Protein AF-0000000066668842 (afdb_homodimer)

pLDDT: mean 95.7, std 5.12, range [59.72, 98.94]

Solvent-accessible surface area (backbone atoms only — not comparable to full-atom values): 27298 Å² total; per-residue (Å²): 121,50,78,42,83,39,59,10,37,44,30,39,74,42,70,57,95,57,91,82,64,68,67,40,41,28,32,20,54,24,38,43,33,43,47,92,84,64,44,26,35,29,35,38,29,9,34,15,64,63,35,46,75,35,39,55,84,45,53,31,59,68,48,44,68,70,40,41,58,67,62,53,62,72,30,14,46,62,46,45,44,40,73,74,72,43,56,58,81,47,34,41,34,32,42,40,31,48,67,43,49,61,33,35,32,19,43,68,69,37,70,82,18,37,35,36,37,37,39,52,28,54,51,49,50,64,72,68,40,71,54,85,46,31,44,57,72,36,50,68,86,57,67,44,72,44,68,45,71,93,72,47,86,40,74,51,92,86,34,53,32,33,73,45,89,91,50,62,88,49,34,30,42,28,75,34,42,14,43,38,86,20,22,20,21,42,36,35,58,53,90,94,28,35,35,32,43,33,29,71,50,50,56,40,78,41,50,58,41,92,74,70,42,76,42,78,68,56,42,52,52,53,68,71,54,40,74,33,67,68,35,24,55,11,36,39,38,45,49,30,50,40,44,73,77,33,49,91,45,38,46,75,42,43,26,34,28,45,70,64,56,51,72,77,106,120,50,80,42,83,41,59,9,37,44,30,40,72,42,69,57,93,55,90,83,63,68,69,39,42,28,32,20,54,25,38,43,32,44,47,92,84,63,44,26,37,29,33,40,28,8,32,16,62,63,35,47,75,36,40,54,84,44,51,31,59,68,47,44,68,70,41,42,58,67,60,52,63,71,32,13,45,62,46,44,44,40,73,73,73,41,56,56,82,45,36,41,33,33,42,39,33,50,67,41,50,61,32,35,31,18,43,68,67,35,68,83,18,37,35,36,36,37,39,50,29,55,51,50,48,63,70,68,41,70,54,83,46,31,42,58,71,36,49,67,86,59,67,46,72,44,69,46,71,95,72,45,85,40,73,52,90,88,35,53,32,31,73,44,89,91,49,62,88,49,34,29,42,28,75,32,42,13,46,37,85,20,22,20,21,43,36,35,58,53,87,92,27,35,35,33,43,34,29,73,51,48,57,41,79,43,51,57,39,90,75,71,41,74,43,76,70,57,42,52,56,52,70,71,55,41,74,33,66,68,36,25,55,12,37,40,38,45,48,30,50,40,44,71,76,34,48,90,43,38,48,75,44,42,26,34,28,44,70,63,55,50,72,78,106

Structure (mmCIF, N/CA/C/O backbone):
data_AF-0000000066668842-model_v1
#
loop_
_entity.id
_entity.type
_entity.pdbx_description
1 polymer 'Metallo-beta-lactamase domain-containing protein'
#
loop_
_atom_site.group_PDB
_atom_site.id
_atom_site.type_symbol
_atom_site.label_atom_id
_atom_site.label_alt_id
_atom_site.label_comp_id
_atom_site.label_asym_id
_atom_site.label_entity_id
_atom_site.label_seq_id
_atom_site.pdbx_PDB_ins_code
_atom_site.Cartn_x
_atom_site.Cartn_y
_atom_site.Cartn_z
_atom_site.occupancy
_atom_site.B_iso_or_equiv
_atom_site.auth_seq_id
_atom_site.auth_comp_id
_atom_site.auth_asym_id
_atom_site.auth_atom_id
_atom_site.pdbx_PDB_model_num
ATOM 1 N N . MET A 1 1 ? -13.586 -21.219 -22.219 1 87.38 1 MET A N 1
ATOM 2 C CA . MET A 1 1 ? -12.281 -21.375 -21.578 1 87.38 1 MET A CA 1
ATOM 3 C C . MET A 1 1 ? -12.375 -22.297 -20.375 1 87.38 1 MET A C 1
ATOM 5 O O . MET A 1 1 ? -13.336 -22.219 -19.609 1 87.38 1 MET A O 1
ATOM 9 N N . LYS A 1 2 ? -11.586 -23.297 -20.344 1 94.5 2 LYS A N 1
ATOM 10 C CA . LYS A 1 2 ? -11.539 -24.266 -19.25 1 94.5 2 LYS A CA 1
ATOM 11 C C . LYS A 1 2 ? -10.305 -24.047 -18.375 1 94.5 2 LYS A C 1
ATOM 13 O O . LYS A 1 2 ? -9.195 -23.906 -18.891 1 94.5 2 LYS A O 1
ATOM 18 N N . ILE A 1 3 ? -10.508 -23.984 -17.062 1 97.81 3 ILE A N 1
ATOM 19 C CA . ILE A 1 3 ? -9.414 -23.734 -16.125 1 97.81 3 ILE A CA 1
ATOM 20 C C . ILE A 1 3 ? -9.18 -24.969 -15.258 1 97.81 3 ILE A C 1
ATOM 22 O O . ILE A 1 3 ? -10.117 -25.5 -14.648 1 97.81 3 ILE A O 1
ATOM 26 N N . HIS A 1 4 ? -7.953 -25.453 -15.219 1 98.31 4 HIS A N 1
ATOM 27 C CA . HIS A 1 4 ? -7.527 -26.531 -14.328 1 98.31 4 HIS A CA 1
ATOM 28 C C . HIS A 1 4 ? -6.656 -26 -13.195 1 98.31 4 HIS A C 1
ATOM 30 O O . HIS A 1 4 ? -5.676 -25.281 -13.445 1 98.31 4 HIS A O 1
ATOM 36 N N . HIS A 1 5 ? -7.051 -26.312 -11.977 1 98.69 5 HIS A N 1
ATOM 37 C CA . HIS A 1 5 ? -6.211 -26.016 -10.82 1 98.69 5 HIS A CA 1
ATOM 38 C C . HIS A 1 5 ? -5.227 -27.156 -10.555 1 98.69 5 HIS A C 1
ATOM 40 O O . HIS A 1 5 ? -5.625 -28.312 -10.453 1 98.69 5 HIS A O 1
ATOM 46 N N . LEU A 1 6 ? -3.961 -26.828 -10.461 1 98.75 6 LEU A N 1
ATOM 47 C CA . LEU A 1 6 ? -2.91 -27.828 -10.289 1 98.75 6 LEU A CA 1
ATOM 48 C C . LEU A 1 6 ? -2.062 -27.516 -9.055 1 98.75 6 LEU A C 1
ATOM 50 O O . LEU A 1 6 ? -1.744 -26.359 -8.797 1 98.75 6 LEU A O 1
ATOM 54 N N . ASN A 1 7 ? -1.736 -28.531 -8.273 1 98.88 7 ASN A N 1
ATOM 55 C CA . ASN A 1 7 ? -0.635 -28.406 -7.32 1 98.88 7 ASN A CA 1
ATOM 56 C C . ASN A 1 7 ? 0.691 -28.828 -7.945 1 98.88 7 ASN A C 1
ATOM 58 O O . ASN A 1 7 ? 0.907 -30.016 -8.211 1 98.88 7 ASN A O 1
ATOM 62 N N . CYS A 1 8 ? 1.57 -27.875 -8.109 1 98.88 8 CYS A N 1
ATOM 63 C CA . CYS A 1 8 ? 2.807 -28.172 -8.828 1 98.88 8 CYS A CA 1
ATOM 64 C C . CYS A 1 8 ? 3.99 -28.234 -7.867 1 98.88 8 CYS A C 1
ATOM 66 O O . CYS A 1 8 ? 5.094 -27.797 -8.203 1 98.88 8 CYS A O 1
ATOM 68 N N . GLY A 1 9 ? 3.787 -28.672 -6.742 1 98.81 9 GLY A N 1
ATOM 69 C CA . GLY A 1 9 ? 4.832 -28.875 -5.746 1 98.81 9 GLY A CA 1
ATOM 70 C C . GLY A 1 9 ? 4.332 -28.734 -4.32 1 98.81 9 GLY A C 1
ATOM 71 O O . GLY A 1 9 ? 4.031 -27.625 -3.873 1 98.81 9 GLY A O 1
ATOM 72 N N . SER A 1 10 ? 4.234 -29.875 -3.625 1 98.81 10 SER A N 1
ATOM 73 C CA . SER A 1 10 ? 3.893 -29.875 -2.207 1 98.81 10 SER A CA 1
ATOM 74 C C . SER A 1 10 ? 5.102 -29.516 -1.348 1 98.81 10 SER A C 1
ATOM 76 O O . SER A 1 10 ? 6.219 -29.953 -1.627 1 98.81 10 SER A O 1
ATOM 78 N N . LEU A 1 11 ? 4.844 -28.719 -0.355 1 98.38 11 LEU A N 1
ATOM 79 C CA . LEU A 1 11 ? 5.891 -28.281 0.566 1 98.38 11 LEU A CA 1
ATOM 80 C C . LEU A 1 11 ? 5.633 -28.828 1.97 1 98.38 11 LEU A C 1
ATOM 82 O O . LEU A 1 11 ? 5.051 -29.906 2.129 1 98.38 11 LEU A O 1
ATOM 86 N N . ARG A 1 12 ? 6.203 -28.219 2.928 1 96.81 12 ARG A N 1
ATOM 87 C CA . ARG A 1 12 ? 6.125 -28.734 4.293 1 96.81 12 ARG A CA 1
ATOM 88 C C . ARG A 1 12 ? 4.68 -28.812 4.766 1 96.81 12 ARG A C 1
ATOM 90 O O . ARG A 1 12 ? 3.844 -28 4.379 1 96.81 12 ARG A O 1
ATOM 97 N N . GLN A 1 13 ? 4.406 -29.75 5.605 1 96.81 13 GLN A N 1
ATOM 98 C CA . GLN A 1 13 ? 3.104 -29.891 6.246 1 96.81 13 GLN A CA 1
ATOM 99 C C . GLN A 1 13 ? 2.842 -28.75 7.23 1 96.81 13 GLN A C 1
ATOM 101 O O . GLN A 1 13 ? 3.73 -28.375 7.992 1 96.81 13 GLN A O 1
ATOM 106 N N . ILE A 1 14 ? 1.621 -28.203 7.145 1 96.12 14 ILE A N 1
ATOM 107 C CA . ILE A 1 14 ? 1.23 -27.156 8.086 1 96.12 14 ILE A CA 1
ATOM 108 C C . ILE A 1 14 ? -0.152 -27.469 8.656 1 96.12 14 ILE A C 1
ATOM 110 O O . ILE A 1 14 ? -0.948 -28.156 8.023 1 96.12 14 ILE A O 1
ATOM 114 N N . ASP A 1 15 ? -0.382 -26.953 9.859 1 95.31 15 ASP A N 1
ATOM 115 C CA . ASP A 1 15 ? -1.679 -27.125 10.508 1 95.31 15 ASP A CA 1
ATOM 116 C C . ASP A 1 15 ? -2.582 -25.922 10.258 1 95.31 15 ASP A C 1
ATOM 118 O O . ASP A 1 15 ? -2.109 -24.781 10.219 1 95.31 15 ASP A O 1
ATOM 122 N N . ALA A 1 16 ? -3.887 -26.219 10.078 1 93.69 16 ALA A N 1
ATOM 123 C CA . ALA A 1 16 ? -4.828 -25.109 10.062 1 93.69 16 ALA A CA 1
ATOM 124 C C . ALA A 1 16 ? -4.883 -24.422 11.43 1 93.69 16 ALA A C 1
ATOM 126 O O . ALA A 1 16 ? -4.598 -25.047 12.453 1 93.69 16 ALA A O 1
ATOM 127 N N . THR A 1 17 ? -5.258 -23.156 11.438 1 94 17 THR A N 1
ATOM 128 C CA . THR A 1 17 ? -5.273 -22.406 12.688 1 94 17 THR A CA 1
ATOM 129 C C . THR A 1 17 ? -6.652 -22.484 13.344 1 94 17 THR A C 1
ATOM 131 O O . THR A 1 17 ? -6.938 -21.734 14.281 1 94 17 THR A O 1
ATOM 134 N N . TYR A 1 18 ? -7.531 -23.172 12.812 1 92.06 18 TYR A N 1
ATOM 135 C CA . TYR A 1 18 ? -8.875 -23.359 13.352 1 92.06 18 TYR A CA 1
ATOM 136 C C . TYR A 1 18 ? -9.297 -24.812 13.266 1 92.06 18 TYR A C 1
ATOM 138 O O . TYR A 1 18 ? -8.641 -25.625 12.602 1 92.06 18 TYR A O 1
ATOM 146 N N . ALA A 1 19 ? -10.305 -25.25 14.055 1 90.81 19 ALA A N 1
ATOM 147 C CA . ALA A 1 19 ? -10.758 -26.641 14.109 1 90.81 19 ALA A CA 1
ATOM 148 C C . ALA A 1 19 ? -11.414 -27.062 12.797 1 90.81 19 ALA A C 1
ATOM 150 O O . ALA A 1 19 ? -12.078 -26.25 12.148 1 90.81 19 ALA A O 1
ATOM 151 N N . GLY A 1 20 ? -11.109 -28.297 12.445 1 91.69 20 GLY A N 1
ATOM 152 C CA . GLY A 1 20 ? -11.812 -28.828 11.289 1 91.69 20 GLY A CA 1
ATOM 153 C C . GLY A 1 20 ? -10.883 -29.422 10.25 1 91.69 20 GLY A C 1
ATOM 154 O O . GLY A 1 20 ? -10.805 -30.641 10.117 1 91.69 20 GLY A O 1
ATOM 155 N N . PRO A 1 21 ? -10.141 -28.562 9.57 1 91.62 21 PRO A N 1
ATOM 156 C CA . PRO A 1 21 ? -9.25 -29.094 8.531 1 91.62 21 PRO A CA 1
ATOM 157 C C . PRO A 1 21 ? -8.07 -29.875 9.102 1 91.62 21 PRO A C 1
ATOM 159 O O . PRO A 1 21 ? -7.547 -29.516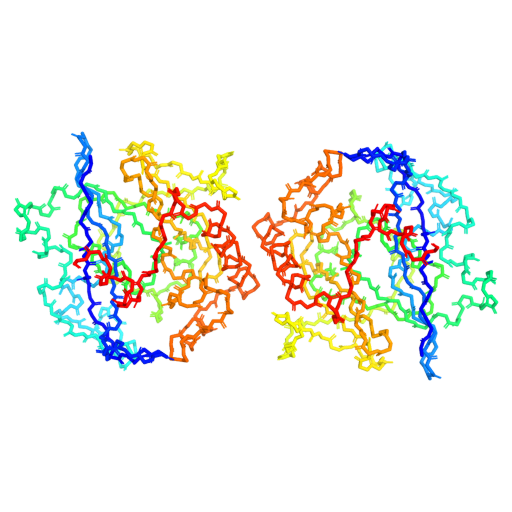 10.164 1 91.62 21 PRO A O 1
ATOM 162 N N . GLN A 1 22 ? -7.668 -30.875 8.438 1 93.56 22 GLN A N 1
ATOM 163 C CA . GLN A 1 22 ? -6.469 -31.625 8.797 1 93.56 22 GLN A CA 1
ATOM 164 C C . GLN A 1 22 ? -5.211 -30.922 8.305 1 93.56 22 GLN A C 1
ATOM 166 O O . GLN A 1 22 ? -5.273 -30.078 7.402 1 93.56 22 GLN A O 1
ATOM 171 N N . ALA A 1 23 ? -4.168 -31.281 9.008 1 96 23 ALA A N 1
ATOM 172 C CA . ALA A 1 23 ? -2.875 -30.812 8.523 1 96 23 ALA A CA 1
ATOM 173 C C . ALA A 1 23 ? -2.682 -31.156 7.051 1 96 23 ALA A C 1
ATOM 175 O O . ALA A 1 23 ? -3.127 -32.219 6.598 1 96 23 ALA A O 1
ATOM 176 N N . ALA A 1 24 ? -2.096 -30.297 6.332 1 97.56 24 ALA A N 1
ATOM 177 C CA . ALA A 1 24 ? -1.86 -30.484 4.902 1 97.56 24 ALA A CA 1
ATOM 178 C C . ALA A 1 24 ? -0.559 -29.828 4.465 1 97.56 24 ALA A C 1
ATOM 180 O O . ALA A 1 24 ? -0.103 -28.859 5.094 1 97.56 24 ALA A O 1
ATOM 181 N N . PRO A 1 25 ? 0.049 -30.391 3.473 1 98.06 25 PRO A N 1
ATOM 182 C CA . PRO A 1 25 ? 1.21 -29.688 2.932 1 98.06 25 PRO A CA 1
ATOM 183 C C . PRO A 1 25 ? 0.833 -28.375 2.254 1 98.06 25 PRO A C 1
ATOM 185 O O . PRO A 1 25 ? -0.203 -28.297 1.589 1 98.06 25 PRO A O 1
ATOM 188 N N . ALA A 1 26 ? 1.655 -27.312 2.48 1 98.5 26 ALA A N 1
ATOM 189 C CA . ALA A 1 26 ? 1.511 -26.125 1.625 1 98.5 26 ALA A CA 1
ATOM 190 C C . ALA A 1 26 ? 1.652 -26.5 0.152 1 98.5 26 ALA A C 1
ATOM 192 O O . ALA A 1 26 ? 2.346 -27.469 -0.188 1 98.5 26 ALA A O 1
ATOM 193 N N . VAL A 1 27 ? 1.024 -25.766 -0.729 1 98.81 27 VAL A N 1
ATOM 194 C CA . VAL A 1 27 ? 0.989 -26.156 -2.135 1 98.81 27 VAL A CA 1
ATOM 195 C C . VAL A 1 27 ? 1.657 -25.078 -2.984 1 98.81 27 VAL A C 1
ATOM 197 O O . VAL A 1 27 ? 1.896 -23.953 -2.51 1 98.81 27 VAL A O 1
ATOM 200 N N . ASN A 1 28 ? 2.035 -25.391 -4.137 1 98.88 28 ASN A N 1
ATOM 201 C CA . ASN A 1 28 ? 2.285 -24.469 -5.234 1 98.88 28 ASN A CA 1
ATOM 202 C C . ASN A 1 28 ? 1.143 -24.469 -6.246 1 98.88 28 ASN A C 1
ATOM 204 O O . ASN A 1 28 ? 1.12 -25.297 -7.156 1 98.88 28 ASN A O 1
ATOM 208 N N . HIS A 1 29 ? 0.226 -23.562 -6.051 1 98.88 29 HIS A N 1
ATOM 209 C CA . HIS A 1 29 ? -1.038 -23.516 -6.777 1 98.88 29 HIS A CA 1
ATOM 210 C C . HIS A 1 29 ? -0.858 -22.891 -8.156 1 98.88 29 HIS A C 1
ATOM 212 O O . HIS A 1 29 ? -0.565 -21.703 -8.273 1 98.88 29 HIS A O 1
ATOM 218 N N . CYS A 1 30 ? -1.048 -23.688 -9.188 1 98.88 30 CYS A N 1
ATOM 219 C CA . CYS A 1 30 ? -0.94 -23.25 -10.57 1 98.88 30 CYS A CA 1
ATOM 220 C C . CYS A 1 30 ? -2.277 -23.375 -11.289 1 98.88 30 CYS A C 1
ATOM 222 O O . CYS A 1 30 ? -3.184 -24.062 -10.805 1 98.88 30 CYS A O 1
ATOM 224 N N . LEU A 1 31 ? -2.391 -22.641 -12.375 1 98.88 31 LEU A N 1
ATOM 225 C CA . LEU A 1 31 ? -3.529 -22.797 -13.266 1 98.88 31 LEU A CA 1
ATOM 226 C C . LEU A 1 31 ? -3.07 -23.234 -14.656 1 98.88 31 LEU A C 1
ATOM 228 O O . LEU A 1 31 ? -2.064 -22.734 -15.164 1 98.88 31 LEU A O 1
ATOM 232 N N . LEU A 1 32 ? -3.729 -24.172 -15.211 1 98.75 32 LEU A N 1
ATOM 233 C CA . LEU A 1 32 ? -3.658 -24.469 -16.641 1 98.75 32 LEU A CA 1
ATOM 234 C C . LEU A 1 32 ? -4.957 -24.078 -17.344 1 98.75 32 LEU A C 1
ATOM 236 O O . LEU A 1 32 ? -6.023 -24.609 -17.016 1 98.75 32 LEU A O 1
ATOM 240 N N . VAL A 1 33 ? -4.844 -23.172 -18.266 1 98.44 33 VAL A N 1
ATOM 241 C CA . VAL A 1 33 ? -6.027 -22.625 -18.922 1 98.44 33 VAL A CA 1
ATOM 242 C C . VAL A 1 33 ? -6.035 -23.047 -20.391 1 98.44 33 VAL A C 1
ATOM 244 O O . VAL A 1 33 ? -5.059 -22.812 -21.109 1 98.44 33 VAL A O 1
ATOM 247 N N . GLU A 1 34 ? -7.074 -23.672 -20.812 1 97.12 34 GLU A N 1
ATOM 248 C CA . GLU A 1 34 ? -7.312 -23.953 -22.234 1 97.12 34 GLU A CA 1
ATOM 249 C C . GLU A 1 34 ? -7.977 -22.766 -22.922 1 97.12 34 GLU A C 1
ATOM 251 O O . GLU A 1 34 ? -9.117 -22.422 -22.609 1 97.12 34 GLU A O 1
ATOM 256 N N . THR A 1 35 ? -7.215 -22.156 -23.797 1 94 35 THR A N 1
ATOM 257 C CA . THR A 1 35 ? -7.789 -21.047 -24.531 1 94 35 THR A CA 1
ATOM 258 C C . THR A 1 35 ? -8.398 -21.516 -25.844 1 94 35 THR A C 1
ATOM 260 O O . THR A 1 35 ? -8.133 -22.641 -26.297 1 94 35 THR A O 1
ATOM 263 N N . ASP A 1 36 ? -9.273 -20.656 -26.5 1 86.94 36 ASP A N 1
ATOM 264 C CA . ASP A 1 36 ? -9.938 -21.031 -27.75 1 86.94 36 ASP A CA 1
ATOM 265 C C . ASP A 1 36 ? -8.961 -21 -28.922 1 86.94 36 ASP A C 1
ATOM 267 O O . ASP A 1 36 ? -9.023 -21.859 -29.797 1 86.94 36 ASP A O 1
ATOM 271 N N . SER A 1 37 ? -8.109 -20.062 -28.922 1 84.56 37 SER A N 1
ATOM 272 C CA . SER A 1 37 ? -7.324 -19.906 -30.141 1 84.56 37 SER A CA 1
ATOM 273 C C . SER A 1 37 ? -5.848 -19.688 -29.812 1 84.56 37 SER A C 1
ATOM 275 O O . SER A 1 37 ? -5.008 -19.656 -30.719 1 84.56 37 SER A O 1
ATOM 277 N N . ASP A 1 38 ? -5.422 -19.656 -28.578 1 82.75 38 ASP A N 1
ATOM 278 C CA . ASP A 1 38 ? -4.066 -19.234 -28.234 1 82.75 38 ASP A CA 1
ATOM 279 C C . ASP A 1 38 ? -3.32 -20.328 -27.484 1 82.75 38 ASP A C 1
ATOM 281 O O . ASP A 1 38 ? -2.326 -20.062 -26.812 1 82.75 38 ASP A O 1
ATOM 285 N N . GLY A 1 39 ? -3.869 -21.562 -27.562 1 90.38 39 GLY A N 1
ATOM 286 C CA . GLY A 1 39 ? -3.186 -22.672 -26.922 1 90.38 39 GLY A CA 1
ATOM 287 C C . GLY A 1 39 ? -3.363 -22.703 -25.422 1 90.38 39 GLY A C 1
ATOM 288 O O . GLY A 1 39 ? -4.328 -22.156 -24.891 1 90.38 39 GLY A O 1
ATOM 289 N N . LEU A 1 40 ? -2.418 -23.469 -24.75 1 97.81 40 LEU A N 1
ATOM 290 C CA . LEU A 1 40 ? -2.465 -23.609 -23.297 1 97.81 40 LEU A CA 1
ATOM 291 C C . LEU A 1 40 ? -1.674 -22.484 -22.625 1 97.81 40 LEU A C 1
ATOM 293 O O . LEU A 1 40 ? -0.596 -22.109 -23.094 1 97.81 40 LEU A O 1
ATOM 297 N N . VAL A 1 41 ? -2.283 -21.922 -21.625 1 98.69 41 VAL A N 1
ATOM 298 C CA . VAL A 1 41 ? -1.633 -20.922 -20.781 1 98.69 41 VAL A CA 1
ATOM 299 C C . VAL A 1 41 ? -1.424 -21.484 -19.375 1 98.69 41 VAL A C 1
ATOM 301 O O . VAL A 1 41 ? -2.371 -21.969 -18.75 1 98.69 41 VAL A O 1
ATOM 304 N N . LEU A 1 42 ?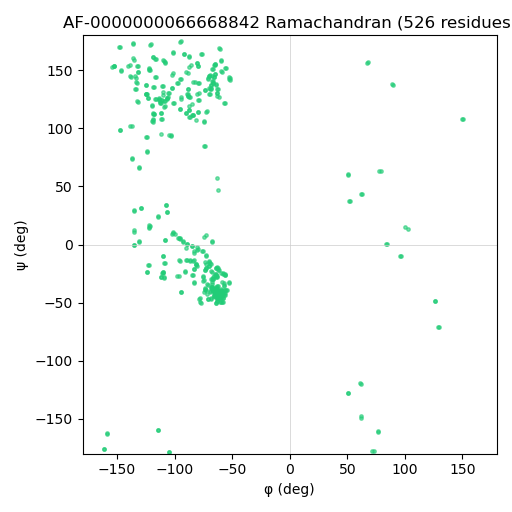 -0.205 -21.5 -18.969 1 98.88 42 LEU A N 1
ATOM 305 C CA . LEU A 1 42 ? 0.136 -21.922 -17.609 1 98.88 42 LEU A CA 1
ATOM 306 C C . LEU A 1 42 ? 0.413 -20.719 -16.719 1 98.88 42 LEU A C 1
ATOM 308 O O . LEU A 1 42 ? 1.235 -19.875 -17.062 1 98.88 42 LEU A O 1
ATOM 312 N N . VAL A 1 43 ? -0.349 -20.594 -15.609 1 98.94 43 VAL A N 1
ATOM 313 C CA . VAL A 1 43 ? -0.072 -19.594 -14.594 1 98.94 43 VAL A CA 1
ATOM 314 C C . VAL A 1 43 ? 0.758 -20.203 -13.469 1 98.94 43 VAL A C 1
ATOM 316 O O . VAL A 1 43 ? 0.275 -21.062 -12.727 1 98.94 43 VAL A O 1
ATOM 319 N N . GLU A 1 44 ? 1.962 -19.688 -13.305 1 98.81 44 GLU A N 1
ATOM 320 C CA . GLU A 1 44 ? 2.939 -20.281 -12.398 1 98.81 44 GLU A CA 1
ATOM 321 C C . GLU A 1 44 ? 3.406 -21.641 -12.898 1 98.81 44 GLU A C 1
ATOM 323 O O . GLU A 1 44 ? 2.705 -22.312 -13.672 1 98.81 44 GLU A O 1
ATOM 328 N N . THR A 1 45 ? 4.602 -22.062 -12.469 1 98.88 45 THR A N 1
ATOM 329 C CA . THR A 1 45 ? 5.078 -23.359 -12.945 1 98.88 45 THR A CA 1
ATOM 330 C C . THR A 1 45 ? 5.371 -24.297 -11.773 1 98.88 45 THR A C 1
ATOM 332 O O . THR A 1 45 ? 5.5 -25.5 -11.953 1 98.88 45 THR A O 1
ATOM 335 N N . GLY A 1 46 ? 5.52 -23.703 -10.555 1 98.75 46 GLY A N 1
ATOM 336 C CA . GLY A 1 46 ? 5.926 -24.531 -9.422 1 98.75 46 GLY A CA 1
ATOM 337 C C . GLY A 1 46 ? 7.289 -25.172 -9.609 1 98.75 46 GLY A C 1
ATOM 338 O O . GLY A 1 46 ? 8.203 -24.547 -10.164 1 98.75 46 GLY A O 1
ATOM 339 N N . LEU A 1 47 ? 7.402 -26.344 -9.008 1 98.88 47 LEU A N 1
ATOM 340 C CA . LEU A 1 47 ? 8.633 -27.109 -9.156 1 98.88 47 LEU A CA 1
ATOM 341 C C . LEU A 1 47 ? 8.641 -27.891 -10.469 1 98.88 47 LEU A C 1
ATOM 343 O O . LEU A 1 47 ? 7.598 -28.406 -10.891 1 98.88 47 LEU A O 1
ATOM 347 N N . GLY A 1 48 ? 9.805 -27.922 -11.133 1 98.81 48 GLY A N 1
ATOM 348 C CA . GLY A 1 48 ? 9.945 -28.656 -12.375 1 98.81 48 GLY A CA 1
ATOM 349 C C . GLY A 1 48 ? 10.703 -29.953 -12.219 1 98.81 48 GLY A C 1
ATOM 350 O O . GLY A 1 48 ? 11.086 -30.328 -11.102 1 98.81 48 GLY A O 1
ATOM 351 N N . LEU A 1 49 ? 10.891 -30.656 -13.305 1 98.81 49 LEU A N 1
ATOM 352 C CA . LEU A 1 49 ? 11.547 -31.953 -13.297 1 98.81 49 LEU A CA 1
ATOM 353 C C . LEU A 1 49 ? 12.992 -31.828 -12.836 1 98.81 49 LEU A C 1
ATOM 355 O O . LEU A 1 49 ? 13.492 -32.688 -12.117 1 98.81 49 LEU A O 1
ATOM 359 N N . ASP A 1 50 ? 13.703 -30.797 -13.227 1 98.62 50 ASP A N 1
ATOM 360 C CA . ASP A 1 50 ? 15.086 -30.594 -12.797 1 98.62 50 ASP A CA 1
ATOM 361 C C . ASP A 1 50 ? 15.156 -30.391 -11.281 1 98.62 50 ASP A C 1
ATOM 363 O O . ASP A 1 50 ? 16.125 -30.812 -10.641 1 98.62 50 ASP A O 1
ATOM 367 N N . ASN A 1 51 ? 14.172 -29.672 -10.727 1 98.81 51 ASN A N 1
ATOM 368 C CA . ASN A 1 51 ? 14.133 -29.516 -9.273 1 98.81 51 ASN A CA 1
ATOM 369 C C . ASN A 1 51 ? 14 -30.844 -8.562 1 98.81 51 ASN A C 1
ATOM 371 O O . ASN A 1 51 ? 14.641 -31.078 -7.535 1 98.81 51 ASN A O 1
ATOM 375 N N . VAL A 1 52 ? 13.148 -31.734 -9.125 1 98.75 52 VAL A N 1
ATOM 376 C CA . VAL A 1 52 ? 12.945 -33.062 -8.547 1 98.75 52 VAL A CA 1
ATOM 377 C C . VAL A 1 52 ? 14.227 -33.875 -8.656 1 98.75 52 VAL A C 1
ATOM 379 O O . VAL A 1 52 ? 14.633 -34.531 -7.703 1 98.75 52 VAL A O 1
ATOM 382 N N . ARG A 1 53 ? 14.898 -33.812 -9.719 1 98.56 53 ARG A N 1
ATOM 383 C CA . ARG A 1 53 ? 16.094 -34.594 -10 1 98.56 53 ARG A CA 1
ATOM 384 C C . ARG A 1 53 ? 17.281 -34.125 -9.18 1 98.56 53 ARG A C 1
ATOM 386 O O . ARG A 1 53 ? 18.078 -34.938 -8.703 1 98.56 53 ARG A O 1
ATOM 393 N N . ASP A 1 54 ? 17.438 -32.812 -9.07 1 98.44 54 ASP A N 1
ATOM 394 C CA . ASP A 1 54 ? 18.578 -32.219 -8.383 1 98.44 54 ASP A CA 1
ATOM 395 C C . ASP A 1 54 ? 18.125 -31.047 -7.496 1 98.44 54 ASP A C 1
ATOM 397 O O . ASP A 1 54 ? 18.484 -29.891 -7.758 1 98.44 54 ASP A O 1
ATOM 401 N N . PRO A 1 55 ? 17.516 -31.406 -6.398 1 98.38 55 PRO A N 1
ATOM 402 C CA . PRO A 1 55 ? 16.953 -30.359 -5.555 1 98.38 55 PRO A CA 1
ATOM 403 C C . PRO A 1 55 ? 18.031 -29.438 -4.965 1 98.38 55 PRO A C 1
ATOM 405 O O . PRO A 1 55 ? 17.875 -28.219 -4.965 1 98.38 55 PRO A O 1
ATOM 408 N N . GLU A 1 56 ? 19.125 -29.922 -4.5 1 96.69 56 GLU A N 1
ATOM 409 C CA . GLU A 1 56 ? 20.172 -29.094 -3.887 1 96.69 56 GLU A CA 1
ATOM 410 C C . GLU A 1 56 ? 20.781 -28.141 -4.902 1 96.69 56 GLU A C 1
ATOM 412 O O . GLU A 1 56 ? 21.047 -26.984 -4.59 1 96.69 56 GLU A O 1
ATOM 417 N N . GLY A 1 57 ? 21 -28.625 -6.102 1 96.88 57 GLY A N 1
ATOM 418 C CA . GLY A 1 57 ? 21.625 -27.812 -7.137 1 96.88 57 GLY A CA 1
ATOM 419 C C . GLY A 1 57 ? 20.703 -26.781 -7.734 1 96.88 57 GLY A C 1
ATOM 420 O O . GLY A 1 57 ? 21.141 -25.703 -8.133 1 96.88 57 GLY A O 1
ATOM 421 N N . THR A 1 58 ? 19.406 -27.047 -7.711 1 98.31 58 THR A N 1
ATOM 422 C CA . THR A 1 58 ? 18.516 -26.188 -8.469 1 98.31 58 THR A CA 1
ATOM 423 C C . THR A 1 58 ? 17.656 -25.344 -7.523 1 98.31 58 THR A C 1
ATOM 425 O O . THR A 1 58 ? 17.188 -24.266 -7.895 1 98.31 58 THR A O 1
ATOM 428 N N . LEU A 1 59 ? 17.438 -25.797 -6.258 1 98.38 59 LEU A N 1
ATOM 429 C CA . LEU A 1 59 ? 16.594 -25.078 -5.301 1 98.38 59 LEU A CA 1
ATOM 430 C C . LEU A 1 59 ? 17.453 -24.484 -4.18 1 98.38 59 LEU A C 1
ATOM 432 O O . LEU A 1 59 ? 17.047 -23.516 -3.535 1 98.38 59 LEU A O 1
ATOM 436 N N . GLY A 1 60 ? 18.625 -25.078 -3.93 1 97.38 60 GLY A N 1
ATOM 437 C CA . GLY A 1 60 ? 19.484 -24.703 -2.811 1 97.38 60 GLY A CA 1
ATOM 438 C C . GLY A 1 60 ? 19.172 -25.469 -1.54 1 97.38 60 GLY A C 1
ATOM 439 O O . GLY A 1 60 ? 18.016 -25.641 -1.176 1 97.38 60 GLY A O 1
ATOM 440 N N . ALA A 1 61 ? 20.219 -25.906 -0.826 1 96.56 61 ALA A N 1
ATOM 441 C CA . ALA A 1 61 ? 20.109 -26.766 0.354 1 96.56 61 ALA A CA 1
ATOM 442 C C . ALA A 1 61 ? 19.297 -26.078 1.454 1 96.56 61 ALA A C 1
ATOM 444 O O . ALA A 1 61 ? 18.5 -26.719 2.133 1 96.56 61 ALA A O 1
ATOM 445 N N . ASP A 1 62 ? 19.516 -24.828 1.641 1 95.31 62 ASP A N 1
ATOM 446 C CA . ASP A 1 62 ? 18.828 -24.078 2.693 1 95.31 62 ASP A CA 1
ATOM 447 C C . ASP A 1 62 ? 17.328 -24 2.42 1 95.31 62 ASP A C 1
ATOM 449 O O . ASP A 1 62 ? 16.516 -24.141 3.34 1 95.31 62 ASP A O 1
ATOM 453 N N . TRP A 1 63 ? 17.016 -23.703 1.171 1 97 63 TRP A N 1
ATOM 454 C CA . TRP A 1 63 ? 15.602 -23.641 0.819 1 97 63 TRP A CA 1
ATOM 455 C C . TRP A 1 63 ? 14.93 -25 0.999 1 97 63 TRP A C 1
ATOM 457 O O . TRP A 1 63 ? 13.82 -25.078 1.516 1 97 63 TRP A O 1
ATOM 467 N N . VAL A 1 64 ? 15.602 -26.062 0.574 1 98.06 64 VAL A N 1
ATOM 468 C CA . VAL A 1 64 ? 15.07 -27.422 0.692 1 98.06 64 VAL A CA 1
ATOM 469 C C . VAL A 1 64 ? 14.828 -27.75 2.162 1 98.06 64 VAL A C 1
ATOM 471 O O . VAL A 1 64 ? 13.797 -28.328 2.516 1 98.06 64 VAL A O 1
ATOM 474 N N . ALA A 1 65 ? 15.75 -27.375 2.973 1 96.44 65 ALA A N 1
ATOM 475 C CA . ALA A 1 65 ? 15.625 -27.641 4.402 1 96.44 65 ALA A CA 1
ATOM 476 C C . ALA A 1 65 ? 14.43 -26.891 4.992 1 96.44 65 ALA A C 1
ATOM 478 O O . ALA A 1 65 ? 13.719 -27.422 5.848 1 96.44 65 ALA A O 1
ATOM 479 N N . MET A 1 66 ? 14.211 -25.719 4.523 1 94.81 66 MET A N 1
ATOM 480 C CA . MET A 1 66 ? 13.148 -24.859 5.051 1 94.81 66 MET A CA 1
ATOM 481 C C . MET A 1 66 ? 11.781 -25.312 4.523 1 94.81 66 MET A C 1
ATOM 483 O O . MET A 1 66 ? 10.852 -25.516 5.301 1 94.81 66 MET A O 1
ATOM 487 N N . ALA A 1 67 ? 11.688 -25.484 3.205 1 97.44 67 ALA A N 1
ATOM 488 C CA . ALA A 1 67 ? 10.406 -25.703 2.541 1 97.44 67 ALA A CA 1
ATOM 489 C C . ALA A 1 67 ? 10 -27.172 2.586 1 97.44 67 ALA A C 1
ATOM 491 O O . ALA A 1 67 ? 8.812 -27.5 2.461 1 97.44 67 ALA A O 1
ATOM 492 N N . GLN A 1 68 ? 10.992 -28.062 2.676 1 98.12 68 GLN A N 1
ATOM 493 C CA . GLN A 1 68 ? 10.766 -29.5 2.732 1 98.12 68 GLN A CA 1
ATOM 494 C C . GLN A 1 68 ? 9.844 -29.969 1.606 1 98.12 68 GLN A C 1
ATOM 496 O O . GLN A 1 68 ? 8.82 -30.609 1.857 1 98.12 68 GLN A O 1
ATOM 501 N N . PRO A 1 69 ? 10.273 -29.75 0.375 1 98.75 69 PRO A N 1
ATOM 502 C CA . PRO A 1 69 ? 9.422 -30.141 -0.755 1 98.75 69 PRO A CA 1
ATOM 503 C C . PRO A 1 69 ? 9.297 -31.656 -0.896 1 98.75 69 PRO A C 1
ATOM 505 O O . PRO A 1 69 ? 10.258 -32.375 -0.646 1 98.75 69 PRO A O 1
ATOM 508 N N . LEU A 1 70 ? 8.117 -32.125 -1.342 1 98.69 70 LEU A N 1
ATOM 509 C CA . LEU A 1 70 ? 7.871 -33.562 -1.564 1 98.69 70 LEU A CA 1
ATOM 510 C C . LEU A 1 70 ? 8.703 -34.062 -2.736 1 98.69 70 LEU A C 1
ATOM 512 O O . LEU A 1 70 ? 9.141 -35.219 -2.73 1 98.69 70 LEU A O 1
ATOM 516 N N . LEU A 1 71 ? 8.875 -33.312 -3.715 1 98.69 71 LEU A N 1
ATOM 517 C CA . LEU A 1 71 ? 9.68 -33.625 -4.891 1 98.69 71 LEU A CA 1
ATOM 518 C C . LEU A 1 71 ? 9.117 -34.812 -5.633 1 98.69 71 LEU A C 1
ATOM 520 O O . LEU A 1 71 ? 9.867 -35.75 -5.984 1 98.69 71 LEU A O 1
ATOM 524 N N . ASP A 1 72 ? 7.824 -34.844 -5.785 1 98.69 72 ASP A N 1
ATOM 525 C CA . ASP A 1 72 ? 7.129 -35.875 -6.59 1 98.69 72 ASP A CA 1
ATOM 526 C C . ASP A 1 72 ? 7.047 -35.438 -8.055 1 98.69 72 ASP A C 1
ATOM 528 O O . ASP A 1 72 ? 6.383 -34.438 -8.383 1 98.69 72 ASP A O 1
ATOM 532 N N . PRO A 1 73 ? 7.707 -36.188 -8.945 1 98.62 73 PRO A N 1
ATOM 533 C CA . PRO A 1 73 ? 7.652 -35.812 -10.352 1 98.62 73 PRO A CA 1
ATOM 534 C C . PRO A 1 73 ? 6.223 -35.719 -10.883 1 98.62 73 PRO A C 1
ATOM 536 O O . PRO A 1 73 ? 5.938 -34.906 -11.766 1 98.62 73 PRO A O 1
ATOM 539 N N . ALA A 1 74 ? 5.336 -36.406 -10.32 1 98.75 74 ALA A N 1
ATOM 540 C CA . ALA A 1 74 ? 3.953 -36.438 -10.789 1 98.75 74 ALA A CA 1
ATOM 541 C C . ALA A 1 74 ? 3.256 -35.125 -10.516 1 98.75 74 ALA A C 1
ATOM 543 O O . ALA A 1 74 ? 2.238 -34.781 -11.141 1 98.75 74 ALA A O 1
ATOM 544 N N . GLU A 1 75 ? 3.803 -34.312 -9.594 1 98.81 75 GLU A N 1
ATOM 545 C CA . GLU A 1 75 ? 3.195 -33.031 -9.25 1 98.81 75 GLU A CA 1
ATOM 546 C C . GLU A 1 75 ? 3.674 -31.922 -10.188 1 98.81 75 GLU A C 1
ATOM 548 O O . GLU A 1 75 ? 3.09 -30.828 -10.219 1 98.81 75 GLU A O 1
ATOM 553 N N . THR A 1 76 ? 4.707 -32.188 -10.93 1 98.94 76 THR A N 1
ATOM 554 C CA . THR A 1 76 ? 5.215 -31.125 -11.812 1 98.94 76 THR A CA 1
ATOM 555 C C . THR A 1 76 ? 4.184 -30.766 -12.875 1 98.94 76 THR A C 1
ATOM 557 O O . THR A 1 76 ? 3.398 -31.609 -13.297 1 98.94 76 THR A O 1
ATOM 560 N N . ALA A 1 77 ? 4.184 -29.484 -13.234 1 98.94 77 ALA A N 1
ATOM 561 C CA . ALA A 1 77 ? 3.225 -29.016 -14.227 1 98.94 77 ALA A CA 1
ATOM 562 C C . ALA A 1 77 ? 3.314 -29.844 -15.508 1 98.94 77 ALA A C 1
ATOM 564 O O . ALA A 1 77 ? 2.293 -30.203 -16.094 1 98.94 77 ALA A O 1
ATOM 565 N N . ILE A 1 78 ? 4.523 -30.219 -15.938 1 98.88 78 ILE A N 1
ATOM 566 C CA . ILE A 1 78 ? 4.719 -30.906 -17.203 1 98.88 78 ILE A CA 1
ATOM 567 C C . ILE A 1 78 ? 4.039 -32.281 -17.156 1 98.88 78 ILE A C 1
ATOM 569 O O . ILE A 1 78 ? 3.387 -32.688 -18.109 1 98.88 78 ILE A O 1
ATOM 573 N N . ARG A 1 79 ? 4.137 -32.969 -16.047 1 98.88 79 ARG A N 1
ATOM 574 C CA . ARG A 1 79 ? 3.514 -34.312 -15.93 1 98.88 79 ARG A CA 1
ATOM 575 C C . ARG A 1 79 ? 1.995 -34.188 -15.852 1 98.88 79 ARG A C 1
ATOM 577 O O . ARG A 1 79 ? 1.273 -35.031 -16.375 1 98.88 79 ARG A O 1
ATOM 584 N N . GLN A 1 80 ? 1.552 -33.125 -15.227 1 98.81 80 GLN A N 1
ATOM 585 C CA . GLN A 1 80 ? 0.109 -32.938 -15.117 1 98.81 80 GLN A CA 1
ATOM 586 C C . GLN A 1 80 ? -0.49 -32.531 -16.453 1 98.81 80 GLN A C 1
ATOM 588 O O . GLN A 1 80 ? -1.599 -32.938 -16.812 1 98.81 80 GLN A O 1
ATOM 593 N N . VAL A 1 81 ? 0.203 -31.672 -17.219 1 98.69 81 VAL A N 1
ATOM 594 C CA . VAL A 1 81 ? -0.203 -31.312 -18.562 1 98.69 81 VAL A CA 1
ATOM 595 C C . VAL A 1 81 ? -0.321 -32.594 -19.422 1 98.69 81 VAL A C 1
ATOM 597 O O . VAL A 1 81 ? -1.312 -32.781 -20.125 1 98.69 81 VAL A O 1
ATOM 600 N N . ALA A 1 82 ? 0.681 -33.469 -19.266 1 98.62 82 ALA A N 1
ATOM 601 C CA . ALA A 1 82 ? 0.674 -34.75 -20 1 98.62 82 ALA A CA 1
ATOM 602 C C . ALA A 1 82 ? -0.501 -35.625 -19.562 1 98.62 82 ALA A C 1
ATOM 604 O O . ALA A 1 82 ? -1.155 -36.25 -20.406 1 98.62 82 ALA A O 1
ATOM 605 N N . ARG A 1 83 ? -0.779 -35.656 -18.297 1 98.31 83 ARG A N 1
ATOM 606 C CA . ARG A 1 83 ? -1.875 -36.469 -17.781 1 98.31 83 ARG A CA 1
ATOM 607 C C . ARG A 1 83 ? -3.217 -36 -18.328 1 98.31 83 ARG A C 1
ATOM 609 O O . ARG A 1 83 ? -4.164 -36.781 -18.438 1 98.31 83 ARG A O 1
ATOM 616 N N . LEU A 1 84 ? -3.283 -34.719 -18.656 1 97.75 84 LEU A N 1
ATOM 617 C CA . LEU A 1 84 ? -4.508 -34.156 -19.203 1 97.75 84 LEU A CA 1
ATOM 618 C C . LEU A 1 84 ? -4.59 -34.406 -20.703 1 97.75 84 LEU A C 1
ATOM 620 O O . LEU A 1 84 ? -5.574 -34 -21.344 1 97.75 84 LEU A O 1
ATOM 624 N N . GLY A 1 85 ? -3.543 -34.938 -21.328 1 97.62 85 GLY A N 1
ATOM 625 C CA . GLY A 1 85 ? -3.572 -35.344 -22.734 1 97.62 85 GLY A CA 1
ATOM 626 C C . GLY A 1 85 ? -2.885 -34.375 -23.656 1 97.62 85 GLY A C 1
ATOM 627 O O . GLY A 1 85 ? -3.045 -34.438 -24.875 1 97.62 85 GLY A O 1
ATOM 628 N N . TYR A 1 86 ? -2.158 -33.5 -23.062 1 98 86 TYR A N 1
ATOM 629 C CA . TYR A 1 86 ? -1.491 -32.469 -23.875 1 98 86 TYR A CA 1
ATOM 630 C C . TYR A 1 86 ? 0.013 -32.719 -23.922 1 98 86 TYR A C 1
ATOM 632 O O . TYR A 1 86 ? 0.565 -33.406 -23.047 1 98 86 TYR A O 1
ATOM 640 N N . ALA A 1 87 ? 0.631 -32.188 -24.906 1 97.44 87 ALA A N 1
ATOM 641 C CA . ALA A 1 87 ? 2.09 -32.125 -24.984 1 97.44 87 ALA A CA 1
ATOM 642 C C . ALA A 1 87 ? 2.633 -30.875 -24.328 1 97.44 87 ALA A C 1
ATOM 644 O O . ALA A 1 87 ? 1.977 -29.828 -24.344 1 97.44 87 ALA A O 1
ATOM 645 N N . PRO A 1 88 ? 3.84 -30.984 -23.75 1 96.81 88 PRO A N 1
ATOM 646 C CA . PRO A 1 88 ? 4.449 -29.781 -23.172 1 96.81 88 PRO A CA 1
ATOM 647 C C . PRO A 1 88 ? 4.496 -28.609 -24.172 1 96.81 88 PRO A C 1
ATOM 649 O O . PRO A 1 88 ? 4.324 -27.453 -23.781 1 96.81 88 PRO A O 1
ATOM 652 N N . ALA A 1 89 ? 4.664 -28.906 -25.469 1 96.5 89 ALA A N 1
ATOM 653 C CA . ALA A 1 89 ? 4.781 -27.891 -26.5 1 96.5 89 ALA A CA 1
ATOM 654 C C . ALA A 1 89 ? 3.451 -27.172 -26.734 1 96.5 89 ALA A C 1
ATOM 656 O O . ALA A 1 89 ? 3.408 -26.109 -27.344 1 96.5 89 ALA A O 1
ATOM 657 N N . ASP A 1 90 ? 2.4 -27.734 -26.234 1 97.31 90 ASP A N 1
ATOM 658 C CA . ASP A 1 90 ? 1.092 -27.109 -26.344 1 97.31 90 ASP A CA 1
ATOM 659 C C . ASP A 1 90 ? 0.978 -25.906 -25.391 1 97.31 90 ASP A C 1
ATOM 661 O O . ASP A 1 90 ? 0.091 -25.062 -25.547 1 97.31 90 ASP A O 1
ATOM 665 N N . VAL A 1 91 ? 1.791 -25.875 -24.359 1 98.44 91 VAL A N 1
ATOM 666 C CA . VAL A 1 91 ? 1.855 -24.703 -23.484 1 98.44 91 VAL A CA 1
ATOM 667 C C . VAL A 1 91 ? 2.598 -23.578 -24.188 1 98.44 91 VAL A C 1
ATOM 669 O O . VAL A 1 91 ? 3.828 -23.578 -24.281 1 98.44 91 VAL A O 1
ATOM 672 N N . GLN A 1 92 ? 1.874 -22.609 -24.625 1 97.88 92 GLN A N 1
ATOM 673 C CA . GLN A 1 92 ? 2.445 -21.547 -25.453 1 97.88 92 GLN A CA 1
ATOM 674 C C . GLN A 1 92 ? 2.811 -20.328 -24.594 1 97.88 92 GLN A C 1
ATOM 676 O O . GLN A 1 92 ? 3.666 -19.531 -24.984 1 97.88 92 GLN A O 1
ATOM 681 N N . HIS A 1 93 ? 2.125 -20.188 -23.516 1 98.5 93 HIS A N 1
ATOM 682 C CA . HIS A 1 93 ? 2.342 -19.047 -22.641 1 98.5 93 HIS A CA 1
ATOM 683 C C . HIS A 1 93 ? 2.449 -19.484 -21.188 1 98.5 93 HIS A C 1
ATOM 685 O O . HIS A 1 93 ? 1.715 -20.375 -20.75 1 98.5 93 HIS A O 1
ATOM 691 N N . ILE A 1 94 ? 3.369 -18.859 -20.469 1 98.81 94 ILE A N 1
ATOM 692 C CA . ILE A 1 94 ? 3.479 -18.953 -19.031 1 98.81 94 ILE A CA 1
ATOM 693 C C . ILE A 1 94 ? 3.408 -17.562 -18.406 1 98.81 94 ILE A C 1
ATOM 695 O O . ILE A 1 94 ? 4.09 -16.641 -18.859 1 98.81 94 ILE A O 1
ATOM 699 N N . ILE A 1 95 ? 2.494 -17.359 -17.453 1 98.88 95 ILE A N 1
ATOM 700 C CA . ILE A 1 95 ? 2.377 -16.109 -16.719 1 98.88 95 ILE A CA 1
ATOM 701 C C . ILE A 1 95 ? 2.854 -16.297 -15.281 1 98.88 95 ILE A C 1
ATOM 703 O O . ILE A 1 95 ? 2.355 -17.172 -14.57 1 98.88 95 ILE A O 1
ATOM 707 N N . LEU A 1 96 ? 3.848 -15.492 -14.852 1 98.88 96 LEU A N 1
ATOM 708 C CA . LEU A 1 96 ? 4.402 -15.617 -13.508 1 98.88 96 LEU A CA 1
ATOM 709 C C . LEU A 1 96 ? 4.02 -14.414 -12.648 1 98.88 96 LEU A C 1
ATOM 711 O O . LEU A 1 96 ? 4.043 -13.273 -13.125 1 98.88 96 LEU A O 1
ATOM 715 N N . THR A 1 97 ? 3.646 -14.742 -11.445 1 98.81 97 THR A N 1
ATOM 716 C CA . THR A 1 97 ? 3.459 -13.672 -10.477 1 98.81 97 THR A CA 1
ATOM 717 C C . THR A 1 97 ? 4.793 -13.031 -10.109 1 98.81 97 THR A C 1
ATOM 719 O O . THR A 1 97 ? 4.891 -11.805 -9.992 1 98.81 97 THR A O 1
ATOM 722 N N . HIS A 1 98 ? 5.758 -13.844 -9.844 1 98.69 98 HIS A N 1
ATOM 723 C CA . HIS A 1 98 ? 7.117 -13.422 -9.523 1 98.69 98 HIS A CA 1
ATOM 724 C C . HIS A 1 98 ? 8.102 -14.57 -9.703 1 98.69 98 HIS A C 1
ATOM 726 O O . HIS A 1 98 ? 7.727 -15.656 -10.148 1 98.69 98 HIS A O 1
ATOM 732 N N . LEU A 1 99 ? 9.422 -14.32 -9.344 1 98.5 99 LEU A N 1
ATOM 733 C CA . LEU A 1 99 ? 10.445 -15.25 -9.805 1 98.5 99 LEU A CA 1
ATOM 734 C C . LEU A 1 99 ? 11.078 -15.984 -8.625 1 98.5 99 LEU A C 1
ATOM 736 O O . LEU A 1 99 ? 12.211 -16.453 -8.719 1 98.5 99 LEU A O 1
ATOM 740 N N . ASP A 1 100 ? 10.383 -16.109 -7.492 1 98.38 100 ASP A N 1
ATOM 741 C CA . ASP A 1 100 ? 10.883 -16.906 -6.383 1 98.38 100 ASP A CA 1
ATOM 742 C C . ASP A 1 100 ? 11.086 -18.359 -6.809 1 98.38 100 ASP A C 1
ATOM 744 O O . ASP A 1 100 ? 10.422 -18.844 -7.727 1 98.38 100 ASP A O 1
ATOM 748 N N . VAL A 1 101 ? 11.844 -19.047 -6.168 1 98 101 VAL A N 1
ATOM 749 C CA . VAL A 1 101 ? 12.398 -20.375 -6.449 1 98 101 VAL A CA 1
ATOM 750 C C . VAL A 1 101 ? 11.266 -21.375 -6.668 1 98 101 VAL A C 1
ATOM 752 O O . VAL A 1 101 ? 11.367 -22.266 -7.516 1 98 101 VAL A O 1
ATOM 755 N N . ASP A 1 102 ? 10.203 -21.25 -5.98 1 98.38 102 ASP A N 1
ATOM 756 C CA . ASP A 1 102 ? 9.148 -22.25 -6.055 1 98.38 102 ASP A CA 1
ATOM 757 C C . ASP A 1 102 ? 8.016 -21.812 -6.977 1 98.38 102 ASP A C 1
ATOM 759 O O . ASP A 1 102 ? 6.953 -22.422 -7.012 1 98.38 102 ASP A O 1
ATOM 763 N N . HIS A 1 103 ? 8.172 -20.75 -7.711 1 98.75 103 HIS A N 1
ATOM 764 C CA . HIS A 1 103 ? 7.168 -20.281 -8.656 1 98.75 103 HIS A CA 1
ATOM 765 C C . HIS A 1 103 ? 7.617 -20.5 -10.094 1 98.75 103 HIS A C 1
ATOM 767 O O . HIS A 1 103 ? 6.785 -20.641 -10.992 1 98.75 103 HIS A O 1
ATOM 773 N N . CYS A 1 104 ? 8.93 -20.5 -10.344 1 98.5 104 CYS A N 1
ATOM 774 C CA . CYS A 1 104 ? 9.414 -20.516 -11.719 1 98.5 104 CYS A CA 1
ATOM 775 C C . CYS A 1 104 ? 10.32 -21.719 -11.961 1 98.5 104 CYS A C 1
ATOM 777 O O . CYS A 1 104 ? 11.016 -21.781 -12.977 1 98.5 104 CYS A O 1
ATOM 779 N N . GLY A 1 105 ? 10.328 -22.703 -11.078 1 98.69 105 GLY A N 1
ATOM 780 C CA . GLY A 1 105 ? 11.18 -23.891 -11.188 1 98.69 105 GLY A CA 1
ATOM 781 C C . GLY A 1 105 ? 10.859 -24.75 -12.391 1 98.69 105 GLY A C 1
ATOM 782 O O . GLY A 1 105 ? 11.727 -25.469 -12.883 1 98.69 105 GLY A O 1
ATOM 783 N N . GLY A 1 106 ? 9.672 -24.672 -12.844 1 98.81 106 GLY A N 1
ATOM 784 C CA . GLY A 1 106 ? 9.227 -25.516 -13.938 1 98.81 106 GLY A CA 1
ATOM 785 C C . GLY A 1 106 ? 9.461 -24.906 -15.305 1 98.81 106 GLY A C 1
ATOM 786 O O . GLY A 1 106 ? 9.133 -25.5 -16.328 1 98.81 106 GLY A O 1
ATOM 787 N N . LEU A 1 107 ? 10.047 -23.688 -15.406 1 98.81 107 LEU A N 1
ATOM 788 C CA . LEU A 1 107 ? 10.227 -22.984 -16.672 1 98.81 107 LEU A CA 1
ATOM 789 C C . LEU A 1 107 ? 11.016 -23.844 -17.656 1 98.81 107 LEU A C 1
ATOM 791 O O . LEU A 1 107 ? 10.633 -23.953 -18.828 1 98.81 107 LEU A O 1
ATOM 795 N N . PRO A 1 108 ? 12.109 -24.562 -17.234 1 98.69 108 PRO A N 1
ATOM 796 C CA . PRO A 1 108 ? 12.898 -25.344 -18.188 1 98.69 108 PRO A CA 1
ATOM 797 C C . PRO A 1 108 ? 12.102 -26.469 -18.844 1 98.69 108 PRO A C 1
ATOM 799 O O . PRO A 1 108 ? 12.5 -26.984 -19.891 1 98.69 108 PRO A O 1
ATOM 802 N N . ASP A 1 109 ? 10.992 -26.875 -18.234 1 98.81 109 ASP A N 1
ATOM 803 C CA . ASP A 1 109 ? 10.164 -27.938 -18.766 1 98.81 109 ASP A CA 1
ATOM 804 C C . ASP A 1 109 ? 9.391 -27.469 -20 1 98.81 109 ASP A C 1
ATOM 806 O O . ASP A 1 109 ? 8.844 -28.297 -20.734 1 98.81 109 ASP A O 1
ATOM 810 N N . PHE A 1 110 ? 9.305 -26.156 -20.203 1 98.62 110 PHE A N 1
ATOM 811 C CA . PHE A 1 110 ? 8.547 -25.562 -21.312 1 98.62 110 PHE A CA 1
ATOM 812 C C . PHE A 1 110 ? 9.383 -24.531 -22.047 1 98.62 110 PHE A C 1
ATOM 814 O O . PHE A 1 110 ? 9.023 -23.359 -22.109 1 98.62 110 PHE A O 1
ATOM 821 N N . PRO A 1 111 ? 10.414 -24.922 -22.703 1 98 111 PRO A N 1
ATOM 822 C CA . PRO A 1 111 ? 11.391 -23.984 -23.266 1 98 111 PRO A CA 1
ATOM 823 C C . PRO A 1 111 ? 10.828 -23.156 -24.406 1 98 111 PRO A C 1
ATOM 825 O O . PRO A 1 111 ? 11.383 -22.109 -24.766 1 98 111 PRO A O 1
ATOM 828 N N . GLN A 1 112 ? 9.75 -23.531 -24.984 1 96.69 112 GLN A N 1
ATOM 829 C CA . GLN A 1 112 ? 9.242 -22.828 -26.156 1 96.69 112 GLN A CA 1
ATOM 830 C C . GLN A 1 112 ? 8.203 -21.781 -25.766 1 96.69 112 GLN A C 1
ATOM 832 O O . GLN A 1 112 ? 7.812 -20.953 -26.594 1 96.69 112 GLN A O 1
ATOM 837 N N . ALA A 1 113 ? 7.734 -21.875 -24.547 1 98.12 113 ALA A N 1
ATOM 838 C CA . ALA A 1 113 ? 6.648 -21 -24.125 1 98.12 113 ALA A CA 1
ATOM 839 C C . ALA A 1 113 ? 7.137 -19.562 -23.969 1 98.12 113 ALA A C 1
ATOM 841 O O . ALA A 1 113 ? 8.266 -19.328 -23.516 1 98.12 113 ALA A O 1
ATOM 842 N N . LYS A 1 114 ? 6.301 -18.562 -24.328 1 98.38 114 LYS A N 1
ATOM 843 C CA . LYS A 1 114 ? 6.516 -17.172 -23.906 1 98.38 114 LYS A CA 1
ATOM 844 C C . LYS A 1 114 ? 6.266 -17 -22.422 1 98.38 114 LYS A C 1
ATOM 846 O O . LYS A 1 114 ? 5.285 -17.531 -21.891 1 98.38 114 LYS A O 1
ATOM 851 N N . VAL A 1 115 ? 7.168 -16.297 -21.766 1 98.75 115 VAL A N 1
ATOM 852 C CA . VAL A 1 115 ? 7.066 -16.141 -20.312 1 98.75 115 VAL A CA 1
ATOM 853 C C . VAL A 1 115 ? 6.75 -14.688 -19.969 1 98.75 115 VAL A C 1
ATOM 855 O O . VAL A 1 115 ? 7.582 -13.805 -20.172 1 98.75 115 VAL A O 1
ATOM 858 N N . HIS A 1 116 ? 5.57 -14.453 -19.438 1 98.62 116 HIS A N 1
ATOM 859 C CA . HIS A 1 116 ? 5.066 -13.125 -19.109 1 98.62 116 HIS A CA 1
ATOM 860 C C . HIS A 1 116 ? 5.348 -12.773 -17.656 1 98.62 116 HIS A C 1
ATOM 862 O O . HIS A 1 116 ? 5.031 -13.555 -16.75 1 98.62 116 HIS A O 1
ATOM 868 N N . VAL A 1 117 ? 5.996 -11.648 -17.422 1 98.31 117 VAL A N 1
ATOM 869 C CA . VAL A 1 117 ? 6.34 -11.172 -16.094 1 98.31 117 VAL A CA 1
ATOM 870 C C . VAL A 1 117 ? 6.449 -9.648 -16.094 1 98.31 117 VAL A C 1
ATOM 872 O O . VAL A 1 117 ? 6.688 -9.039 -17.141 1 98.31 117 VAL A O 1
ATOM 875 N N . LEU A 1 118 ? 6.227 -9.016 -14.984 1 97.44 118 LEU A N 1
ATOM 876 C CA . LEU A 1 118 ? 6.465 -7.578 -14.938 1 97.44 118 LEU A CA 1
ATOM 877 C C . LEU A 1 118 ? 7.945 -7.266 -15.109 1 97.44 118 LEU A C 1
ATOM 879 O O . LEU A 1 118 ? 8.797 -7.961 -14.555 1 97.44 118 LEU A O 1
ATOM 883 N N . ALA A 1 119 ? 8.195 -6.184 -15.789 1 97.75 119 ALA A N 1
ATOM 884 C CA . ALA A 1 119 ? 9.562 -5.773 -16.062 1 97.75 119 ALA A CA 1
ATOM 885 C C . ALA A 1 119 ? 10.352 -5.562 -14.773 1 97.75 119 ALA A C 1
ATOM 887 O O . ALA A 1 119 ? 11.508 -5.961 -14.672 1 97.75 119 ALA A O 1
ATOM 888 N N . ALA A 1 120 ? 9.727 -4.988 -13.789 1 97.06 120 ALA A N 1
ATOM 889 C CA . ALA A 1 120 ? 10.383 -4.703 -12.516 1 97.06 120 ALA A CA 1
ATOM 890 C C . ALA A 1 120 ? 10.828 -5.988 -11.828 1 97.06 120 ALA A C 1
ATOM 892 O O . ALA A 1 120 ? 11.867 -6.012 -11.156 1 97.06 120 ALA A O 1
ATOM 893 N N . GLU A 1 121 ? 10.055 -7.031 -11.953 1 97.88 121 GLU A N 1
ATOM 894 C CA . GLU A 1 121 ? 10.398 -8.32 -11.367 1 97.88 121 GLU A CA 1
ATOM 895 C C . GLU A 1 121 ? 11.672 -8.891 -11.992 1 97.88 121 GLU A C 1
ATOM 897 O O . GLU A 1 121 ? 12.602 -9.273 -11.281 1 97.88 121 GLU A O 1
ATOM 902 N N . LEU A 1 122 ? 11.641 -8.898 -13.297 1 98.12 122 LEU A N 1
ATOM 903 C CA . LEU A 1 122 ? 12.789 -9.445 -14.008 1 98.12 122 LEU A CA 1
ATOM 904 C C . LEU A 1 122 ? 14.039 -8.609 -13.742 1 98.12 122 LEU A C 1
ATOM 906 O O . LEU A 1 122 ? 15.109 -9.156 -13.492 1 98.12 122 LEU A O 1
ATOM 910 N N . ALA A 1 123 ? 13.906 -7.34 -13.758 1 97.81 123 ALA A N 1
ATOM 911 C CA . ALA A 1 123 ? 15.031 -6.441 -13.508 1 97.81 123 ALA A CA 1
ATOM 912 C C . ALA A 1 123 ? 15.617 -6.66 -12.117 1 97.81 123 ALA A C 1
ATOM 914 O O . ALA A 1 123 ? 16.844 -6.727 -11.953 1 97.81 123 ALA A O 1
ATOM 915 N N . ALA A 1 124 ? 14.773 -6.754 -11.156 1 97.31 124 ALA A N 1
ATOM 916 C CA . ALA A 1 124 ? 15.234 -6.969 -9.789 1 97.31 124 ALA A CA 1
ATOM 917 C C . ALA A 1 124 ? 15.969 -8.297 -9.656 1 97.31 124 ALA A C 1
ATOM 919 O O . ALA A 1 124 ? 17.031 -8.367 -9.039 1 97.31 124 ALA A O 1
ATOM 920 N N . ALA A 1 125 ? 15.391 -9.328 -10.211 1 97 125 ALA A N 1
ATOM 921 C CA . ALA A 1 125 ? 16.016 -10.656 -10.148 1 97 125 ALA A CA 1
ATOM 922 C C . ALA A 1 125 ? 17.391 -10.656 -10.805 1 97 125 ALA A C 1
ATOM 924 O O . ALA A 1 125 ? 18.344 -11.203 -10.25 1 97 125 ALA A O 1
ATOM 925 N N . GLN A 1 126 ? 17.453 -10.047 -11.945 1 96.19 126 GLN A N 1
ATOM 926 C CA . GLN A 1 126 ? 18.719 -9.992 -12.688 1 96.19 126 GLN A CA 1
ATOM 927 C C . GLN A 1 126 ? 19.75 -9.156 -11.945 1 96.19 126 GLN A C 1
ATOM 929 O O . GLN A 1 126 ? 20.938 -9.508 -11.914 1 96.19 126 GLN A O 1
ATOM 934 N N . ALA A 1 127 ? 19.312 -8.078 -11.32 1 96.56 127 ALA A N 1
ATOM 935 C CA . ALA A 1 127 ? 20.219 -7.203 -10.586 1 96.56 127 ALA A CA 1
ATOM 936 C C . ALA A 1 127 ? 20.75 -7.898 -9.336 1 96.56 127 ALA A C 1
ATOM 938 O O . ALA A 1 127 ? 21.922 -7.727 -8.977 1 96.56 127 ALA A O 1
ATOM 939 N N . GLU A 1 128 ? 20 -8.625 -8.633 1 95.19 128 GLU A N 1
ATOM 940 C CA . GLU A 1 128 ? 20.391 -9.305 -7.398 1 95.19 128 GLU A CA 1
ATOM 941 C C . GLU A 1 128 ? 21.25 -10.523 -7.699 1 95.19 128 GLU A C 1
ATOM 943 O O . GLU A 1 128 ? 22.109 -10.891 -6.898 1 95.19 128 GLU A O 1
ATOM 948 N N . GLY A 1 129 ? 21.031 -11.141 -8.789 1 92.06 129 GLY A N 1
ATOM 949 C CA . GLY A 1 129 ? 21.719 -12.383 -9.102 1 92.06 129 GLY A CA 1
ATOM 950 C C . GLY A 1 129 ? 21.219 -13.562 -8.289 1 92.06 129 GLY A C 1
ATOM 951 O O . GLY A 1 129 ? 20.281 -13.43 -7.5 1 92.06 129 GLY A O 1
ATOM 952 N N . PRO A 1 130 ? 21.875 -14.695 -8.531 1 92.19 130 PRO A N 1
ATOM 953 C CA . PRO A 1 130 ? 21.406 -15.906 -7.844 1 92.19 130 PRO A CA 1
ATOM 954 C C . PRO A 1 130 ? 21.547 -15.805 -6.328 1 92.19 130 PRO A C 1
ATOM 956 O O . PRO A 1 130 ? 22.562 -15.32 -5.824 1 92.19 130 PRO A O 1
ATOM 959 N N . ASN A 1 131 ? 20.547 -16.172 -5.605 1 95.88 131 ASN A N 1
ATOM 960 C CA . ASN A 1 131 ? 20.484 -16.188 -4.148 1 95.88 131 ASN A CA 1
ATOM 961 C C . ASN A 1 131 ? 19.406 -17.141 -3.646 1 95.88 131 ASN A C 1
ATOM 963 O O . ASN A 1 131 ? 19.047 -18.094 -4.34 1 95.88 131 ASN A O 1
ATOM 967 N N . PHE A 1 132 ? 18.984 -17.031 -2.467 1 94.75 132 PHE A N 1
ATOM 968 C CA . PHE A 1 132 ? 18.016 -17.906 -1.837 1 94.75 132 PHE A CA 1
ATOM 969 C C . PHE A 1 132 ? 16.703 -17.906 -2.619 1 94.75 132 PHE A C 1
ATOM 971 O O . PHE A 1 132 ? 16.047 -18.938 -2.75 1 94.75 132 PHE A O 1
ATOM 978 N N . ARG A 1 133 ? 16.359 -16.766 -3.234 1 95.69 133 ARG A N 1
ATOM 979 C CA . ARG A 1 133 ? 15.07 -16.578 -3.902 1 95.69 133 ARG A CA 1
ATOM 980 C C . ARG A 1 133 ? 15.18 -16.891 -5.391 1 95.69 133 ARG A C 1
ATOM 982 O O . ARG A 1 133 ? 14.258 -17.453 -5.984 1 95.69 133 ARG A O 1
ATOM 989 N N . TYR A 1 134 ? 16.234 -16.484 -5.984 1 97.56 134 TYR A N 1
ATOM 990 C CA . TYR A 1 134 ? 16.422 -16.531 -7.43 1 97.56 134 TYR A CA 1
ATOM 991 C C . TYR A 1 134 ? 17.469 -17.547 -7.82 1 97.56 134 TYR A C 1
ATOM 993 O O . TYR A 1 134 ? 18.625 -17.453 -7.383 1 97.56 134 TYR A O 1
ATOM 1001 N N . ARG A 1 135 ? 17.078 -18.469 -8.68 1 97.69 135 ARG A N 1
ATOM 1002 C CA . ARG A 1 135 ? 17.969 -19.578 -9.031 1 97.69 135 ARG A CA 1
ATOM 1003 C C . ARG A 1 135 ? 18.328 -19.547 -10.508 1 97.69 135 ARG A C 1
ATOM 1005 O O . ARG A 1 135 ? 17.453 -19.594 -11.375 1 97.69 135 ARG A O 1
ATOM 1012 N N . GLU A 1 136 ? 19.562 -19.547 -10.797 1 94.69 136 GLU A N 1
ATOM 1013 C CA . GLU A 1 136 ? 20.047 -19.484 -12.172 1 94.69 136 GLU A CA 1
ATOM 1014 C C . GLU A 1 136 ? 19.531 -20.672 -12.992 1 94.69 136 GLU A C 1
ATOM 1016 O O . GLU A 1 136 ? 19.203 -20.516 -14.172 1 94.69 136 GLU A O 1
ATOM 1021 N N . ALA A 1 137 ? 19.469 -21.781 -12.445 1 96.69 137 ALA A N 1
ATOM 1022 C CA . ALA A 1 137 ? 19.047 -23 -13.125 1 96.69 137 ALA A CA 1
ATOM 1023 C C . ALA A 1 137 ? 17.672 -22.844 -13.75 1 96.69 137 ALA A C 1
ATOM 1025 O O . ALA A 1 137 ? 17.344 -23.516 -14.727 1 96.69 137 ALA A O 1
ATOM 1026 N N . HIS A 1 138 ? 16.875 -21.984 -13.227 1 97.94 138 HIS A N 1
ATOM 1027 C CA . HIS A 1 138 ? 15.484 -21.844 -13.648 1 97.94 138 HIS A CA 1
ATOM 1028 C C . HIS A 1 138 ? 15.375 -21.016 -14.922 1 97.94 138 HIS A C 1
ATOM 1030 O O . HIS A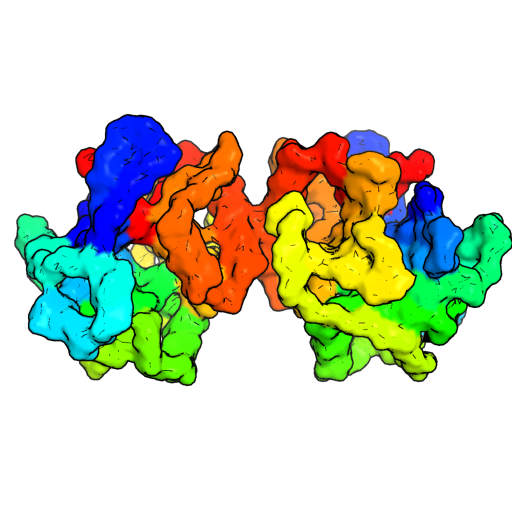 1 138 ? 14.359 -21.078 -15.625 1 97.94 138 HIS A O 1
ATOM 1036 N N . TRP A 1 139 ? 16.391 -20.25 -15.258 1 95.19 139 TRP A N 1
ATOM 1037 C CA . TRP A 1 139 ? 16.25 -19.391 -16.422 1 95.19 139 TRP A CA 1
ATOM 1038 C C . TRP A 1 139 ? 17.5 -19.453 -17.297 1 95.19 139 TRP A C 1
ATOM 1040 O O . TRP A 1 139 ? 17.656 -18.672 -18.25 1 95.19 139 TRP A O 1
ATOM 1050 N N . ALA A 1 140 ? 18.391 -20.438 -17.047 1 95.81 140 ALA A N 1
ATOM 1051 C CA . ALA A 1 140 ? 19.625 -20.625 -17.797 1 95.81 140 ALA A CA 1
ATOM 1052 C C . ALA A 1 140 ? 19.328 -20.969 -19.266 1 95.81 140 ALA A C 1
ATOM 1054 O O . ALA A 1 140 ? 20.141 -20.703 -20.141 1 95.81 140 ALA A O 1
ATOM 1055 N N . HIS A 1 141 ? 18.25 -21.562 -19.516 1 96.75 141 HIS A N 1
ATOM 1056 C CA . HIS A 1 141 ? 17.906 -21.969 -20.875 1 96.75 141 HIS A CA 1
ATOM 1057 C C . HIS A 1 141 ? 17.469 -20.766 -21.719 1 96.75 141 HIS A C 1
ATOM 1059 O O . HIS A 1 141 ? 17.203 -20.922 -22.906 1 96.75 141 HIS A O 1
ATOM 1065 N N . GLY A 1 142 ? 17.344 -19.594 -21.109 1 97.19 142 GLY A N 1
ATOM 1066 C CA . GLY A 1 142 ? 17.016 -18.391 -21.859 1 97.19 142 GLY A CA 1
ATOM 1067 C C . GLY A 1 142 ? 15.539 -18.281 -22.203 1 97.19 142 GLY A C 1
ATOM 1068 O O . GLY A 1 142 ? 15.172 -18.266 -23.375 1 97.19 142 GLY A O 1
ATOM 1069 N N . PRO A 1 143 ? 14.727 -18.188 -21.109 1 98.5 143 PRO A N 1
ATOM 1070 C CA . PRO A 1 143 ? 13.289 -18.062 -21.375 1 98.5 143 PRO A CA 1
ATOM 1071 C C . PRO A 1 143 ? 12.969 -16.922 -22.328 1 98.5 143 PRO A C 1
ATOM 1073 O O . PRO A 1 143 ? 13.672 -15.906 -22.359 1 98.5 143 PRO A O 1
ATOM 1076 N N . ASP A 1 144 ? 11.945 -17.078 -23.219 1 98.44 144 ASP A N 1
ATOM 1077 C CA . ASP A 1 144 ? 11.406 -16.016 -24.062 1 98.44 144 ASP A CA 1
ATOM 1078 C C . ASP A 1 144 ? 10.562 -15.047 -23.25 1 98.44 144 ASP A C 1
ATOM 1080 O O . ASP A 1 144 ? 9.328 -15.109 -23.281 1 98.44 144 ASP A O 1
ATOM 1084 N N . TRP A 1 145 ? 11.242 -14.094 -22.641 1 98.62 145 TRP A N 1
ATOM 1085 C CA . TRP A 1 145 ? 10.586 -13.164 -21.734 1 98.62 145 TRP A CA 1
ATOM 1086 C C . TRP A 1 145 ? 9.734 -12.156 -22.484 1 98.62 145 TRP A C 1
ATOM 1088 O O . TRP A 1 145 ? 10.172 -11.594 -23.5 1 98.62 145 TRP A O 1
ATOM 1098 N N . VAL A 1 146 ? 8.555 -11.945 -22.047 1 98.5 146 VAL A N 1
ATOM 1099 C CA . VAL A 1 146 ? 7.688 -10.828 -22.438 1 98.5 146 VAL A CA 1
ATOM 1100 C C . VAL A 1 146 ? 7.375 -9.984 -21.203 1 98.5 146 VAL A C 1
ATOM 1102 O O . VAL A 1 146 ? 6.664 -10.43 -20.297 1 98.5 146 VAL A O 1
ATOM 1105 N N . THR A 1 147 ? 7.887 -8.781 -21.172 1 97.88 147 THR A N 1
ATOM 1106 C CA . THR A 1 147 ? 7.789 -7.984 -19.953 1 97.88 147 THR A CA 1
ATOM 1107 C C . THR A 1 147 ? 6.797 -6.84 -20.125 1 97.88 147 THR A C 1
ATOM 1109 O O . THR A 1 147 ? 6.457 -6.469 -21.25 1 97.88 147 THR A O 1
ATOM 1112 N N . TYR A 1 148 ? 6.301 -6.391 -18.984 1 96.31 148 TYR A N 1
ATOM 1113 C CA . TYR A 1 148 ? 5.258 -5.371 -18.953 1 96.31 148 TYR A CA 1
ATOM 1114 C C . TYR A 1 148 ? 5.598 -4.27 -17.969 1 96.31 148 TYR A C 1
ATOM 1116 O O . TYR A 1 148 ? 6.242 -4.527 -16.938 1 96.31 148 TYR A O 1
ATOM 1124 N N . HIS A 1 149 ? 5.172 -3.055 -18.25 1 91.75 149 HIS A N 1
ATOM 1125 C CA . HIS A 1 149 ? 5.145 -1.93 -17.328 1 91.75 149 HIS A CA 1
ATOM 1126 C C . HIS A 1 149 ? 3.715 -1.555 -16.953 1 91.75 149 HIS A C 1
ATOM 1128 O O . HIS A 1 149 ? 2.844 -1.475 -17.828 1 91.75 149 HIS A O 1
ATOM 1134 N N . PRO A 1 150 ? 3.533 -1.475 -15.594 1 81.19 150 PRO A N 1
ATOM 1135 C CA . PRO A 1 150 ? 2.164 -1.14 -15.188 1 81.19 150 PRO A CA 1
ATOM 1136 C C . PRO A 1 150 ? 1.72 0.231 -15.695 1 81.19 150 PRO A C 1
ATOM 1138 O O . PRO A 1 150 ? 2.02 1.251 -15.07 1 81.19 150 PRO A O 1
ATOM 1141 N N . ASP A 1 151 ? 1.891 0.611 -16.859 1 65.62 151 ASP A N 1
ATOM 1142 C CA . ASP A 1 151 ? 1.49 1.917 -17.375 1 65.62 151 ASP A CA 1
ATOM 1143 C C . ASP A 1 151 ? -0.001 1.942 -17.719 1 65.62 151 ASP A C 1
ATOM 1145 O O . ASP A 1 151 ? -0.514 2.945 -18.203 1 65.62 151 ASP A O 1
ATOM 1149 N N . GLY A 1 152 ? -0.616 0.808 -17.531 1 59.72 152 GLY A N 1
ATOM 1150 C CA . GLY A 1 152 ? -1.952 0.753 -18.109 1 59.72 152 GLY A CA 1
ATOM 1151 C C . GLY A 1 152 ? -3 1.427 -17.234 1 59.72 152 GLY A C 1
ATOM 1152 O O . GLY A 1 152 ? -2.799 1.601 -16.031 1 59.72 152 GLY A O 1
ATOM 1153 N N . ASP A 1 153 ? -3.76 2.27 -17.797 1 63.78 153 ASP A N 1
ATOM 1154 C CA . ASP A 1 153 ? -4.855 3.094 -17.297 1 63.78 153 ASP A CA 1
ATOM 1155 C C . ASP A 1 153 ? -6.094 2.248 -17.016 1 63.78 153 ASP A C 1
ATOM 1157 O O . ASP A 1 153 ? -7.125 2.773 -16.594 1 63.78 153 ASP A O 1
ATOM 1161 N N . ASP A 1 154 ? -5.922 0.843 -17.109 1 70.81 154 ASP A N 1
ATOM 1162 C CA . ASP A 1 154 ? -7.172 0.101 -16.953 1 70.81 154 ASP A CA 1
ATOM 1163 C C . ASP A 1 154 ? -7.488 -0.133 -15.477 1 70.81 154 ASP A C 1
ATOM 1165 O O . ASP A 1 154 ? -6.703 -0.755 -14.758 1 70.81 154 ASP A O 1
ATOM 1169 N N . ASP A 1 155 ? -8.578 0.367 -15.172 1 84.5 155 ASP A N 1
ATOM 1170 C CA . ASP A 1 155 ? -9.078 0.139 -13.82 1 84.5 155 ASP A CA 1
ATOM 1171 C C . ASP A 1 155 ? -9.805 -1.203 -13.727 1 84.5 155 ASP A C 1
ATOM 1173 O O . ASP A 1 155 ? -10.742 -1.466 -14.484 1 84.5 155 ASP A O 1
ATOM 1177 N N . TRP A 1 156 ? -9.242 -2.135 -13.023 1 94.38 156 TRP A N 1
ATOM 1178 C CA . TRP A 1 156 ? -9.812 -3.449 -12.75 1 94.38 156 TRP A CA 1
ATOM 1179 C C . TRP A 1 156 ? -10.18 -3.586 -11.273 1 94.38 156 TRP A C 1
ATOM 1181 O O . TRP A 1 156 ? -9.344 -3.965 -10.453 1 94.38 156 TRP A O 1
ATOM 1191 N N . PHE A 1 157 ? -11.445 -3.322 -10.93 1 94.75 157 PHE A N 1
ATOM 1192 C CA . PHE A 1 157 ? -11.969 -3.389 -9.57 1 94.75 157 PHE A CA 1
ATOM 1193 C C . PHE A 1 157 ? -11.094 -2.588 -8.609 1 94.75 157 PHE A C 1
ATOM 1195 O O . PHE A 1 157 ? -10.773 -3.055 -7.516 1 94.75 157 PHE A O 1
ATOM 1202 N N . GLY A 1 158 ? -10.586 -1.441 -9.07 1 90.25 158 GLY A N 1
ATOM 1203 C CA . GLY A 1 158 ? -9.805 -0.552 -8.227 1 90.25 158 GLY A CA 1
ATOM 1204 C C . GLY A 1 158 ? -8.305 -0.766 -8.359 1 90.25 158 GLY A C 1
ATOM 1205 O O . GLY A 1 158 ? -7.516 -0.019 -7.781 1 90.25 158 GLY A O 1
ATOM 1206 N N . PHE A 1 159 ? -7.941 -1.807 -9.023 1 94.31 159 PHE A N 1
ATOM 1207 C CA . PHE A 1 159 ? -6.535 -2.076 -9.305 1 94.31 159 PHE A CA 1
ATOM 1208 C C . PHE A 1 159 ? -6.184 -1.685 -10.734 1 94.31 159 PHE A C 1
ATOM 1210 O O . PHE A 1 159 ? -7.027 -1.761 -11.625 1 94.31 159 PHE A O 1
ATOM 1217 N N . ARG A 1 160 ? -4.926 -1.25 -10.898 1 92.31 160 ARG A N 1
ATOM 1218 C CA . ARG A 1 160 ? -4.398 -1.192 -12.258 1 92.31 160 ARG A CA 1
ATOM 1219 C C . ARG A 1 160 ? -4.215 -2.592 -12.836 1 92.31 160 ARG A C 1
ATOM 1221 O O . ARG A 1 160 ? -3.822 -3.518 -12.117 1 92.31 160 ARG A O 1
ATOM 1228 N N . ALA A 1 161 ? -4.586 -2.773 -14.078 1 94.44 161 ALA A N 1
ATOM 1229 C CA . ALA A 1 161 ? -4.414 -4.066 -14.734 1 94.44 161 ALA A CA 1
ATOM 1230 C C . ALA A 1 161 ? -3.814 -3.9 -16.125 1 94.44 161 ALA A C 1
ATOM 1232 O O . ALA A 1 161 ? -4.109 -2.926 -16.828 1 94.44 161 ALA A O 1
ATOM 1233 N N . THR A 1 162 ? -2.979 -4.82 -16.5 1 94.5 162 THR A N 1
ATOM 1234 C CA . THR A 1 162 ? -2.289 -4.789 -17.797 1 94.5 162 THR A CA 1
ATOM 1235 C C . THR A 1 162 ? -2.648 -6.016 -18.625 1 94.5 162 THR A C 1
ATOM 1237 O O . THR A 1 162 ? -2.434 -7.152 -18.188 1 94.5 162 THR A O 1
ATOM 1240 N N . PRO A 1 163 ? -3.238 -5.758 -19.797 1 93.88 163 PRO A N 1
ATOM 1241 C CA . PRO A 1 163 ? -3.465 -6.891 -20.688 1 93.88 163 PRO A CA 1
ATOM 1242 C C . PRO A 1 163 ? -2.164 -7.516 -21.188 1 93.88 163 PRO A C 1
ATOM 1244 O O . PRO A 1 163 ? -1.11 -6.879 -21.141 1 93.88 163 PRO A O 1
ATOM 1247 N N . LEU A 1 164 ? -2.246 -8.75 -21.547 1 94.75 164 LEU A N 1
ATOM 1248 C CA . LEU A 1 164 ? -1.053 -9.469 -21.984 1 94.75 164 LEU A CA 1
ATOM 1249 C C . LEU A 1 164 ? -1.011 -9.586 -23.5 1 94.75 164 LEU A C 1
ATOM 1251 O O . LEU A 1 164 ? -2.029 -9.867 -24.141 1 94.75 164 LEU A O 1
ATOM 1255 N N . THR A 1 165 ? 0.197 -9.305 -24.031 1 92.94 165 THR A N 1
ATOM 1256 C CA . THR A 1 165 ? 0.418 -9.391 -25.469 1 92.94 165 THR A CA 1
ATOM 1257 C C . THR A 1 165 ? 0.231 -10.828 -25.953 1 92.94 165 THR A C 1
ATOM 1259 O O . THR A 1 165 ? 0.783 -11.766 -25.375 1 92.94 165 THR A O 1
ATOM 1262 N N . GLY A 1 166 ? -0.555 -10.961 -27 1 93.06 166 GLY A N 1
ATOM 1263 C CA . GLY A 1 166 ? -0.719 -12.266 -27.609 1 93.06 166 GLY A CA 1
ATOM 1264 C C . GLY A 1 166 ? -1.77 -13.117 -26.922 1 93.06 166 GLY A C 1
ATOM 1265 O O . GLY A 1 166 ? -1.984 -14.273 -27.297 1 93.06 166 GLY A O 1
ATOM 1266 N N . LEU A 1 167 ? -2.414 -12.625 -25.906 1 94.94 167 LEU A N 1
ATOM 1267 C CA . LEU A 1 167 ? -3.467 -13.328 -25.172 1 94.94 167 LEU A CA 1
ATOM 1268 C C . LEU A 1 167 ? -4.762 -12.523 -25.188 1 94.94 167 LEU A C 1
ATOM 1270 O O . LEU A 1 167 ? -4.738 -11.297 -25.328 1 94.94 167 LEU A O 1
ATOM 1274 N N . PRO A 1 168 ? -5.895 -13.242 -25.141 1 92.56 168 PRO A N 1
ATOM 1275 C CA . PRO A 1 168 ? -7.16 -12.5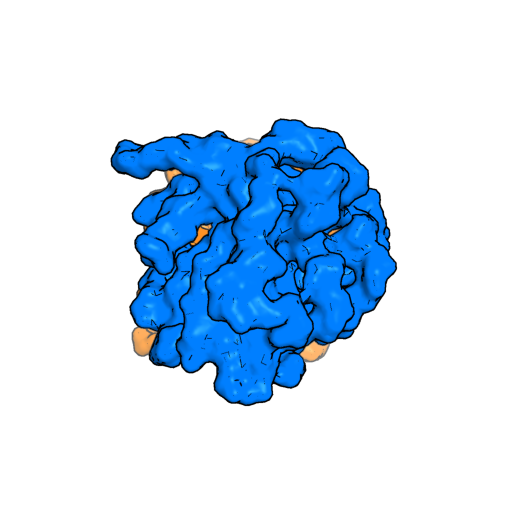16 -25.062 1 92.56 168 PRO A CA 1
ATOM 1276 C C . PRO A 1 168 ? -7.277 -11.648 -23.812 1 92.56 168 PRO A C 1
ATOM 1278 O O . PRO A 1 168 ? -6.441 -11.758 -22.906 1 92.56 168 PRO A O 1
ATOM 1281 N N . SER A 1 169 ? -8.312 -10.781 -23.812 1 91.94 169 SER A N 1
ATOM 1282 C CA . SER A 1 169 ? -8.531 -9.852 -22.703 1 91.94 169 SER A CA 1
ATOM 1283 C C . SER A 1 169 ? -8.922 -10.586 -21.438 1 91.94 169 SER A C 1
ATOM 1285 O O . SER A 1 169 ? -9.055 -9.977 -20.375 1 91.94 169 SER A O 1
ATOM 1287 N N . ASP A 1 170 ? -8.953 -11.898 -21.531 1 94.81 170 ASP A N 1
ATOM 1288 C CA . ASP A 1 170 ? -9.344 -12.758 -20.406 1 94.81 170 ASP A CA 1
ATOM 1289 C C . ASP A 1 170 ? -8.195 -12.93 -19.422 1 94.81 170 ASP A C 1
ATOM 1291 O O . ASP A 1 170 ? -8.367 -13.539 -18.359 1 94.81 170 ASP A O 1
ATOM 1295 N N . PHE A 1 171 ? -7.016 -12.352 -19.766 1 96.5 171 PHE A N 1
ATOM 1296 C CA . PHE A 1 171 ? -5.844 -12.414 -18.906 1 96.5 171 PHE A CA 1
ATOM 1297 C C . PHE A 1 171 ? -5.316 -11.016 -18.609 1 96.5 171 PHE A C 1
ATOM 1299 O O . PHE A 1 171 ? -5.184 -10.188 -19.516 1 96.5 171 PHE A O 1
ATOM 1306 N N . LYS A 1 172 ? -5.102 -10.75 -17.328 1 96.25 172 LYS A N 1
ATOM 1307 C CA . LYS A 1 172 ? -4.512 -9.469 -16.938 1 96.25 172 LYS A CA 1
ATOM 1308 C C . LYS A 1 172 ? -3.475 -9.656 -15.836 1 96.25 172 LYS A C 1
ATOM 1310 O O . LYS A 1 172 ? -3.611 -10.547 -14.992 1 96.25 172 LYS A O 1
ATOM 1315 N N . LEU A 1 173 ? -2.432 -8.828 -15.922 1 97.12 173 LEU A N 1
ATOM 1316 C CA . LEU A 1 173 ? -1.535 -8.68 -14.773 1 97.12 173 LEU A CA 1
ATOM 1317 C C . LEU A 1 173 ? -2.021 -7.578 -13.844 1 97.12 173 LEU A C 1
ATOM 1319 O O . LEU A 1 173 ? -2.357 -6.48 -14.289 1 97.12 173 LEU A O 1
ATOM 1323 N N . VAL A 1 174 ? -2.111 -7.91 -12.57 1 96.88 174 VAL A N 1
ATOM 1324 C CA . VAL A 1 174 ? -2.555 -6.969 -11.547 1 96.88 174 VAL A CA 1
ATOM 1325 C C . VAL A 1 174 ? -1.441 -6.754 -10.523 1 96.88 174 VAL A C 1
ATOM 1327 O O . VAL A 1 174 ? -1.205 -7.609 -9.672 1 96.88 174 VAL A O 1
ATOM 1330 N N . PRO A 1 175 ? -0.78 -5.621 -10.57 1 96.06 175 PRO A N 1
ATOM 1331 C CA . PRO A 1 175 ? 0.298 -5.398 -9.602 1 96.06 175 PRO A CA 1
ATOM 1332 C C . PRO A 1 175 ? -0.171 -5.531 -8.156 1 96.06 175 PRO A C 1
ATOM 1334 O O . PRO A 1 175 ? -1.166 -4.914 -7.762 1 96.06 175 PRO A O 1
ATOM 1337 N N . LEU A 1 176 ? 0.404 -6.391 -7.441 1 97.75 176 LEU A N 1
ATOM 1338 C CA . LEU A 1 176 ? 0.251 -6.633 -6.012 1 97.75 176 LEU A CA 1
ATOM 1339 C C . LEU A 1 176 ? 1.597 -6.543 -5.301 1 97.75 176 LEU A C 1
ATOM 1341 O O . LEU A 1 176 ? 2.184 -7.566 -4.941 1 97.75 176 LEU A O 1
ATOM 1345 N N . GLY A 1 177 ? 1.99 -5.352 -5.055 1 95.44 177 GLY A N 1
ATOM 1346 C CA . GLY A 1 177 ? 3.355 -5.098 -4.625 1 95.44 177 GLY A CA 1
ATOM 1347 C C . GLY A 1 177 ? 3.594 -5.441 -3.164 1 95.44 177 GLY A C 1
ATOM 1348 O O . GLY A 1 177 ? 2.645 -5.555 -2.385 1 95.44 177 GLY A O 1
ATOM 1349 N N . GLY A 1 178 ? 4.934 -5.555 -2.789 1 96.75 178 GLY A N 1
ATOM 1350 C CA . GLY A 1 178 ? 5.344 -5.77 -1.41 1 96.75 178 GLY A CA 1
ATOM 1351 C C . GLY A 1 178 ? 6.246 -6.977 -1.239 1 96.75 178 GLY A C 1
ATOM 1352 O O . GLY A 1 178 ? 7.332 -6.871 -0.662 1 96.75 178 GLY A O 1
ATOM 1353 N N . HIS A 1 179 ? 5.859 -8.125 -1.802 1 97.94 179 HIS A N 1
ATOM 1354 C CA . HIS A 1 179 ? 6.613 -9.359 -1.657 1 97.94 179 HIS A CA 1
ATOM 1355 C C . HIS A 1 179 ? 7.914 -9.305 -2.451 1 97.94 179 HIS A C 1
ATOM 1357 O O . HIS A 1 179 ? 8.977 -9.68 -1.941 1 97.94 179 HIS A O 1
ATOM 1363 N N . THR A 1 180 ? 7.855 -8.883 -3.66 1 97.81 180 THR A N 1
ATOM 1364 C CA . THR A 1 180 ? 9 -8.586 -4.512 1 97.81 180 THR A CA 1
ATOM 1365 C C . THR A 1 180 ? 8.797 -7.273 -5.262 1 97.81 180 THR A C 1
ATOM 1367 O O . THR A 1 180 ? 7.711 -6.695 -5.227 1 97.81 180 THR A O 1
ATOM 1370 N N . ALA A 1 181 ? 9.773 -6.797 -5.953 1 94.44 181 ALA A N 1
ATOM 1371 C CA . ALA A 1 181 ? 9.742 -5.496 -6.613 1 94.44 181 ALA A CA 1
ATOM 1372 C C . ALA A 1 181 ? 8.711 -5.484 -7.746 1 94.44 181 ALA A C 1
ATOM 1374 O O . ALA A 1 181 ? 8.125 -4.441 -8.047 1 94.44 181 ALA A O 1
ATOM 1375 N N . GLY A 1 182 ? 8.477 -6.637 -8.305 1 97 182 GLY A N 1
ATOM 1376 C CA . GLY A 1 182 ? 7.547 -6.723 -9.422 1 97 182 GLY A CA 1
ATOM 1377 C C . GLY A 1 182 ? 6.492 -7.797 -9.234 1 97 182 GLY A C 1
ATOM 1378 O O . GLY A 1 182 ? 6.055 -8.414 -10.203 1 97 182 GLY A O 1
ATOM 1379 N N . HIS A 1 183 ? 6.145 -8.023 -8 1 98.31 183 HIS A N 1
ATOM 1380 C CA . HIS A 1 183 ? 5.121 -9.031 -7.742 1 98.31 183 HIS A CA 1
ATOM 1381 C C . HIS A 1 183 ? 3.783 -8.617 -8.352 1 98.31 183 HIS A C 1
ATOM 1383 O O . HIS A 1 183 ? 3.383 -7.457 -8.258 1 98.31 183 HIS A O 1
ATOM 1389 N N . THR A 1 184 ? 3.107 -9.57 -8.961 1 97.88 184 THR A N 1
ATOM 1390 C CA . THR A 1 184 ? 1.798 -9.312 -9.547 1 97.88 184 THR A CA 1
ATOM 1391 C C . THR A 1 184 ? 0.849 -10.484 -9.297 1 97.88 184 THR A C 1
ATOM 1393 O O . THR A 1 184 ? 1.292 -11.602 -9.016 1 97.88 184 THR A O 1
ATOM 1396 N N . GLY A 1 185 ? -0.459 -10.141 -9.281 1 98.56 185 GLY A N 1
ATOM 1397 C CA . GLY A 1 185 ? -1.471 -11.172 -9.469 1 98.56 185 GLY A CA 1
ATOM 1398 C C . GLY A 1 185 ? -1.804 -11.422 -10.93 1 98.56 185 GLY A C 1
ATOM 1399 O O . GLY A 1 185 ? -1.454 -10.617 -11.797 1 98.56 185 GLY A O 1
ATOM 1400 N N . VAL A 1 186 ? -2.396 -12.531 -11.164 1 98.75 186 VAL A N 1
ATOM 1401 C CA . VAL A 1 186 ? -2.865 -12.875 -12.5 1 98.75 186 VAL A CA 1
ATOM 1402 C C . VAL A 1 186 ? -4.379 -13.062 -12.484 1 98.75 186 VAL A C 1
ATOM 1404 O O . VAL A 1 186 ? -4.887 -14.008 -11.875 1 98.75 186 VAL A O 1
ATOM 1407 N N . ALA A 1 187 ? -5.055 -12.172 -13.148 1 98.38 187 ALA A N 1
ATOM 1408 C CA . ALA A 1 187 ? -6.504 -12.281 -13.297 1 98.38 187 ALA A CA 1
ATOM 1409 C C . ALA A 1 187 ? -6.867 -13.102 -14.531 1 98.38 187 ALA A C 1
ATOM 1411 O O . ALA A 1 187 ? -6.336 -12.859 -15.617 1 98.38 187 ALA A O 1
ATOM 1412 N N . VAL A 1 188 ? -7.711 -14.102 -14.336 1 98.31 188 VAL A N 1
ATOM 1413 C CA . VAL A 1 188 ? -8.195 -14.961 -15.414 1 98.31 188 VAL A CA 1
ATOM 1414 C C . VAL A 1 188 ? -9.719 -14.953 -15.438 1 98.31 188 VAL A C 1
ATOM 1416 O O . VAL A 1 188 ? -10.367 -15.18 -14.406 1 98.31 188 VAL A O 1
ATOM 1419 N N . ARG A 1 189 ? -10.25 -14.719 -16.594 1 96.69 189 ARG A N 1
ATOM 1420 C CA . ARG A 1 189 ? -11.703 -14.75 -16.719 1 96.69 189 ARG A CA 1
ATOM 1421 C C . ARG A 1 189 ? -12.242 -16.172 -16.578 1 96.69 189 ARG A C 1
ATOM 1423 O O . ARG A 1 189 ? -11.695 -17.109 -17.172 1 96.69 189 ARG A O 1
ATOM 1430 N N . GLU A 1 190 ? -13.203 -16.406 -15.758 1 95.12 190 GLU A N 1
ATOM 1431 C CA . GLU A 1 190 ? -13.938 -17.656 -15.562 1 95.12 190 GLU A CA 1
ATOM 1432 C C . GLU A 1 190 ? -15.438 -17.438 -15.719 1 95.12 190 GLU A C 1
ATOM 1434 O O . GLU A 1 190 ? -16.141 -17.156 -14.742 1 95.12 190 GLU A O 1
ATOM 1439 N N . GLY A 1 191 ? -15.969 -17.656 -17 1 94.12 191 GLY A N 1
ATOM 1440 C CA . GLY A 1 191 ? -17.344 -17.297 -17.281 1 94.12 191 GLY A CA 1
ATOM 1441 C C . GLY A 1 191 ? -17.625 -15.812 -17.109 1 94.12 191 GLY A C 1
ATOM 1442 O O . GLY A 1 191 ? -16.953 -14.977 -17.719 1 94.12 191 GLY A O 1
ATOM 1443 N N . ASP A 1 192 ? -18.516 -15.531 -16.219 1 95.88 192 ASP A N 1
ATOM 1444 C CA . ASP A 1 192 ? -18.891 -14.133 -15.969 1 95.88 192 ASP A CA 1
ATOM 1445 C C . ASP A 1 192 ? -18.125 -13.57 -14.773 1 95.88 192 ASP A C 1
ATOM 1447 O O . ASP A 1 192 ? -18.344 -12.414 -14.391 1 95.88 192 ASP A O 1
ATOM 1451 N N . ARG A 1 193 ? -17.234 -14.352 -14.281 1 97.44 193 ARG A N 1
ATOM 1452 C CA . ARG A 1 193 ? -16.469 -13.945 -13.109 1 97.44 193 ARG A CA 1
ATOM 1453 C C . ARG A 1 193 ? -14.984 -13.93 -13.406 1 97.44 193 ARG A C 1
ATOM 1455 O O . ARG A 1 193 ? -14.562 -14.242 -14.523 1 97.44 193 ARG A O 1
ATOM 1462 N N . TRP A 1 194 ? -14.273 -13.414 -12.438 1 98 194 TRP A N 1
ATOM 1463 C CA . TRP A 1 194 ? -12.82 -13.43 -12.516 1 98 194 TRP A CA 1
ATOM 1464 C C . TRP A 1 194 ? -12.219 -14.281 -11.406 1 98 194 TRP A C 1
ATOM 1466 O O . TRP A 1 194 ? -12.773 -14.375 -10.312 1 98 194 TRP A O 1
ATOM 1476 N N . LEU A 1 195 ? -11.133 -14.953 -11.781 1 98.25 195 LEU A N 1
ATOM 1477 C CA . LEU A 1 195 ? -10.227 -15.57 -10.812 1 98.25 195 LEU A CA 1
ATOM 1478 C C . LEU A 1 195 ? -8.93 -14.766 -10.695 1 98.25 195 LEU A C 1
ATOM 1480 O O . LEU A 1 195 ? -8.312 -14.43 -11.711 1 98.25 195 LEU A O 1
ATOM 1484 N N . LEU A 1 196 ? -8.609 -14.422 -9.477 1 98.69 196 LEU A N 1
ATOM 1485 C CA . LEU A 1 196 ? -7.332 -13.742 -9.266 1 98.69 196 LEU A CA 1
ATOM 1486 C C . LEU A 1 196 ? -6.363 -14.641 -8.5 1 98.69 196 LEU A C 1
ATOM 1488 O O . LEU A 1 196 ? -6.582 -14.945 -7.328 1 98.69 196 LEU A O 1
ATOM 1492 N N . HIS A 1 197 ? -5.352 -15.141 -9.211 1 98.88 197 HIS A N 1
ATOM 1493 C CA . HIS A 1 197 ? -4.207 -15.758 -8.555 1 98.88 197 HIS A CA 1
ATOM 1494 C C . HIS A 1 197 ? -3.322 -14.711 -7.883 1 98.88 197 HIS A C 1
ATOM 1496 O O . HIS A 1 197 ? -2.641 -13.938 -8.57 1 98.88 197 HIS A O 1
ATOM 1502 N N . CYS A 1 198 ? -3.242 -14.734 -6.59 1 98.88 198 CYS A N 1
ATOM 1503 C CA . CYS A 1 198 ? -2.645 -13.617 -5.859 1 98.88 198 CYS A CA 1
ATOM 1504 C C . CYS A 1 198 ? -1.175 -13.891 -5.562 1 98.88 198 CYS A C 1
ATOM 1506 O O . CYS A 1 198 ? -0.527 -13.109 -4.855 1 98.88 198 CYS A O 1
ATOM 1508 N N . GLY A 1 199 ? -0.667 -14.961 -6.066 1 98.75 199 GLY A N 1
ATOM 1509 C CA . GLY A 1 199 ? 0.717 -15.273 -5.754 1 98.75 199 GLY A CA 1
ATOM 1510 C C . GLY A 1 199 ? 1.018 -15.227 -4.27 1 98.75 199 GLY A C 1
ATOM 1511 O O . GLY A 1 199 ? 0.323 -15.859 -3.471 1 98.75 199 GLY A O 1
ATOM 1512 N N . ASP A 1 200 ? 2.035 -14.477 -3.939 1 98.69 200 ASP A N 1
ATOM 1513 C CA . ASP A 1 200 ? 2.463 -14.406 -2.545 1 98.69 200 ASP A CA 1
ATOM 1514 C C . ASP A 1 200 ? 2.076 -13.062 -1.926 1 98.69 200 ASP A C 1
ATOM 1516 O O . ASP A 1 200 ? 2.76 -12.57 -1.025 1 98.69 200 ASP A O 1
ATOM 1520 N N . ALA A 1 201 ? 0.987 -12.477 -2.461 1 98.44 201 ALA A N 1
ATOM 1521 C CA . ALA A 1 201 ? 0.47 -11.25 -1.853 1 98.44 201 ALA A CA 1
ATOM 1522 C C . ALA A 1 201 ? -0.08 -11.523 -0.455 1 98.44 201 ALA A C 1
ATOM 1524 O O . ALA A 1 201 ? -0.146 -10.617 0.38 1 98.44 201 ALA A O 1
ATOM 1525 N N . TYR A 1 202 ? -0.557 -12.664 -0.227 1 97.94 202 TYR A N 1
ATOM 1526 C CA . TYR A 1 202 ? -0.89 -13.227 1.079 1 97.94 202 TYR A CA 1
ATOM 1527 C C . TYR A 1 202 ? -0.677 -14.734 1.097 1 97.94 202 TYR A C 1
ATOM 1529 O O . TYR A 1 202 ? -0.44 -15.344 0.052 1 97.94 202 TYR A O 1
ATOM 1537 N N . TYR A 1 203 ? -0.748 -15.391 2.299 1 97.81 203 TYR A N 1
ATOM 1538 C CA . TYR A 1 203 ? -0.317 -16.781 2.363 1 97.81 203 TYR A CA 1
ATOM 1539 C C . TYR A 1 203 ? -1.427 -17.672 2.91 1 97.81 203 TYR A C 1
ATOM 1541 O O . TYR A 1 203 ? -1.409 -18.891 2.713 1 97.81 203 TYR A O 1
ATOM 1549 N N . TYR A 1 204 ? -2.316 -17.109 3.637 1 97.31 204 TYR A N 1
ATOM 1550 C CA . TYR A 1 204 ? -3.322 -17.875 4.363 1 97.31 204 TYR A CA 1
ATOM 1551 C C . TYR A 1 204 ? -4.707 -17.266 4.18 1 97.31 204 TYR A C 1
ATOM 1553 O O . TYR A 1 204 ? -4.879 -16.047 4.285 1 97.31 204 TYR A O 1
ATOM 1561 N N . HIS A 1 205 ? -5.68 -18.047 3.898 1 96.38 205 HIS A N 1
ATOM 1562 C CA . HIS A 1 205 ? -7.008 -17.578 3.514 1 96.38 205 HIS A CA 1
ATOM 1563 C C . HIS A 1 205 ? -7.613 -16.688 4.602 1 96.38 205 HIS A C 1
ATOM 1565 O O . HIS A 1 205 ? -8.383 -15.773 4.305 1 96.38 205 HIS A O 1
ATOM 1571 N N . ARG A 1 206 ? -7.223 -16.828 5.828 1 95.31 206 ARG A N 1
ATOM 1572 C CA . ARG A 1 206 ? -7.836 -16.062 6.902 1 95.31 206 ARG A CA 1
ATOM 1573 C C . ARG A 1 206 ? -7.184 -14.695 7.035 1 95.31 206 ARG A C 1
ATOM 1575 O O . ARG A 1 206 ? -7.594 -13.883 7.867 1 95.31 206 ARG A O 1
ATOM 1582 N N . GLU A 1 207 ? -6.191 -14.438 6.215 1 95.19 207 GLU A N 1
ATOM 1583 C CA . GLU A 1 207 ? -5.637 -13.086 6.145 1 95.19 207 GLU A CA 1
ATOM 1584 C C . GLU A 1 207 ? -6.594 -12.133 5.434 1 95.19 207 GLU A C 1
ATOM 1586 O O . GLU A 1 207 ? -6.465 -10.914 5.547 1 95.19 207 GLU A O 1
ATOM 1591 N N . LEU A 1 208 ? -7.543 -12.625 4.637 1 94.94 208 LEU A N 1
ATOM 1592 C CA . LEU A 1 208 ? -8.469 -11.781 3.887 1 94.94 208 LEU A CA 1
ATOM 1593 C C . LEU A 1 208 ? -9.828 -11.727 4.57 1 94.94 208 LEU A C 1
ATOM 1595 O O . LEU A 1 208 ? -10.789 -11.172 4.02 1 94.94 208 LEU A O 1
ATOM 1599 N N . THR A 1 209 ? -9.883 -12.242 5.773 1 89.06 209 THR A N 1
ATOM 1600 C CA . THR A 1 209 ? -11.125 -12.188 6.543 1 89.06 209 THR A CA 1
ATOM 1601 C C . THR A 1 209 ? -11.055 -11.07 7.586 1 89.06 209 THR A C 1
ATOM 1603 O O . THR A 1 209 ? -10 -10.461 7.781 1 89.06 209 THR A O 1
ATOM 1606 N N . GLN A 1 210 ? -12.203 -10.703 8.164 1 80.25 210 GLN A N 1
ATOM 1607 C CA . GLN A 1 210 ? -12.305 -9.82 9.328 1 80.25 210 GLN A CA 1
ATOM 1608 C C . GLN A 1 210 ? -12.984 -10.531 10.5 1 80.25 210 GLN A C 1
ATOM 1610 O O . GLN A 1 210 ? -14.156 -10.898 10.406 1 80.25 210 GLN A O 1
ATOM 1615 N N . PRO A 1 211 ? -12.141 -10.906 11.539 1 81.5 211 PRO A N 1
ATOM 1616 C CA . PRO A 1 211 ? -10.82 -10.344 11.844 1 81.5 211 PRO A CA 1
ATOM 1617 C C . PRO A 1 211 ? -9.688 -11.031 11.086 1 81.5 211 PRO A C 1
ATOM 1619 O O . PRO A 1 211 ? -9.82 -12.195 10.703 1 81.5 211 PRO A O 1
ATOM 1622 N N . TYR A 1 212 ? -8.656 -10.25 10.883 1 82.81 212 TYR A N 1
ATOM 1623 C CA . TYR A 1 212 ? -7.41 -10.695 10.273 1 82.81 212 TYR A CA 1
ATOM 1624 C C . TYR A 1 212 ? -6.75 -11.781 11.109 1 82.81 212 TYR A C 1
ATOM 1626 O O . TYR A 1 212 ? -6.578 -11.625 12.32 1 82.81 212 TYR A O 1
ATOM 1634 N N . HIS A 1 213 ? -6.414 -12.945 10.5 1 89.62 213 HIS A N 1
ATOM 1635 C CA . HIS A 1 213 ? -5.734 -14.039 11.188 1 89.62 213 HIS A CA 1
ATOM 1636 C C . HIS A 1 213 ? -4.633 -14.633 10.312 1 89.62 213 HIS A C 1
ATOM 1638 O O . HIS A 1 213 ? -4.902 -15.492 9.469 1 89.62 213 HIS A O 1
ATOM 1644 N N . PRO A 1 214 ? -3.381 -14.25 10.625 1 90.25 214 PRO A N 1
ATOM 1645 C CA . PRO A 1 214 ? -2.285 -14.867 9.867 1 90.25 214 PRO A CA 1
ATOM 1646 C C . PRO A 1 214 ? -1.938 -16.266 10.367 1 90.25 214 PRO A C 1
ATOM 1648 O O . PRO A 1 214 ? -2.318 -16.641 11.484 1 90.25 214 PRO A O 1
ATOM 1651 N N . HIS A 1 215 ? -1.4 -17.094 9.539 1 93.94 215 HIS A N 1
ATOM 1652 C CA . HIS A 1 215 ? -0.873 -18.391 9.93 1 93.94 215 HIS A CA 1
ATOM 1653 C C . HIS A 1 215 ? 0.512 -18.266 10.555 1 93.94 215 HIS A C 1
ATOM 1655 O O . HIS A 1 215 ? 1.421 -17.703 9.945 1 93.94 215 HIS A O 1
ATOM 1661 N N . PRO A 1 216 ? 0.707 -18.734 11.711 1 91.88 216 PRO A N 1
ATOM 1662 C CA . PRO A 1 216 ? 1.949 -18.453 12.43 1 91.88 216 PRO A CA 1
ATOM 1663 C C . PRO A 1 216 ? 3.193 -18.875 11.656 1 91.88 216 PRO A C 1
ATOM 1665 O O . PRO A 1 216 ? 4.188 -18.156 11.633 1 91.88 216 PRO A O 1
ATOM 1668 N N . VAL A 1 217 ? 3.189 -19.969 10.984 1 91.88 217 VAL A N 1
ATOM 1669 C CA . VAL A 1 217 ? 4.34 -20.469 10.242 1 91.88 217 VAL A CA 1
ATOM 1670 C C . VAL A 1 217 ? 4.477 -19.719 8.922 1 91.88 217 VAL A C 1
ATOM 1672 O O . VAL A 1 217 ? 5.562 -19.25 8.578 1 91.88 217 VAL A O 1
ATOM 1675 N N . MET A 1 218 ? 3.432 -19.547 8.219 1 94.75 218 MET A N 1
ATOM 1676 C CA . MET A 1 218 ? 3.457 -18.891 6.914 1 94.75 218 MET A CA 1
ATOM 1677 C C . MET A 1 218 ? 3.777 -17.406 7.055 1 94.75 218 MET A C 1
ATOM 1679 O O . MET A 1 218 ? 4.395 -16.812 6.164 1 94.75 218 MET A O 1
ATOM 1683 N N . ASP A 1 219 ? 3.375 -16.906 8.188 1 93.56 219 ASP A N 1
ATOM 1684 C CA . ASP A 1 219 ? 3.617 -15.492 8.43 1 93.56 219 ASP A CA 1
ATOM 1685 C C . ASP A 1 219 ? 5.109 -15.203 8.578 1 93.56 219 ASP A C 1
ATOM 1687 O O . ASP A 1 219 ? 5.582 -14.125 8.219 1 93.56 219 ASP A O 1
ATOM 1691 N N . VAL A 1 220 ? 5.844 -16.125 9.133 1 91.31 220 VAL A N 1
ATOM 1692 C CA . VAL A 1 220 ? 7.289 -15.977 9.25 1 91.31 220 VAL A CA 1
ATOM 1693 C C . VAL A 1 220 ? 7.91 -15.867 7.859 1 91.31 220 VAL A C 1
ATOM 1695 O O . VAL A 1 220 ? 8.742 -14.992 7.609 1 91.31 220 VAL A O 1
ATOM 1698 N N . VAL A 1 221 ? 7.461 -16.688 6.957 1 92.06 221 VAL A N 1
ATOM 1699 C CA . VAL A 1 221 ? 7.953 -16.656 5.582 1 92.06 221 VAL A CA 1
ATOM 1700 C C . VAL A 1 221 ? 7.551 -15.344 4.918 1 92.06 221 VAL A C 1
ATOM 1702 O O . VAL A 1 221 ? 8.375 -14.688 4.273 1 92.06 221 VAL A O 1
ATOM 1705 N N . GLN A 1 222 ? 6.336 -15.008 5.16 1 94.06 222 GLN A N 1
ATOM 1706 C CA . GLN A 1 222 ? 5.773 -13.797 4.57 1 94.06 222 GLN A CA 1
ATOM 1707 C C . GLN A 1 222 ? 6.559 -12.562 5.004 1 94.06 222 GLN A C 1
ATOM 1709 O O . GLN A 1 222 ? 6.969 -11.758 4.168 1 94.06 222 GLN A O 1
ATOM 1714 N N . THR A 1 223 ? 6.883 -12.438 6.289 1 92.44 223 THR A N 1
ATOM 1715 C CA . THR A 1 223 ? 7.484 -11.219 6.832 1 92.44 223 THR A CA 1
ATOM 1716 C C . THR A 1 223 ? 8.992 -11.219 6.609 1 92.44 223 THR A C 1
ATOM 1718 O O . THR A 1 223 ? 9.617 -10.164 6.562 1 92.44 223 THR A O 1
ATOM 1721 N N . SER A 1 224 ? 9.539 -12.383 6.41 1 93.38 224 SER A N 1
ATOM 1722 C CA . SER A 1 224 ? 10.984 -12.453 6.207 1 93.38 224 SER A CA 1
ATOM 1723 C C . SER A 1 224 ? 11.344 -12.32 4.73 1 93.38 224 SER A C 1
ATOM 1725 O O . SER A 1 224 ? 12.5 -12.086 4.387 1 93.38 224 SER A O 1
ATOM 1727 N N . SER A 1 225 ? 10.344 -12.438 3.879 1 94.19 225 SER A N 1
ATOM 1728 C CA . SER A 1 225 ? 10.672 -12.469 2.455 1 94.19 225 SER A CA 1
ATOM 1729 C C . SER A 1 225 ? 10.211 -11.195 1.755 1 94.19 225 SER A C 1
ATOM 1731 O O . SER A 1 225 ? 10.578 -10.945 0.605 1 94.19 225 SER A O 1
ATOM 1733 N N . GLU A 1 226 ? 9.422 -10.383 2.475 1 94.81 226 GLU A N 1
ATOM 1734 C CA . GLU A 1 226 ? 8.922 -9.156 1.862 1 94.81 226 GLU A CA 1
ATOM 1735 C C . GLU A 1 226 ? 10.055 -8.172 1.575 1 94.81 226 GLU A C 1
ATOM 1737 O O . GLU A 1 226 ? 11.07 -8.172 2.273 1 94.81 226 GLU A O 1
ATOM 1742 N N . VAL A 1 227 ? 9.852 -7.301 0.467 1 95.12 227 VAL A N 1
ATOM 1743 C CA . VAL A 1 227 ? 10.883 -6.316 0.148 1 95.12 227 VAL A CA 1
ATOM 1744 C C . VAL A 1 227 ? 10.383 -4.914 0.503 1 95.12 227 VAL A C 1
ATOM 1746 O O . VAL A 1 227 ? 11.172 -3.967 0.548 1 95.12 227 VAL A O 1
ATOM 1749 N N . HIS A 1 228 ? 9.094 -4.785 0.704 1 93.94 228 HIS A N 1
ATOM 1750 C CA . HIS A 1 228 ? 8.484 -3.516 1.074 1 93.94 228 HIS A CA 1
ATOM 1751 C C . HIS A 1 228 ? 7.277 -3.732 1.984 1 93.94 228 HIS A C 1
ATOM 1753 O O . HIS A 1 228 ? 6.16 -3.932 1.504 1 93.94 228 HIS A O 1
ATOM 1759 N N . HIS A 1 229 ? 7.477 -3.586 3.244 1 92.44 229 HIS A N 1
ATOM 1760 C CA . HIS A 1 229 ? 6.508 -3.973 4.262 1 92.44 229 HIS A CA 1
ATOM 1761 C C . HIS A 1 229 ? 5.191 -3.217 4.09 1 92.44 229 HIS A C 1
ATOM 1763 O O . HIS A 1 229 ? 4.125 -3.83 4.004 1 92.44 229 HIS A O 1
ATOM 1769 N N . ASP A 1 230 ? 5.207 -1.872 3.951 1 92.06 230 ASP A N 1
ATOM 1770 C CA . ASP A 1 230 ? 3.99 -1.067 3.875 1 92.06 230 ASP A CA 1
ATOM 1771 C C . ASP A 1 230 ? 3.211 -1.37 2.598 1 92.06 230 ASP A C 1
ATOM 1773 O O . ASP A 1 230 ? 1.978 -1.381 2.604 1 92.06 230 ASP A O 1
ATOM 1777 N N . LEU A 1 231 ? 3.963 -1.546 1.535 1 94.75 231 LEU A N 1
ATOM 1778 C CA . LEU A 1 231 ? 3.303 -1.918 0.288 1 94.75 231 LEU A CA 1
ATOM 1779 C C . LEU A 1 231 ? 2.602 -3.266 0.425 1 94.75 231 LEU A C 1
ATOM 1781 O O . LEU A 1 231 ? 1.47 -3.432 -0.034 1 94.75 231 LEU A O 1
ATOM 1785 N N . ARG A 1 232 ? 3.252 -4.219 1.074 1 95.94 232 ARG A N 1
ATOM 1786 C CA . ARG A 1 232 ? 2.682 -5.551 1.252 1 95.94 232 ARG A CA 1
ATOM 1787 C C . ARG A 1 232 ? 1.404 -5.492 2.082 1 95.94 232 ARG A C 1
ATOM 1789 O O . ARG A 1 232 ? 0.384 -6.07 1.699 1 95.94 232 ARG A O 1
ATOM 1796 N N . VAL A 1 233 ? 1.467 -4.809 3.18 1 94.88 233 VAL A N 1
ATOM 1797 C CA . VAL A 1 233 ? 0.31 -4.734 4.066 1 94.88 233 VAL A CA 1
ATOM 1798 C C . VAL A 1 233 ? -0.807 -3.939 3.396 1 94.88 233 VAL A C 1
ATOM 1800 O O . VAL A 1 233 ? -1.986 -4.27 3.539 1 94.88 233 VAL A O 1
ATOM 1803 N N . GLY A 1 234 ? -0.431 -2.848 2.65 1 96.56 234 GLY A N 1
ATOM 1804 C CA . GLY A 1 234 ? -1.412 -2.109 1.871 1 96.56 234 GLY A CA 1
ATOM 1805 C C . GLY A 1 234 ? -2.088 -2.955 0.808 1 96.56 234 GLY A C 1
ATOM 1806 O O . GLY A 1 234 ? -3.303 -2.871 0.62 1 96.56 234 GLY A O 1
ATOM 1807 N N . THR A 1 235 ? -1.317 -3.766 0.1 1 97.31 235 THR A N 1
ATOM 1808 C CA . THR A 1 235 ? -1.843 -4.68 -0.907 1 97.31 235 THR A CA 1
ATOM 1809 C C . THR A 1 235 ? -2.859 -5.637 -0.291 1 97.31 235 THR A C 1
ATOM 1811 O O . THR A 1 235 ? -3.941 -5.844 -0.846 1 97.31 235 THR A O 1
ATOM 1814 N N . ARG A 1 236 ? -2.512 -6.18 0.839 1 96.88 236 ARG A N 1
ATOM 1815 C CA . ARG A 1 236 ? -3.414 -7.105 1.521 1 96.88 236 ARG A CA 1
ATOM 1816 C C . ARG A 1 236 ? -4.715 -6.41 1.909 1 96.88 236 ARG A C 1
ATOM 1818 O O . ARG A 1 236 ? -5.797 -6.984 1.767 1 96.88 236 ARG A O 1
ATOM 1825 N N . ALA A 1 237 ? -4.656 -5.176 2.398 1 95.88 237 ALA A N 1
ATOM 1826 C CA . ALA A 1 237 ? -5.852 -4.414 2.742 1 95.88 237 ALA A CA 1
ATOM 1827 C C . ALA A 1 237 ? -6.73 -4.188 1.514 1 95.88 237 ALA A C 1
ATOM 1829 O O . ALA A 1 237 ? -7.953 -4.316 1.584 1 95.88 237 ALA A O 1
ATOM 1830 N N . ARG A 1 238 ? -6.102 -3.869 0.441 1 96.44 238 ARG A N 1
ATOM 1831 C CA . ARG A 1 238 ? -6.84 -3.641 -0.797 1 96.44 238 ARG A CA 1
ATOM 1832 C C . ARG A 1 238 ? -7.496 -4.926 -1.288 1 96.44 238 ARG A C 1
ATOM 1834 O O . ARG A 1 238 ? -8.617 -4.895 -1.812 1 96.44 238 ARG A O 1
ATOM 1841 N N . LEU A 1 239 ? -6.801 -6.031 -1.132 1 97.81 239 LEU A N 1
ATOM 1842 C CA . LEU A 1 239 ? -7.379 -7.32 -1.501 1 97.81 239 LEU A CA 1
ATOM 1843 C C . LEU A 1 239 ? -8.578 -7.648 -0.622 1 97.81 239 LEU A C 1
ATOM 1845 O O . LEU A 1 239 ? -9.57 -8.203 -1.102 1 97.81 239 LEU A O 1
ATOM 1849 N N . ARG A 1 240 ? -8.492 -7.344 0.667 1 95.94 240 ARG A N 1
ATOM 1850 C CA . ARG A 1 240 ? -9.633 -7.555 1.551 1 95.94 240 ARG A CA 1
ATOM 1851 C C . ARG A 1 240 ? -10.844 -6.754 1.077 1 95.94 240 ARG A C 1
ATOM 1853 O O . ARG A 1 240 ? -11.969 -7.258 1.085 1 95.94 240 ARG A O 1
ATOM 1860 N N . GLU A 1 241 ? -10.625 -5.488 0.652 1 94.31 241 GLU A N 1
ATOM 1861 C CA . GLU A 1 241 ? -11.703 -4.656 0.131 1 94.31 241 GLU A CA 1
ATOM 1862 C C . GLU A 1 241 ? -12.281 -5.238 -1.157 1 94.31 241 GLU A C 1
ATOM 1864 O O . GLU A 1 241 ? -13.492 -5.211 -1.371 1 94.31 241 GLU A O 1
ATOM 1869 N N . LEU A 1 242 ? -11.422 -5.77 -1.991 1 96.38 242 LEU A N 1
ATOM 1870 C CA . LEU A 1 242 ? -11.859 -6.406 -3.23 1 96.38 242 LEU A CA 1
ATOM 1871 C C . LEU A 1 242 ? -12.812 -7.555 -2.941 1 96.38 242 LEU A C 1
ATOM 1873 O O . LEU A 1 242 ? -13.898 -7.625 -3.523 1 96.38 242 LEU A O 1
ATOM 1877 N N . VAL A 1 243 ? -12.391 -8.414 -2.031 1 96.44 243 VA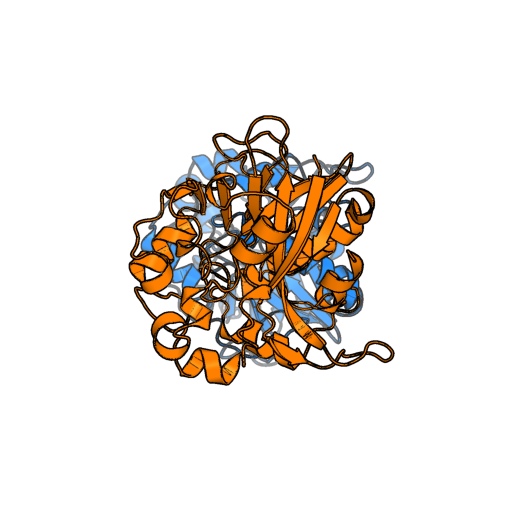L A N 1
ATOM 1878 C CA . VAL A 1 243 ? -13.195 -9.586 -1.7 1 96.44 243 VAL A CA 1
ATOM 1879 C C . VAL A 1 243 ? -14.508 -9.148 -1.054 1 96.44 243 VAL A C 1
ATOM 1881 O O . VAL A 1 243 ? -15.57 -9.695 -1.359 1 96.44 243 VAL A O 1
ATOM 1884 N N . ARG A 1 244 ? -14.43 -8.203 -0.205 1 93.25 244 ARG A N 1
ATOM 1885 C CA . ARG A 1 244 ? -15.617 -7.703 0.489 1 93.25 244 ARG A CA 1
ATOM 1886 C C . ARG A 1 244 ? -16.609 -7.102 -0.494 1 93.25 244 ARG A C 1
ATOM 1888 O O . ARG A 1 244 ? -17.812 -7.398 -0.432 1 93.25 244 ARG A O 1
ATOM 1895 N N . ASP A 1 245 ? -16.141 -6.297 -1.391 1 93.81 245 ASP A N 1
ATOM 1896 C CA . ASP A 1 245 ? -17.016 -5.473 -2.219 1 93.81 245 ASP A CA 1
ATOM 1897 C C . ASP A 1 245 ? -17.391 -6.195 -3.51 1 93.81 245 ASP A C 1
ATOM 1899 O O . ASP A 1 245 ? -18.438 -5.918 -4.098 1 93.81 245 ASP A O 1
ATOM 1903 N N . HIS A 1 246 ? -16.578 -7.152 -3.922 1 96.62 246 HIS A N 1
ATOM 1904 C CA . HIS A 1 246 ? -16.766 -7.766 -5.23 1 96.62 246 HIS A CA 1
ATOM 1905 C C . HIS A 1 246 ? -16.641 -9.281 -5.152 1 96.62 246 HIS A C 1
ATOM 1907 O O . HIS A 1 246 ? -16.25 -9.93 -6.133 1 96.62 246 HIS A O 1
ATOM 1913 N N . GLY A 1 247 ? -16.953 -9.875 -4.051 1 95.56 247 GLY A N 1
ATOM 1914 C CA . GLY A 1 247 ? -16.812 -11.305 -3.848 1 95.56 247 GLY A CA 1
ATOM 1915 C C . GLY A 1 247 ? -17.688 -12.125 -4.789 1 95.56 247 GLY A C 1
ATOM 1916 O O . GLY A 1 247 ? -17.391 -13.297 -5.043 1 95.56 247 GLY A O 1
ATOM 1917 N N . ASP A 1 248 ? -18.703 -11.5 -5.277 1 96.94 248 ASP A N 1
ATOM 1918 C CA . ASP A 1 248 ? -19.594 -12.188 -6.207 1 96.94 248 ASP A CA 1
ATOM 1919 C C . ASP A 1 248 ? -19.047 -12.141 -7.629 1 96.94 248 ASP A C 1
ATOM 1921 O O . ASP A 1 248 ? -19.5 -12.875 -8.5 1 96.94 248 ASP A O 1
ATOM 1925 N N . GLU A 1 249 ? -18.062 -11.297 -7.859 1 98 249 GLU A N 1
ATOM 1926 C CA . GLU A 1 249 ? -17.531 -11.086 -9.203 1 98 249 GLU A CA 1
ATOM 1927 C C . GLU A 1 249 ? -16.109 -11.625 -9.328 1 98 249 GLU A C 1
ATOM 1929 O O . GLU A 1 249 ? -15.672 -11.984 -10.422 1 98 249 GLU A O 1
ATOM 1934 N N . VAL A 1 250 ? -15.383 -11.633 -8.195 1 98.12 250 VAL A N 1
ATOM 1935 C CA . VAL A 1 250 ? -13.969 -12.008 -8.211 1 98.12 250 VAL A CA 1
ATOM 1936 C C . VAL A 1 250 ? -13.688 -13.023 -7.105 1 98.12 250 VAL A C 1
ATOM 1938 O O . VAL A 1 250 ? -13.961 -12.766 -5.93 1 98.12 250 VAL A O 1
ATOM 1941 N N . SER A 1 251 ? -13.18 -14.18 -7.469 1 97.81 251 SER A N 1
ATOM 1942 C CA . SER A 1 251 ? -12.602 -15.117 -6.512 1 97.81 251 SER A CA 1
ATOM 1943 C C . SER A 1 251 ? -11.086 -14.969 -6.441 1 97.81 251 SER A C 1
ATOM 1945 O O . SER A 1 251 ? -10.422 -14.781 -7.465 1 97.81 251 SER A O 1
ATOM 1947 N N . VAL A 1 252 ? -10.578 -15.047 -5.215 1 98.38 252 VAL A N 1
ATOM 1948 C CA . VAL A 1 252 ? -9.141 -14.891 -5.055 1 98.38 252 VAL A CA 1
ATOM 1949 C C . VAL A 1 252 ? -8.555 -16.125 -4.367 1 98.38 252 VAL A C 1
ATOM 1951 O O . VAL A 1 252 ? -9.25 -16.797 -3.602 1 98.38 252 VAL A O 1
ATOM 1954 N N . PHE A 1 253 ? -7.285 -16.438 -4.645 1 98.44 253 PHE A N 1
ATOM 1955 C CA . PHE A 1 253 ? -6.543 -17.453 -3.895 1 98.44 253 PHE A CA 1
ATOM 1956 C C . PHE A 1 253 ? -5.047 -17.156 -3.938 1 98.44 253 PHE A C 1
ATOM 1958 O O . PHE A 1 253 ? -4.566 -16.469 -4.84 1 98.44 253 PHE A O 1
ATOM 1965 N N . SER A 1 254 ? -4.332 -17.609 -2.941 1 98.38 254 SER A N 1
ATOM 1966 C CA . SER A 1 254 ? -2.885 -17.453 -2.865 1 98.38 254 SER A CA 1
ATOM 1967 C C . SER A 1 254 ? -2.162 -18.688 -3.406 1 98.38 254 SER A C 1
ATOM 1969 O O . SER A 1 254 ? -2.789 -19.703 -3.688 1 98.38 254 SER A O 1
ATOM 1971 N N . ALA A 1 255 ? -0.887 -18.594 -3.484 1 98.69 255 ALA A N 1
ATOM 1972 C CA . ALA A 1 255 ? -0.089 -19.609 -4.16 1 98.69 255 ALA A CA 1
ATOM 1973 C C . ALA A 1 255 ? 0.153 -20.812 -3.252 1 98.69 255 ALA A C 1
ATOM 1975 O O . ALA A 1 255 ? 0.454 -21.906 -3.729 1 98.69 255 ALA A O 1
ATOM 1976 N N . HIS A 1 256 ? -0.054 -20.672 -1.892 1 98.62 256 HIS A N 1
ATOM 1977 C CA . HIS A 1 256 ? 0.541 -21.703 -1.052 1 98.62 256 HIS A CA 1
ATOM 1978 C C . HIS A 1 256 ? -0.472 -22.25 -0.054 1 98.62 256 HIS A C 1
ATOM 1980 O O . HIS A 1 256 ? -0.152 -23.141 0.734 1 98.62 256 HIS A O 1
ATOM 1986 N N . ASP A 1 257 ? -1.681 -21.828 -0.081 1 98.31 257 ASP A N 1
ATOM 1987 C CA . ASP A 1 257 ? -2.695 -22.219 0.89 1 98.31 257 ASP A CA 1
ATOM 1988 C C . ASP A 1 257 ? -3.393 -23.5 0.462 1 98.31 257 ASP A C 1
ATOM 1990 O O . ASP A 1 257 ? -4.191 -23.5 -0.477 1 98.31 257 ASP A O 1
ATOM 1994 N N . PRO A 1 258 ? -3.133 -24.625 1.185 1 98.12 258 PRO A N 1
ATOM 1995 C CA . PRO A 1 258 ? -3.717 -25.891 0.75 1 98.12 258 PRO A CA 1
ATOM 1996 C C . PRO A 1 258 ? -5.234 -25.922 0.896 1 98.12 258 PRO A C 1
ATOM 1998 O O . PRO A 1 258 ? -5.914 -26.656 0.171 1 98.12 258 PRO A O 1
ATOM 2001 N N . TRP A 1 259 ? -5.758 -25.156 1.737 1 97.31 259 TRP A N 1
ATOM 2002 C CA . TRP A 1 259 ? -7.199 -25.188 1.968 1 97.31 259 TRP A CA 1
ATOM 2003 C C . TRP A 1 259 ? -7.93 -24.344 0.922 1 97.31 259 TRP A C 1
ATOM 2005 O O . TRP A 1 259 ? -9.07 -24.641 0.567 1 97.31 259 TRP A O 1
ATOM 2015 N N . GLU A 1 260 ? -7.305 -23.266 0.454 1 97.25 260 GLU A N 1
ATOM 2016 C CA . GLU A 1 260 ? -7.852 -22.594 -0.722 1 97.25 260 GLU A CA 1
ATOM 2017 C C . GLU A 1 260 ? -7.801 -23.5 -1.947 1 97.25 260 GLU A C 1
ATOM 2019 O O . GLU A 1 260 ? -8.758 -23.578 -2.715 1 97.25 260 GLU A O 1
ATOM 2024 N N . PHE A 1 261 ? -6.719 -24.219 -2.092 1 98.44 261 PHE A N 1
ATOM 2025 C CA . PHE A 1 261 ? -6.566 -25.125 -3.219 1 98.44 261 PHE A CA 1
ATOM 2026 C C . PHE A 1 261 ? -7.656 -26.203 -3.197 1 98.44 261 PHE A C 1
ATOM 2028 O O . PHE A 1 261 ? -8.227 -26.531 -4.238 1 98.44 261 PHE A O 1
ATOM 2035 N N . SER A 1 262 ? -7.961 -26.734 -2.082 1 96.19 262 SER A N 1
ATOM 2036 C CA . SER A 1 262 ? -8.914 -27.828 -1.937 1 96.19 262 SER A CA 1
ATOM 2037 C C . SER A 1 262 ? -10.312 -27.391 -2.361 1 96.19 262 SER A C 1
ATOM 2039 O O . SER A 1 262 ? -11.156 -28.234 -2.693 1 96.19 262 SER A O 1
ATOM 2041 N N . GLY A 1 263 ? -10.539 -26.078 -2.377 1 93.81 263 GLY A N 1
ATOM 2042 C CA . GLY A 1 263 ? -11.844 -25.562 -2.756 1 93.81 263 GLY A CA 1
ATOM 2043 C C . GLY A 1 263 ? -12.125 -25.688 -4.242 1 93.81 263 GLY A C 1
ATOM 2044 O O . GLY A 1 263 ? -13.266 -25.531 -4.68 1 93.81 263 GLY A O 1
ATOM 2045 N N . TYR A 1 264 ? -11.172 -26.031 -5.008 1 93.25 264 TYR A N 1
ATOM 2046 C CA . TYR A 1 264 ? -11.328 -26.125 -6.453 1 93.25 264 TYR A CA 1
ATOM 2047 C C . TYR A 1 264 ? -11.32 -27.578 -6.914 1 93.25 264 TYR A C 1
ATOM 2049 O O . TYR A 1 264 ? -11.359 -27.859 -8.117 1 93.25 264 TYR A O 1
ATOM 2057 N N . HIS A 1 265 ? -11.258 -28.578 -6.059 1 82.25 265 HIS A N 1
ATOM 2058 C CA . HIS A 1 265 ? -11.312 -30 -6.363 1 82.25 265 HIS A CA 1
ATOM 2059 C C . HIS A 1 265 ? -12.406 -30.703 -5.551 1 82.25 265 HIS A C 1
ATOM 2061 O O . HIS A 1 265 ? -12.758 -30.234 -4.465 1 82.25 265 HIS A O 1
ATOM 2067 N N . MET B 1 1 ? -3.041 17.25 28.797 1 87.38 1 MET B N 1
ATOM 2068 C CA . MET B 1 1 ? -2.627 17.781 27.5 1 87.38 1 MET B CA 1
ATOM 2069 C C . MET B 1 1 ? -3.807 18.406 26.766 1 87.38 1 MET B C 1
ATOM 2071 O O . MET B 1 1 ? -4.918 17.875 26.797 1 87.38 1 MET B O 1
ATOM 2075 N N . LYS B 1 2 ? -3.668 19.625 26.391 1 94.5 2 LYS B N 1
ATOM 2076 C CA . LYS B 1 2 ? -4.699 20.359 25.672 1 94.5 2 LYS B CA 1
ATOM 2077 C C . LYS B 1 2 ? -4.336 20.516 24.188 1 94.5 2 LYS B C 1
ATOM 2079 O O . LYS B 1 2 ? -3.209 20.891 23.859 1 94.5 2 LYS B O 1
ATOM 2084 N N . ILE B 1 3 ? -5.277 20.188 23.312 1 97.81 3 ILE B N 1
ATOM 2085 C CA . ILE B 1 3 ? -5.039 20.234 21.875 1 97.81 3 ILE B CA 1
ATOM 2086 C C . ILE B 1 3 ? -5.898 21.328 21.234 1 97.81 3 ILE B C 1
ATOM 2088 O O . ILE B 1 3 ? -7.113 21.375 21.438 1 97.81 3 ILE B O 1
ATOM 2092 N N . HIS B 1 4 ? -5.281 22.25 20.5 1 98.31 4 HIS B N 1
ATOM 2093 C CA . HIS B 1 4 ? -5.961 23.266 19.719 1 98.31 4 HIS B CA 1
ATOM 2094 C C . HIS B 1 4 ? -5.887 22.953 18.234 1 98.31 4 HIS B C 1
ATOM 2096 O O . HIS B 1 4 ? -4.801 22.719 17.688 1 98.31 4 HIS B O 1
ATOM 2102 N N . HIS B 1 5 ? -7.051 22.906 17.594 1 98.69 5 HIS B N 1
ATOM 2103 C CA . HIS B 1 5 ? -7.109 22.797 16.141 1 98.69 5 HIS B CA 1
ATOM 2104 C C . HIS B 1 5 ? -7.043 24.172 15.484 1 98.69 5 HIS B C 1
ATOM 2106 O O . HIS B 1 5 ? -7.82 25.062 15.828 1 98.69 5 HIS B O 1
ATOM 2112 N N . LEU B 1 6 ? -6.121 24.344 14.562 1 98.75 6 LEU B N 1
ATOM 2113 C CA . LEU B 1 6 ? -5.898 25.625 13.906 1 98.75 6 LEU B CA 1
ATOM 2114 C C . LEU B 1 6 ? -5.984 25.484 12.391 1 98.75 6 LEU B C 1
ATOM 2116 O O . LEU B 1 6 ? -5.492 24.516 11.82 1 98.75 6 LEU B O 1
ATOM 2120 N N . ASN B 1 7 ? -6.641 26.422 11.734 1 98.88 7 ASN B N 1
ATOM 2121 C CA . ASN B 1 7 ? -6.453 26.609 10.297 1 98.88 7 ASN B CA 1
ATOM 2122 C C . ASN B 1 7 ? -5.324 27.594 10 1 98.88 7 ASN B C 1
ATOM 2124 O O . ASN B 1 7 ? -5.465 28.797 10.234 1 98.88 7 ASN B O 1
ATOM 2128 N N . CYS B 1 8 ? -4.27 27.078 9.422 1 98.88 8 CYS B N 1
ATOM 2129 C CA . CYS B 1 8 ? -3.088 27.922 9.234 1 98.88 8 CYS B CA 1
ATOM 2130 C C . CYS B 1 8 ? -2.916 28.297 7.77 1 98.88 8 CYS B C 1
ATOM 2132 O O . CYS B 1 8 ? -1.792 28.375 7.27 1 98.88 8 CYS B O 1
ATOM 2134 N N . GLY B 1 9 ? -3.932 28.469 7.102 1 98.81 9 GLY B N 1
ATOM 2135 C CA . GLY B 1 9 ? -3.93 28.906 5.719 1 98.81 9 GLY B CA 1
ATOM 2136 C C . GLY B 1 9 ? -5.109 28.375 4.922 1 98.81 9 GLY B C 1
ATOM 2137 O O . GLY B 1 9 ? -5.172 27.188 4.609 1 98.81 9 GLY B O 1
ATOM 2138 N N . SER B 1 10 ? -6.059 29.297 4.613 1 98.81 10 SER B N 1
ATOM 2139 C CA . SER B 1 10 ? -7.184 28.953 3.748 1 98.81 10 SER B CA 1
ATOM 2140 C C . SER B 1 10 ? -6.773 28.969 2.279 1 98.81 10 SER B C 1
ATOM 2142 O O . SER B 1 10 ? -6.012 29.844 1.851 1 98.81 10 SER B O 1
ATOM 2144 N N . LEU B 1 11 ? -7.27 27.984 1.577 1 98.38 11 LEU B N 1
ATOM 2145 C CA . LEU B 1 11 ? -6.984 27.859 0.152 1 98.38 11 LEU B CA 1
ATOM 2146 C C . LEU B 1 11 ? -8.25 28.047 -0.678 1 98.38 11 LEU B C 1
ATOM 2148 O O . LEU B 1 11 ? -9.148 28.797 -0.282 1 98.38 11 LEU B O 1
ATOM 2152 N N . ARG B 1 12 ? -8.242 27.578 -1.852 1 96.75 12 ARG B N 1
ATOM 2153 C CA . ARG B 1 12 ? -9.352 27.812 -2.773 1 96.75 12 ARG B CA 1
ATOM 2154 C C . ARG B 1 12 ? -10.656 27.281 -2.209 1 96.75 12 ARG B C 1
ATOM 2156 O O . ARG B 1 12 ? -10.672 26.266 -1.503 1 96.75 12 ARG B O 1
ATOM 2163 N N . GLN B 1 13 ? -11.727 27.922 -2.537 1 96.75 13 GLN B N 1
ATOM 2164 C CA . GLN B 1 13 ? -13.07 27.469 -2.182 1 96.75 13 GLN B CA 1
ATOM 2165 C C . GLN B 1 13 ? -13.438 26.188 -2.928 1 96.75 13 GLN B C 1
ATOM 2167 O O . GLN B 1 13 ? -13.172 26.078 -4.125 1 96.75 13 GLN B O 1
ATOM 2172 N N . ILE B 1 14 ? -14 25.219 -2.158 1 96.06 14 ILE B N 1
ATOM 2173 C CA . ILE B 1 14 ? -14.461 23.984 -2.781 1 96.06 14 ILE B CA 1
ATOM 2174 C C . ILE B 1 14 ? -15.867 23.656 -2.291 1 96.06 14 ILE B C 1
ATOM 2176 O O . ILE B 1 14 ? -16.266 24.078 -1.207 1 96.06 14 ILE B O 1
ATOM 2180 N N . ASP B 1 15 ? -16.594 22.938 -3.133 1 95.31 15 ASP B N 1
ATOM 2181 C CA . ASP B 1 15 ? -17.953 22.5 -2.781 1 95.31 15 ASP B CA 1
ATOM 2182 C C . ASP B 1 15 ? -17.938 21.094 -2.197 1 95.31 15 ASP B C 1
ATOM 2184 O O . ASP B 1 15 ? -17.172 20.234 -2.637 1 95.31 15 ASP B O 1
ATOM 2188 N N . ALA B 1 16 ? -18.812 20.891 -1.193 1 93.69 16 ALA B N 1
ATOM 2189 C CA . ALA B 1 16 ? -19.016 19.516 -0.752 1 93.69 16 ALA B CA 1
ATOM 2190 C C . ALA B 1 16 ? -19.656 18.672 -1.854 1 93.69 16 ALA B C 1
ATOM 2192 O O . ALA B 1 16 ? -20.344 19.203 -2.725 1 93.69 16 ALA B O 1
ATOM 2193 N N . THR B 1 17 ? -19.438 17.391 -1.807 1 94 17 THR B N 1
ATOM 2194 C CA . THR B 1 17 ? -19.953 16.516 -2.855 1 94 17 THR B CA 1
ATOM 2195 C C . THR B 1 17 ? -21.328 15.961 -2.469 1 94 17 THR B C 1
ATOM 2197 O O . THR B 1 17 ? -21.828 15.031 -3.109 1 94 17 THR B O 1
ATOM 2200 N N . TYR B 1 18 ? -21.844 16.328 -1.405 1 92.06 18 TYR B N 1
ATOM 2201 C CA . TYR B 1 18 ? -23.156 15.906 -0.938 1 92.06 18 TYR B CA 1
ATOM 2202 C C . TYR B 1 18 ? -23.938 17.094 -0.397 1 92.06 18 TYR B C 1
ATOM 2204 O O . TYR B 1 18 ? -23.375 18.172 -0.182 1 92.06 18 TYR B O 1
ATOM 2212 N N . ALA B 1 19 ? -25.281 17 -0.324 1 90.38 19 ALA B N 1
ATOM 2213 C CA . ALA B 1 19 ? -26.156 18.094 0.111 1 90.38 19 ALA B CA 1
ATOM 2214 C C . ALA B 1 19 ? -25.938 18.422 1.587 1 90.38 19 ALA B C 1
ATOM 2216 O O . ALA B 1 19 ? -25.688 17.516 2.393 1 90.38 19 ALA B O 1
ATOM 2217 N N . GLY B 1 20 ? -25.969 19.719 1.841 1 91.38 20 GLY B N 1
ATOM 2218 C CA . GLY B 1 20 ? -25.906 20.094 3.244 1 91.38 20 GLY B CA 1
ATOM 2219 C C . GLY B 1 20 ? -24.859 21.141 3.539 1 91.38 20 GLY B C 1
ATOM 2220 O O . GLY B 1 20 ? -25.188 22.312 3.775 1 91.38 20 GLY B O 1
ATOM 2221 N N . PRO B 1 21 ? -23.609 20.734 3.465 1 91.69 21 PRO B N 1
ATOM 2222 C CA . PRO B 1 21 ? -22.547 21.703 3.775 1 91.69 21 PRO B CA 1
ATOM 2223 C C . PRO B 1 21 ? -22.406 22.781 2.709 1 91.69 21 PRO B C 1
ATOM 2225 O O . PRO B 1 21 ? -22.578 22.516 1.52 1 91.69 21 PRO B O 1
ATOM 2228 N N . GLN B 1 22 ? -22.094 23.953 3.105 1 93.44 22 GLN B N 1
ATOM 2229 C CA . GLN B 1 22 ? -21.797 25.047 2.188 1 93.44 22 GLN B CA 1
ATOM 2230 C C . GLN B 1 22 ? -20.359 24.953 1.663 1 93.44 22 GLN B C 1
ATOM 2232 O O . GLN B 1 22 ? -19.516 24.281 2.264 1 93.44 22 GLN B O 1
ATOM 2237 N N . ALA B 1 23 ? -20.25 25.578 0.512 1 96 23 ALA B N 1
ATOM 2238 C CA . ALA B 1 23 ? -18.891 25.703 -0.001 1 96 23 ALA B CA 1
ATOM 2239 C C . ALA B 1 23 ? -17.969 26.312 1.047 1 96 23 ALA B C 1
ATOM 2241 O O . ALA B 1 23 ? -18.391 27.172 1.82 1 96 23 ALA B O 1
ATOM 2242 N N . ALA B 1 24 ? -16.781 25.844 1.1 1 97.56 24 ALA B N 1
ATOM 2243 C CA . ALA B 1 24 ? -15.789 26.312 2.066 1 97.56 24 ALA B CA 1
ATOM 2244 C C . ALA B 1 24 ? -14.375 26.266 1.479 1 97.56 24 ALA B C 1
ATOM 2246 O O . ALA B 1 24 ? -14.102 25.469 0.575 1 97.56 24 ALA B O 1
ATOM 2247 N N . PRO B 1 25 ? -13.562 27.156 1.935 1 98.06 25 PRO B N 1
ATOM 2248 C CA . PRO B 1 25 ? -12.164 27.031 1.513 1 98.06 25 PRO B CA 1
ATOM 2249 C C . PRO B 1 25 ? -11.492 25.781 2.076 1 98.06 25 PRO B C 1
ATOM 2251 O O . PRO B 1 25 ? -11.742 25.406 3.225 1 98.06 25 PRO B O 1
ATOM 2254 N N . ALA B 1 26 ? -10.672 25.094 1.225 1 98.44 26 ALA B N 1
ATOM 2255 C CA . ALA B 1 26 ? -9.789 24.078 1.798 1 98.44 26 ALA B CA 1
ATOM 2256 C C . ALA B 1 26 ? -8.906 24.688 2.887 1 98.44 26 ALA B C 1
ATOM 2258 O O . ALA B 1 26 ? -8.586 25.875 2.848 1 98.44 26 ALA B O 1
ATOM 2259 N N . VAL B 1 27 ? -8.5 23.891 3.854 1 98.81 27 VAL B N 1
ATOM 2260 C CA . VAL B 1 27 ? -7.777 24.438 5.004 1 98.81 27 VAL B CA 1
ATOM 2261 C C . VAL B 1 27 ? -6.383 23.812 5.074 1 98.81 27 VAL B C 1
ATOM 2263 O O . VAL B 1 27 ? -6.094 22.828 4.395 1 98.81 27 VAL B O 1
ATOM 2266 N N . ASN B 1 28 ? -5.52 24.422 5.762 1 98.88 28 ASN B N 1
ATOM 2267 C CA . ASN B 1 28 ? -4.301 23.812 6.301 1 98.88 28 ASN B CA 1
ATOM 2268 C C . ASN B 1 28 ? -4.434 23.531 7.793 1 98.88 28 ASN B C 1
ATOM 2270 O O . ASN B 1 28 ? -4.184 24.406 8.617 1 98.88 28 ASN B O 1
ATOM 2274 N N . HIS B 1 29 ? -4.832 22.328 8.086 1 98.88 29 HIS B N 1
ATOM 2275 C CA . HIS B 1 29 ? -5.211 21.906 9.438 1 98.88 29 HIS B CA 1
ATOM 2276 C C . HIS B 1 29 ? -3.977 21.609 10.281 1 98.88 29 HIS B C 1
ATOM 2278 O O . HIS B 1 29 ? -3.25 20.641 10.016 1 98.88 29 HIS B O 1
ATOM 2284 N N . CYS B 1 30 ? -3.756 22.406 11.297 1 98.88 30 CYS B N 1
ATOM 2285 C CA . CYS B 1 30 ? -2.641 22.234 12.227 1 98.88 30 CYS B CA 1
ATOM 2286 C C . CYS B 1 30 ? -3.139 21.953 13.633 1 98.88 30 CYS B C 1
ATOM 2288 O O . CYS B 1 30 ? -4.312 22.172 13.938 1 98.88 30 CYS B O 1
ATOM 2290 N N . LEU B 1 31 ? -2.26 21.391 14.422 1 98.88 31 LEU B N 1
ATOM 2291 C CA . LEU B 1 31 ? -2.523 21.25 15.844 1 98.88 31 LEU B CA 1
ATOM 2292 C C . LEU B 1 31 ? -1.503 22.016 16.672 1 98.88 31 LEU B C 1
ATOM 2294 O O . LEU B 1 31 ? -0.312 22.016 16.344 1 98.88 31 LEU B O 1
ATOM 2298 N N . LEU B 1 32 ? -1.952 22.703 17.641 1 98.81 32 LEU B N 1
ATOM 2299 C CA . LEU B 1 32 ? -1.112 23.188 18.734 1 98.81 32 LEU B CA 1
ATOM 2300 C C . LEU B 1 32 ? -1.398 22.438 20.031 1 98.81 32 LEU B C 1
ATOM 2302 O O . LEU B 1 32 ? -2.523 22.469 20.531 1 98.81 32 LEU B O 1
ATOM 2306 N N . VAL B 1 33 ? -0.388 21.781 20.531 1 98.44 33 VAL B N 1
ATOM 2307 C CA . VAL B 1 33 ? -0.563 20.922 21.703 1 98.44 33 VAL B CA 1
ATOM 2308 C C . VAL B 1 33 ? 0.2 21.516 22.891 1 98.44 33 VAL B C 1
ATOM 2310 O O . VAL B 1 33 ? 1.4 21.781 22.797 1 98.44 33 VAL B O 1
ATOM 2313 N N . GLU B 1 34 ? -0.488 21.766 23.953 1 97.12 34 GLU B N 1
ATOM 2314 C CA . GLU B 1 34 ? 0.14 22.125 25.219 1 97.12 34 GLU B CA 1
ATOM 2315 C C . GLU B 1 34 ? 0.576 20.891 26 1 97.12 34 GLU B C 1
ATOM 2317 O O . GLU B 1 34 ? -0.261 20.094 26.438 1 97.12 34 GLU B O 1
ATOM 2322 N N . THR B 1 35 ? 1.877 20.734 26.094 1 93.81 35 THR B N 1
ATOM 2323 C CA . THR B 1 35 ? 2.381 19.594 26.859 1 93.81 35 THR B CA 1
ATOM 2324 C C . THR B 1 35 ? 2.617 19.984 28.312 1 93.81 35 THR B C 1
ATOM 2326 O O . THR B 1 35 ? 2.656 21.172 28.641 1 93.81 35 THR B O 1
ATOM 2329 N N . ASP B 1 36 ? 2.764 18.969 29.219 1 86.69 36 ASP B N 1
ATOM 2330 C CA . ASP B 1 36 ? 2.963 19.219 30.641 1 86.69 36 ASP B CA 1
ATOM 2331 C C . ASP B 1 36 ? 4.375 19.734 30.922 1 86.69 36 ASP B C 1
ATOM 2333 O O . ASP B 1 36 ? 4.574 20.609 31.75 1 86.69 36 ASP B O 1
ATOM 2337 N N . SER B 1 37 ? 5.312 19.203 30.25 1 84.31 37 SER B N 1
ATOM 2338 C CA . SER B 1 37 ? 6.676 19.531 30.656 1 84.31 37 SER B CA 1
ATOM 2339 C C . SER B 1 37 ? 7.547 19.844 29.438 1 84.31 37 SER B C 1
ATOM 2341 O O . SER B 1 37 ? 8.695 20.266 29.594 1 84.31 37 SER B O 1
ATOM 2343 N N . ASP B 1 38 ? 7.062 19.797 28.234 1 82.56 38 ASP B N 1
ATOM 2344 C CA . ASP B 1 38 ? 7.926 19.891 27.062 1 82.56 38 ASP B CA 1
ATOM 2345 C C . ASP B 1 38 ? 7.531 21.062 26.172 1 82.56 38 ASP B C 1
ATOM 2347 O O . ASP B 1 38 ? 7.871 21.094 24.984 1 82.56 38 ASP B O 1
ATOM 2351 N N . GLY B 1 39 ? 6.738 22 26.766 1 90.38 39 GLY B N 1
ATOM 2352 C CA . GLY B 1 39 ? 6.375 23.188 26.016 1 90.38 39 GLY B CA 1
ATOM 2353 C C . GLY B 1 39 ? 5.293 22.938 24.969 1 90.38 39 GLY B C 1
ATOM 2354 O O . GLY B 1 39 ? 4.508 22 25.109 1 90.38 39 GLY B O 1
ATOM 2355 N N . LEU B 1 40 ? 5.238 23.891 24 1 97.81 40 LEU B N 1
ATOM 2356 C CA . LEU B 1 40 ? 4.242 23.797 22.938 1 97.81 40 LEU B CA 1
ATOM 2357 C C . LEU B 1 40 ? 4.773 22.984 21.766 1 97.81 40 LEU B C 1
ATOM 2359 O O . LEU B 1 40 ? 5.941 23.125 21.375 1 97.81 40 LEU B O 1
ATOM 2363 N N . VAL B 1 41 ? 3.947 22.078 21.297 1 98.69 41 VAL B N 1
ATOM 2364 C CA . VAL B 1 41 ? 4.23 21.297 20.094 1 98.69 41 VAL B CA 1
ATOM 2365 C C . VAL B 1 41 ? 3.271 21.688 18.984 1 98.69 41 VAL B C 1
ATOM 2367 O O . VAL B 1 41 ? 2.053 21.672 19.172 1 98.69 41 VAL B O 1
ATOM 2370 N N . LEU B 1 42 ? 3.826 22.125 17.906 1 98.88 42 LEU B N 1
ATOM 2371 C CA . LEU B 1 42 ? 3.041 22.453 16.719 1 98.88 42 LEU B CA 1
ATOM 2372 C C . LEU B 1 42 ? 3.117 21.328 15.688 1 98.88 42 LEU B C 1
ATOM 2374 O O . LEU B 1 42 ? 4.211 20.906 15.297 1 98.88 42 LEU B O 1
ATOM 2378 N N . VAL B 1 43 ? 1.95 20.75 15.297 1 98.94 43 VAL B N 1
ATOM 2379 C CA . VAL B 1 43 ? 1.877 19.797 14.203 1 98.94 43 VAL B CA 1
ATOM 2380 C C . VAL B 1 43 ? 1.496 20.516 12.906 1 98.94 43 VAL B C 1
ATOM 2382 O O . VAL B 1 43 ? 0.376 21.016 12.773 1 98.94 43 VAL B O 1
ATOM 2385 N N . GLU B 1 44 ? 2.393 20.484 11.961 1 98.81 44 GLU B N 1
ATOM 2386 C CA . GLU B 1 44 ? 2.254 21.266 10.734 1 98.81 44 GLU B CA 1
ATOM 2387 C C . GLU 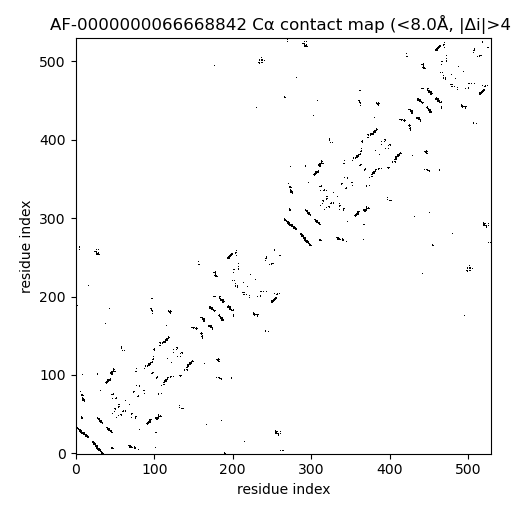B 1 44 ? 2.371 22.766 11.023 1 98.81 44 GLU B C 1
ATOM 2389 O O . GLU B 1 44 ? 2.152 23.203 12.148 1 98.81 44 GLU B O 1
ATOM 2394 N N . THR B 1 45 ? 2.734 23.547 9.992 1 98.88 45 THR B N 1
ATOM 2395 C CA . THR B 1 45 ? 2.867 24.984 10.234 1 98.88 45 THR B CA 1
ATOM 2396 C C . THR B 1 45 ? 1.976 25.781 9.289 1 98.88 45 THR B C 1
ATOM 2398 O O . THR B 1 45 ? 1.728 26.969 9.508 1 98.88 45 THR B O 1
ATOM 2401 N N . GLY B 1 46 ? 1.517 25.125 8.18 1 98.75 46 GLY B N 1
ATOM 2402 C CA . GLY B 1 46 ? 0.761 25.859 7.184 1 98.75 46 GLY B CA 1
ATOM 2403 C C . GLY B 1 46 ? 1.559 26.984 6.547 1 98.75 46 GLY B C 1
ATOM 2404 O O . GLY B 1 46 ? 2.752 26.828 6.277 1 98.75 46 GLY B O 1
ATOM 2405 N N . LEU B 1 47 ? 0.823 28.031 6.211 1 98.88 47 LEU B N 1
ATOM 2406 C CA . LEU B 1 47 ? 1.459 29.219 5.652 1 98.88 47 LEU B CA 1
ATOM 2407 C C . LEU B 1 47 ? 1.993 30.125 6.762 1 98.88 47 LEU B C 1
ATOM 2409 O O . LEU B 1 47 ? 1.361 30.25 7.812 1 98.88 47 LEU B O 1
ATOM 2413 N N . GLY B 1 48 ? 3.182 30.688 6.535 1 98.81 48 GLY B N 1
ATOM 2414 C CA . GLY B 1 48 ? 3.789 31.594 7.5 1 98.81 48 GLY B CA 1
ATOM 2415 C C . GLY B 1 48 ? 3.707 33.031 7.086 1 98.81 48 GLY B C 1
ATOM 2416 O O . GLY B 1 48 ? 3.127 33.375 6.047 1 98.81 48 GLY B O 1
ATOM 2417 N N . LEU B 1 49 ? 4.254 33.906 7.895 1 98.81 49 LEU B N 1
ATOM 2418 C CA . LEU B 1 49 ? 4.199 35.344 7.66 1 98.81 49 LEU B CA 1
ATOM 2419 C C . LEU B 1 49 ? 4.93 35.719 6.375 1 98.81 49 LEU B C 1
ATOM 2421 O O . LEU B 1 49 ? 4.488 36.594 5.633 1 98.81 49 LEU B O 1
ATOM 2425 N N . ASP B 1 50 ? 6.059 35.094 6.094 1 98.62 50 ASP B N 1
ATOM 2426 C CA . ASP B 1 50 ? 6.793 35.375 4.863 1 98.62 50 ASP B CA 1
ATOM 2427 C C . ASP B 1 50 ? 5.969 35 3.635 1 98.62 50 ASP B C 1
ATOM 2429 O O . ASP B 1 50 ? 6.059 35.656 2.596 1 98.62 50 ASP B O 1
ATOM 2433 N N . ASN B 1 51 ? 5.211 33.875 3.73 1 98.81 51 ASN B N 1
ATOM 2434 C CA . ASN B 1 51 ? 4.332 33.5 2.627 1 98.81 51 ASN B CA 1
ATOM 2435 C C . ASN B 1 51 ? 3.285 34.594 2.359 1 98.81 51 ASN B C 1
ATOM 2437 O O . ASN B 1 51 ? 2.979 34.875 1.203 1 98.81 51 ASN B O 1
ATOM 2441 N N . VAL B 1 52 ? 2.729 35.156 3.443 1 98.75 52 VAL B N 1
ATOM 2442 C CA . VAL B 1 52 ? 1.722 36.219 3.32 1 98.75 52 VAL B CA 1
ATOM 2443 C C . VAL B 1 52 ? 2.35 37.469 2.711 1 98.75 52 VAL B C 1
ATOM 2445 O O . VAL B 1 52 ? 1.762 38.094 1.829 1 98.75 52 VAL B O 1
ATOM 2448 N N . ARG B 1 53 ? 3.506 37.781 3.078 1 98.56 53 ARG B N 1
ATOM 2449 C CA . ARG B 1 53 ? 4.176 39 2.658 1 98.56 53 ARG B CA 1
ATOM 2450 C C . ARG B 1 53 ? 4.652 38.906 1.213 1 98.56 53 ARG B C 1
ATOM 2452 O O . ARG B 1 53 ? 4.59 39.875 0.463 1 98.56 53 ARG B O 1
ATOM 2459 N N . ASP B 1 54 ? 5.176 37.75 0.844 1 98.44 54 ASP B N 1
ATOM 2460 C CA . ASP B 1 54 ? 5.742 37.531 -0.485 1 98.44 54 ASP B CA 1
ATOM 2461 C C . ASP B 1 54 ? 5.324 36.188 -1.047 1 98.44 54 ASP B C 1
ATOM 2463 O O . ASP B 1 54 ? 6.164 35.312 -1.232 1 98.44 54 ASP B O 1
ATOM 2467 N N . PRO B 1 55 ? 4.074 36.125 -1.437 1 98.38 55 PRO B N 1
ATOM 2468 C CA . PRO B 1 55 ? 3.568 34.844 -1.882 1 98.38 55 PRO B CA 1
ATOM 2469 C C . PRO B 1 55 ? 4.27 34.312 -3.139 1 98.38 55 PRO B C 1
ATOM 2471 O O . PRO B 1 55 ? 4.629 33.156 -3.215 1 98.38 55 PRO B O 1
ATOM 2474 N N . GLU B 1 56 ? 4.539 35.125 -4.121 1 96.69 56 GLU B N 1
ATOM 2475 C CA . GLU B 1 56 ? 5.168 34.656 -5.359 1 96.69 56 GLU B CA 1
ATOM 2476 C C . GLU B 1 56 ? 6.59 34.188 -5.113 1 96.69 56 GLU B C 1
ATOM 2478 O O . GLU B 1 56 ? 7.016 33.188 -5.684 1 96.69 56 GLU B O 1
ATOM 2483 N N . GLY B 1 57 ? 7.316 34.875 -4.258 1 96.88 57 GLY B N 1
ATOM 2484 C CA . GLY B 1 57 ? 8.703 34.531 -3.98 1 96.88 57 GLY B CA 1
ATOM 2485 C C . GLY B 1 57 ? 8.844 33.312 -3.09 1 96.88 57 GLY B C 1
ATOM 2486 O O . GLY B 1 57 ? 9.805 32.531 -3.225 1 96.88 57 GLY B O 1
ATOM 2487 N N . THR B 1 58 ? 7.852 33.062 -2.254 1 98.31 58 THR B N 1
ATOM 2488 C CA . THR B 1 58 ? 8.047 32.031 -1.238 1 98.31 58 THR B CA 1
ATOM 2489 C C . THR B 1 58 ? 7.191 30.812 -1.543 1 98.31 58 THR B C 1
ATOM 2491 O O . THR B 1 58 ? 7.523 29.703 -1.124 1 98.31 58 THR B O 1
ATOM 2494 N N . LEU B 1 59 ? 6.082 30.953 -2.307 1 98.38 59 LEU B N 1
ATOM 2495 C CA . LEU B 1 59 ? 5.188 29.844 -2.613 1 98.38 59 LEU B CA 1
ATOM 2496 C C . LEU B 1 59 ? 5.273 29.469 -4.09 1 98.38 59 LEU B C 1
ATOM 2498 O O . LEU B 1 59 ? 4.953 28.328 -4.465 1 98.38 59 LEU B O 1
ATOM 2502 N N . GLY B 1 60 ? 5.688 30.422 -4.934 1 97.38 60 GLY B N 1
ATOM 2503 C CA . GLY B 1 60 ? 5.695 30.234 -6.375 1 97.38 60 GLY B CA 1
ATOM 2504 C C . GLY B 1 60 ? 4.398 30.641 -7.039 1 97.38 60 GLY B C 1
ATOM 2505 O O . GLY B 1 60 ? 3.312 30.312 -6.551 1 97.38 60 GLY B O 1
ATOM 2506 N N . ALA B 1 61 ? 4.488 31.344 -8.188 1 96.56 61 ALA B N 1
ATOM 2507 C CA . ALA B 1 61 ? 3.342 31.906 -8.891 1 96.56 61 ALA B CA 1
ATOM 2508 C C . ALA B 1 61 ? 2.365 30.812 -9.32 1 96.56 61 ALA B C 1
ATOM 2510 O O . ALA B 1 61 ? 1.148 31 -9.227 1 96.56 61 ALA B O 1
ATOM 2511 N N . ASP B 1 62 ? 2.861 29.734 -9.766 1 95.25 62 ASP B N 1
ATOM 2512 C CA . ASP B 1 62 ? 2.016 28.641 -10.242 1 95.25 62 ASP B CA 1
ATOM 2513 C C . ASP B 1 62 ? 1.204 28.031 -9.094 1 95.25 62 ASP B C 1
ATOM 2515 O O . ASP B 1 62 ? 0.024 27.719 -9.266 1 95.25 62 ASP B O 1
ATOM 2519 N N . TRP B 1 63 ? 1.89 27.828 -7.992 1 97 63 TRP B N 1
ATOM 2520 C CA . TRP B 1 63 ? 1.181 27.281 -6.836 1 97 63 TRP B CA 1
ATOM 2521 C C . TRP B 1 63 ? 0.102 28.25 -6.355 1 97 63 TRP B C 1
ATOM 2523 O O . TRP B 1 63 ? -1.013 27.828 -6.031 1 97 63 TRP B O 1
ATOM 2533 N N . VAL B 1 64 ? 0.423 29.531 -6.309 1 98.06 64 VA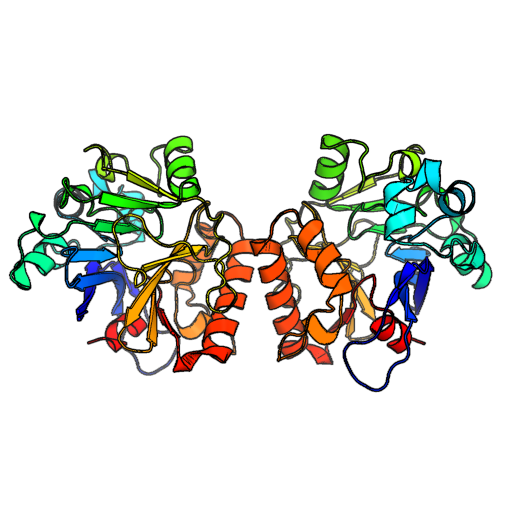L B N 1
ATOM 2534 C CA . VAL B 1 64 ? -0.522 30.547 -5.867 1 98.06 64 VAL B CA 1
ATOM 2535 C C . VAL B 1 64 ? -1.74 30.547 -6.789 1 98.06 64 VAL B C 1
ATOM 2537 O O . VAL B 1 64 ? -2.879 30.641 -6.324 1 98.06 64 VAL B O 1
ATOM 2540 N N . ALA B 1 65 ? -1.488 30.438 -8.047 1 96.38 65 ALA B N 1
ATOM 2541 C CA . ALA B 1 65 ? -2.582 30.438 -9.016 1 96.38 65 ALA B CA 1
ATOM 2542 C C . ALA B 1 65 ? -3.479 29.219 -8.82 1 96.38 65 ALA B C 1
ATOM 2544 O O . ALA B 1 65 ? -4.703 29.312 -8.945 1 96.38 65 ALA B O 1
ATOM 2545 N N . MET B 1 66 ? -2.887 28.109 -8.484 1 94.69 66 MET B N 1
ATOM 2546 C CA . MET B 1 66 ? -3.617 26.859 -8.336 1 94.69 66 MET B CA 1
ATOM 2547 C C . MET B 1 66 ? -4.367 26.828 -7.008 1 94.69 66 MET B C 1
ATOM 2549 O O . MET B 1 66 ? -5.57 26.547 -6.977 1 94.69 66 MET B O 1
ATOM 2553 N N . ALA B 1 67 ? -3.674 27.141 -5.926 1 97.38 67 ALA B N 1
ATOM 2554 C CA . ALA B 1 67 ? -4.199 26.938 -4.578 1 97.38 67 ALA B CA 1
ATOM 2555 C C . ALA B 1 67 ? -5.062 28.125 -4.141 1 97.38 67 ALA B C 1
ATOM 2557 O O . ALA B 1 67 ? -5.902 27.984 -3.252 1 97.38 67 ALA B O 1
ATOM 2558 N N . GLN B 1 68 ? -4.789 29.312 -4.715 1 98.12 68 GLN B N 1
ATOM 2559 C CA . GLN B 1 68 ? -5.523 30.531 -4.406 1 98.12 68 GLN B CA 1
ATOM 2560 C C . GLN B 1 68 ? -5.605 30.766 -2.9 1 98.12 68 GLN B C 1
ATOM 2562 O O . GLN B 1 68 ? -6.699 30.922 -2.352 1 98.12 68 GLN B O 1
ATOM 2567 N N . PRO B 1 69 ? -4.453 30.891 -2.27 1 98.75 69 PRO B N 1
ATOM 2568 C CA . PRO B 1 69 ? -4.457 31.094 -0.817 1 98.75 69 PRO B CA 1
ATOM 2569 C C . PRO B 1 69 ? -5.031 32.438 -0.409 1 98.75 69 PRO B C 1
ATOM 2571 O O . PRO B 1 69 ? -4.82 33.438 -1.102 1 98.75 69 PRO B O 1
ATOM 2574 N N . LEU B 1 70 ? -5.73 32.5 0.737 1 98.69 70 LEU B N 1
ATOM 2575 C CA . LEU B 1 70 ? -6.297 33.719 1.265 1 98.69 70 LEU B CA 1
ATOM 2576 C C . LEU B 1 70 ? -5.199 34.688 1.709 1 98.69 70 LEU B C 1
ATOM 2578 O O . LEU B 1 70 ? -5.348 35.906 1.599 1 98.69 70 LEU B O 1
ATOM 2582 N N . LEU B 1 71 ? -4.168 34.188 2.24 1 98.69 71 LEU B N 1
ATOM 2583 C CA . LEU B 1 71 ? -3 34.938 2.67 1 98.69 71 LEU B CA 1
ATOM 2584 C C . LEU B 1 71 ? -3.369 35.938 3.764 1 98.69 71 LEU B C 1
ATOM 2586 O O . LEU B 1 71 ? -2.996 37.125 3.695 1 98.69 71 LEU B O 1
ATOM 2590 N N . ASP B 1 72 ? -4.164 35.5 4.703 1 98.69 72 ASP B N 1
ATOM 2591 C CA . ASP B 1 72 ? -4.508 36.281 5.898 1 98.69 72 ASP B CA 1
ATOM 2592 C C . ASP B 1 72 ? -3.475 36.062 7.004 1 98.69 72 ASP B C 1
ATOM 2594 O O . ASP B 1 72 ? -3.348 34.969 7.535 1 98.69 72 ASP B O 1
ATOM 2598 N N . PRO B 1 73 ? -2.756 37.125 7.375 1 98.62 73 PRO B N 1
ATOM 2599 C CA . PRO B 1 73 ? -1.753 36.938 8.43 1 98.62 73 PRO B CA 1
ATOM 2600 C C . PRO B 1 73 ? -2.35 36.406 9.727 1 98.62 73 PRO B C 1
ATOM 2602 O O . PRO B 1 73 ? -1.676 35.656 10.461 1 98.62 73 PRO B O 1
ATOM 2605 N N . ALA B 1 74 ? -3.58 36.625 9.961 1 98.75 74 ALA B N 1
ATOM 2606 C CA . ALA B 1 74 ? -4.219 36.188 11.203 1 98.75 74 ALA B CA 1
ATOM 2607 C C . ALA B 1 74 ? -4.359 34.656 11.242 1 98.75 74 ALA B C 1
ATOM 2609 O O . ALA B 1 74 ? -4.531 34.094 12.312 1 98.75 74 ALA B O 1
ATOM 2610 N N . GLU B 1 75 ? -4.262 34 10.086 1 98.81 75 GLU B N 1
ATOM 2611 C CA . GLU B 1 75 ? -4.402 32.562 10.016 1 98.81 75 GLU B CA 1
ATOM 2612 C C . GLU B 1 75 ? -3.066 31.859 10.266 1 98.81 75 GLU B C 1
ATOM 2614 O O . GLU B 1 75 ? -3.025 30.641 10.508 1 98.81 75 GLU B O 1
ATOM 2619 N N . THR B 1 76 ? -2.002 32.594 10.219 1 98.94 76 THR B N 1
ATOM 2620 C CA . THR B 1 76 ? -0.706 31.953 10.406 1 98.94 76 THR B CA 1
ATOM 2621 C C . THR B 1 76 ? -0.591 31.375 11.82 1 98.94 76 THR B C 1
ATOM 2623 O O . THR B 1 76 ? -1.174 31.922 12.766 1 98.94 76 THR B O 1
ATOM 2626 N N . ALA B 1 77 ? 0.13 30.266 11.906 1 98.94 77 ALA B N 1
ATOM 2627 C CA . ALA B 1 77 ? 0.291 29.609 13.211 1 98.94 77 ALA B CA 1
ATOM 2628 C C . ALA B 1 77 ? 0.848 30.578 14.242 1 98.94 77 ALA B C 1
ATOM 2630 O O . ALA B 1 77 ? 0.389 30.609 15.391 1 98.94 77 ALA B O 1
ATOM 2631 N N . ILE B 1 78 ? 1.796 31.453 13.859 1 98.88 78 ILE B N 1
ATOM 2632 C CA . ILE B 1 78 ? 2.465 32.344 14.805 1 98.88 78 ILE B CA 1
ATOM 2633 C C . ILE B 1 78 ? 1.452 33.312 15.391 1 98.88 78 ILE B C 1
ATOM 2635 O O . ILE B 1 78 ? 1.467 33.594 16.594 1 98.88 78 ILE B O 1
ATOM 2639 N N . ARG B 1 79 ? 0.553 33.844 14.578 1 98.88 79 ARG B N 1
ATOM 2640 C CA . ARG B 1 79 ? -0.441 34.812 15.07 1 98.88 79 ARG B CA 1
ATOM 2641 C C . ARG B 1 79 ? -1.467 34.094 15.961 1 98.88 79 ARG B C 1
ATOM 2643 O O . ARG B 1 79 ? -1.949 34.688 16.938 1 98.88 79 ARG B O 1
ATOM 2650 N N . GLN B 1 80 ? -1.771 32.875 15.617 1 98.81 80 GLN B N 1
ATOM 2651 C CA . GLN B 1 80 ? -2.74 32.156 16.422 1 98.81 80 GLN B CA 1
ATOM 2652 C C . GLN B 1 80 ? -2.139 31.719 17.75 1 98.81 80 GLN B C 1
ATOM 2654 O O . GLN B 1 80 ? -2.824 31.719 18.781 1 98.81 80 GLN B O 1
ATOM 2659 N N . VAL B 1 81 ? -0.871 31.312 17.781 1 98.69 81 VAL B N 1
ATOM 2660 C CA . VAL B 1 81 ? -0.153 31.031 19.016 1 98.69 81 VAL B CA 1
ATOM 2661 C C . VAL B 1 81 ? -0.173 32.25 19.922 1 98.69 81 VAL B C 1
ATOM 2663 O O . VAL B 1 81 ? -0.465 32.156 21.109 1 98.69 81 VAL B O 1
ATOM 2666 N N . ALA B 1 82 ? 0.068 33.438 19.281 1 98.62 82 ALA B N 1
ATOM 2667 C CA . ALA B 1 82 ? 0.047 34.688 20.031 1 98.62 82 ALA B CA 1
ATOM 2668 C C . ALA B 1 82 ? -1.348 35 20.578 1 98.62 82 ALA B C 1
ATOM 2670 O O . ALA B 1 82 ? -1.493 35.438 21.719 1 98.62 82 ALA B O 1
ATOM 2671 N N . ARG B 1 83 ? -2.352 34.75 19.797 1 98.25 83 ARG B N 1
ATOM 2672 C CA . ARG B 1 83 ? -3.729 35 20.203 1 98.25 83 ARG B CA 1
ATOM 2673 C C . ARG B 1 83 ? -4.105 34.125 21.406 1 98.25 83 ARG B C 1
ATOM 2675 O O . ARG B 1 83 ? -4.973 34.5 22.203 1 98.25 83 ARG B O 1
ATOM 2682 N N . LEU B 1 84 ? -3.463 33 21.5 1 97.69 84 LEU B N 1
ATOM 2683 C CA . LEU B 1 84 ? -3.725 32.094 22.609 1 97.69 84 LEU B CA 1
ATOM 2684 C C . LEU B 1 84 ? -2.92 32.5 23.844 1 97.69 84 LEU B C 1
ATOM 2686 O O . LEU B 1 84 ? -3.035 31.859 24.906 1 97.69 84 LEU B O 1
ATOM 2690 N N . GLY B 1 85 ? -2.031 33.5 23.75 1 97.62 85 GLY B N 1
ATOM 2691 C CA . GLY B 1 85 ? -1.317 34.062 24.875 1 97.62 85 GLY B CA 1
ATOM 2692 C C . GLY B 1 85 ? 0.106 33.531 25 1 97.62 85 GLY B C 1
ATOM 2693 O O . GLY B 1 85 ? 0.75 33.719 26.031 1 97.62 85 GLY B O 1
ATOM 2694 N N . TYR B 1 86 ? 0.554 32.938 23.969 1 98 86 TYR B N 1
ATOM 2695 C CA . TYR B 1 86 ? 1.9 32.375 24.016 1 98 86 TYR B CA 1
ATOM 2696 C C . TYR B 1 86 ? 2.854 33.156 23.125 1 98 86 TYR B C 1
ATOM 2698 O O . TYR B 1 86 ? 2.42 33.875 22.219 1 98 86 TYR B O 1
ATOM 2706 N N . ALA B 1 87 ? 4.098 33.031 23.406 1 97.38 87 ALA B N 1
ATOM 2707 C CA . ALA B 1 87 ? 5.145 33.562 22.547 1 97.38 87 ALA B CA 1
ATOM 2708 C C . ALA B 1 87 ? 5.578 32.531 21.516 1 97.38 87 ALA B C 1
ATOM 2710 O O . ALA B 1 87 ? 5.535 31.312 21.797 1 97.38 87 ALA B O 1
ATOM 2711 N N . PRO B 1 88 ? 5.992 33 20.328 1 96.69 88 PRO B N 1
ATOM 2712 C CA . PRO B 1 88 ? 6.504 32.031 19.344 1 96.69 88 PRO B CA 1
ATOM 2713 C C . PRO B 1 88 ? 7.602 31.141 19.906 1 96.69 88 PRO B C 1
ATOM 2715 O O . PRO B 1 88 ? 7.68 29.969 19.547 1 96.69 88 PRO B O 1
ATOM 2718 N N . ALA B 1 89 ? 8.414 31.656 20.828 1 96.44 89 ALA B N 1
ATOM 2719 C CA . ALA B 1 89 ? 9.539 30.922 21.406 1 96.44 89 ALA B CA 1
ATOM 2720 C C . ALA B 1 89 ? 9.047 29.797 22.312 1 96.44 89 ALA B C 1
ATOM 2722 O O . ALA B 1 89 ? 9.812 28.891 22.656 1 96.44 89 ALA B O 1
ATOM 2723 N N . ASP B 1 90 ? 7.805 29.844 22.672 1 97.25 90 ASP B N 1
ATOM 2724 C CA . ASP B 1 90 ? 7.23 28.797 23.484 1 97.25 90 ASP B CA 1
ATOM 2725 C C . ASP B 1 90 ? 7.008 27.516 22.672 1 97.25 90 ASP B C 1
ATOM 2727 O O . ASP B 1 90 ? 6.824 26.438 23.234 1 97.25 90 ASP B O 1
ATOM 2731 N N . VAL B 1 91 ? 6.918 27.641 21.375 1 98.44 91 VAL B N 1
ATOM 2732 C CA . VAL B 1 91 ? 6.852 26.469 20.5 1 98.44 91 VAL B CA 1
ATOM 2733 C C . VAL B 1 91 ? 8.227 25.812 20.406 1 98.44 91 VAL B C 1
ATOM 2735 O O . VAL B 1 91 ? 9.102 26.312 19.688 1 98.44 91 VAL B O 1
ATOM 2738 N N . GLN B 1 92 ? 8.375 24.719 21.031 1 97.88 92 GLN B N 1
ATOM 2739 C CA . GLN B 1 92 ? 9.68 24.094 21.156 1 97.88 92 GLN B CA 1
ATOM 2740 C C . GLN B 1 92 ? 9.859 23 20.109 1 97.88 92 GLN B C 1
ATOM 2742 O O . GLN B 1 92 ? 10.984 22.641 19.75 1 97.88 92 GLN B O 1
ATOM 2747 N N . HIS B 1 93 ? 8.766 22.453 19.703 1 98.5 93 HIS B N 1
ATOM 2748 C CA . HIS B 1 93 ? 8.789 21.359 18.734 1 98.5 93 HIS B CA 1
ATOM 2749 C C . HIS B 1 93 ? 7.777 21.594 17.609 1 98.5 93 HIS B C 1
ATOM 2751 O O . HIS B 1 93 ? 6.664 22.062 17.859 1 98.5 93 HIS B O 1
ATOM 2757 N N . ILE B 1 94 ? 8.18 21.281 16.406 1 98.81 94 ILE B N 1
ATOM 2758 C CA . ILE B 1 94 ? 7.301 21.203 15.25 1 98.81 94 ILE B CA 1
ATOM 2759 C C . ILE B 1 94 ? 7.391 19.812 14.617 1 98.81 94 ILE B C 1
ATOM 2761 O O . ILE B 1 94 ? 8.484 19.297 14.398 1 98.81 94 ILE B O 1
ATOM 2765 N N . ILE B 1 95 ? 6.254 19.141 14.438 1 98.88 95 ILE B N 1
ATOM 2766 C CA . ILE B 1 95 ? 6.191 17.844 13.781 1 98.88 95 ILE B CA 1
ATOM 2767 C C . ILE B 1 95 ? 5.531 18 12.406 1 98.88 95 ILE B C 1
ATOM 2769 O O . ILE B 1 95 ? 4.41 18.5 12.305 1 98.88 95 ILE B O 1
ATOM 2773 N N . LEU B 1 96 ? 6.238 17.578 11.344 1 98.81 96 LEU B N 1
ATOM 2774 C CA . LEU B 1 96 ? 5.715 17.719 9.992 1 98.81 96 LEU B CA 1
ATOM 2775 C C . LEU B 1 96 ? 5.367 16.359 9.406 1 98.81 96 LEU B C 1
ATOM 2777 O O . LEU B 1 96 ? 6.113 15.391 9.586 1 98.81 96 LEU B O 1
ATOM 2781 N N . THR B 1 97 ? 4.238 16.344 8.773 1 98.81 97 THR B N 1
ATOM 2782 C CA . THR B 1 97 ? 3.9 15.148 7.992 1 98.81 97 THR B CA 1
ATOM 2783 C C . THR B 1 97 ? 4.812 15.016 6.777 1 98.81 97 THR B C 1
ATOM 2785 O O . THR B 1 97 ? 5.273 13.922 6.457 1 98.81 97 THR B O 1
ATOM 2788 N N . HIS B 1 98 ? 4.984 16.078 6.078 1 98.69 98 HIS B N 1
ATOM 2789 C CA . HIS B 1 98 ? 5.859 16.172 4.918 1 98.69 98 HIS B CA 1
ATOM 2790 C C . HIS B 1 98 ? 6.207 17.625 4.598 1 98.69 98 HIS B C 1
ATOM 2792 O O . HIS B 1 98 ? 5.816 18.531 5.328 1 98.69 98 HIS B O 1
ATOM 2798 N N . LEU B 1 99 ? 6.961 17.859 3.465 1 98.5 99 LEU B N 1
ATOM 2799 C CA . LEU B 1 99 ? 7.594 19.156 3.295 1 98.5 99 LEU B CA 1
ATOM 2800 C C . LEU B 1 99 ? 6.996 19.906 2.105 1 98.5 99 LEU B C 1
ATOM 2802 O O . LEU B 1 99 ? 7.641 20.781 1.53 1 98.5 99 LEU B O 1
ATOM 2806 N N . ASP B 1 100 ? 5.766 19.594 1.702 1 98.31 100 ASP B N 1
ATOM 2807 C CA . ASP B 1 100 ? 5.098 20.359 0.656 1 98.31 100 ASP B CA 1
ATOM 2808 C C . ASP B 1 100 ? 4.949 21.828 1.057 1 98.31 100 ASP B C 1
ATOM 2810 O O . ASP B 1 100 ? 4.898 22.141 2.246 1 98.31 100 ASP B O 1
ATOM 2814 N N . VAL B 1 101 ? 4.793 22.641 0.191 1 97.94 101 VAL B N 1
ATOM 2815 C CA . VAL B 1 101 ? 4.844 24.094 0.239 1 97.94 101 VAL B CA 1
ATOM 2816 C C . VAL B 1 101 ? 3.838 24.625 1.265 1 97.94 101 VAL B C 1
ATOM 2818 O O . VAL B 1 101 ? 4.102 25.609 1.96 1 97.94 101 VAL B O 1
ATOM 2821 N N . ASP B 1 102 ? 2.736 24 1.399 1 98.38 102 ASP B N 1
ATOM 2822 C CA . ASP B 1 102 ? 1.694 24.547 2.266 1 98.38 102 ASP B CA 1
ATOM 2823 C C . ASP B 1 102 ? 1.679 23.828 3.617 1 98.38 102 ASP B C 1
ATOM 2825 O O . ASP B 1 102 ? 0.745 24 4.402 1 98.38 102 ASP B O 1
ATOM 2829 N N . HIS B 1 103 ? 2.646 23.031 3.924 1 98.75 103 HIS B N 1
ATOM 2830 C CA . HIS B 1 103 ? 2.74 22.344 5.211 1 98.75 103 HIS B CA 1
ATOM 2831 C C . HIS B 1 103 ? 3.869 22.922 6.059 1 98.75 103 HIS B C 1
ATOM 2833 O O . HIS B 1 103 ? 3.812 22.891 7.289 1 98.75 103 HIS B O 1
ATOM 2839 N N . CYS B 1 104 ? 4.926 23.453 5.414 1 98.5 104 CYS B N 1
ATOM 2840 C CA . CYS B 1 104 ? 6.109 23.859 6.164 1 98.5 104 CYS B CA 1
ATOM 2841 C C . CYS B 1 104 ? 6.414 25.328 5.949 1 98.5 104 CYS B C 1
ATOM 2843 O O . CYS B 1 104 ? 7.5 25.797 6.289 1 98.5 104 CYS B O 1
ATOM 2845 N N . GLY B 1 105 ? 5.48 26.109 5.422 1 98.69 105 GLY B N 1
ATOM 2846 C CA . GLY B 1 105 ? 5.672 27.516 5.133 1 98.69 105 GLY B CA 1
ATOM 2847 C C . GLY B 1 105 ? 5.891 28.359 6.375 1 98.69 105 GLY B C 1
ATOM 2848 O O . GLY B 1 105 ? 6.508 29.422 6.312 1 98.69 105 GLY B O 1
ATOM 2849 N N . GLY B 1 106 ? 5.41 27.906 7.461 1 98.81 106 GLY B N 1
ATOM 2850 C CA . GLY B 1 106 ? 5.477 28.656 8.703 1 98.81 106 GLY B CA 1
ATOM 2851 C C . GLY B 1 106 ? 6.734 28.375 9.5 1 98.81 106 GLY B C 1
ATOM 2852 O O . GLY B 1 106 ? 6.934 28.969 10.57 1 98.81 106 GLY B O 1
ATOM 2853 N N . LEU B 1 107 ? 7.656 27.5 9.031 1 98.81 107 LEU B N 1
ATOM 2854 C CA . LEU B 1 107 ? 8.844 27.125 9.781 1 98.81 107 LEU B CA 1
ATOM 2855 C C . LEU B 1 107 ? 9.672 28.344 10.164 1 98.81 107 LEU B C 1
ATOM 2857 O O . LEU B 1 107 ? 10.109 28.469 11.305 1 98.81 107 LEU B O 1
ATOM 2861 N N . PRO B 1 108 ? 9.867 29.359 9.242 1 98.75 108 PRO B N 1
ATOM 2862 C CA . PRO B 1 108 ? 10.703 30.5 9.57 1 98.75 108 PRO B CA 1
ATOM 2863 C C . PRO B 1 108 ? 10.156 31.312 10.742 1 98.75 108 PRO B C 1
ATOM 2865 O O . PRO B 1 108 ? 10.898 32.094 11.359 1 98.75 108 PRO B O 1
ATOM 2868 N N . ASP B 1 109 ? 8.867 31.172 11.031 1 98.81 109 ASP B N 1
ATOM 2869 C CA . ASP B 1 109 ? 8.242 31.922 12.117 1 98.81 109 ASP B CA 1
ATOM 2870 C C . ASP B 1 109 ? 8.672 31.375 13.477 1 98.81 109 ASP B C 1
ATOM 2872 O O . ASP B 1 109 ? 8.461 32.031 14.508 1 98.81 109 ASP B O 1
ATOM 2876 N N . PHE B 1 110 ? 9.25 30.172 13.508 1 98.62 110 PHE B N 1
ATOM 2877 C CA . PHE B 1 110 ? 9.656 29.5 14.734 1 98.62 110 PHE B CA 1
ATOM 2878 C C . PHE B 1 110 ? 11.086 28.984 14.625 1 98.62 110 PHE B C 1
ATOM 2880 O O . PHE B 1 110 ? 11.328 27.781 14.727 1 98.62 110 PHE B O 1
ATOM 2887 N N . PRO B 1 111 ? 12.055 29.812 14.531 1 98 111 PRO B N 1
ATOM 2888 C CA . PRO B 1 111 ? 13.422 29.406 14.195 1 98 111 PRO B CA 1
ATOM 2889 C C . PRO B 1 111 ? 14.086 28.594 15.312 1 98 111 PRO B C 1
ATOM 2891 O O . PRO B 1 111 ? 15.078 27.906 15.07 1 98 111 PRO B O 1
ATOM 2894 N N . GLN B 1 112 ? 13.562 28.609 16.484 1 96.69 112 GLN B N 1
ATOM 2895 C CA . GLN B 1 112 ? 14.227 27.953 17.594 1 96.69 112 GLN B CA 1
ATOM 2896 C C . GLN B 1 112 ? 13.68 26.547 17.812 1 96.69 112 GLN B C 1
ATOM 2898 O O . GLN B 1 112 ? 14.25 25.75 18.562 1 96.69 112 GLN B O 1
ATOM 2903 N N . ALA B 1 113 ? 12.562 26.266 17.188 1 98.06 113 ALA B N 1
ATOM 2904 C CA . ALA B 1 113 ? 11.891 25 17.422 1 98.06 113 ALA B CA 1
ATOM 2905 C C . ALA B 1 113 ? 12.664 23.844 16.797 1 98.06 113 ALA B C 1
ATOM 2907 O O . ALA B 1 113 ? 13.227 23.984 15.703 1 98.06 113 ALA B O 1
ATOM 2908 N N . LYS B 1 114 ? 12.719 22.656 17.453 1 98.38 114 LYS B N 1
ATOM 2909 C CA . LYS B 1 114 ? 13.125 21.422 16.797 1 98.38 114 LYS B CA 1
ATOM 2910 C C . LYS B 1 114 ? 12.078 20.953 15.789 1 98.38 114 LYS B C 1
ATOM 2912 O O . LYS B 1 114 ? 10.875 20.984 16.078 1 98.38 114 LYS B O 1
ATOM 2917 N N . VAL B 1 115 ? 12.539 20.578 14.625 1 98.75 115 VAL B N 1
ATOM 2918 C CA . VAL B 1 115 ? 11.609 20.188 13.562 1 98.75 115 VAL B CA 1
ATOM 2919 C C . VAL B 1 115 ? 11.734 18.688 13.289 1 98.75 115 VAL B C 1
ATOM 2921 O O . VAL B 1 115 ? 12.766 18.219 12.789 1 98.75 115 VAL B O 1
ATOM 2924 N N . HIS B 1 116 ? 10.695 17.953 13.594 1 98.62 116 HIS B N 1
ATOM 2925 C CA . HIS B 1 116 ? 10.656 16.5 13.461 1 98.62 116 HIS B CA 1
ATOM 2926 C C . HIS B 1 116 ? 10.062 16.078 12.125 1 98.62 116 HIS B C 1
ATOM 2928 O O . HIS B 1 116 ? 8.977 16.531 11.75 1 98.62 116 HIS B O 1
ATOM 2934 N N . VAL B 1 117 ? 10.773 15.258 11.391 1 98.31 117 VAL B N 1
ATOM 2935 C CA . VAL B 1 117 ? 10.344 14.766 10.086 1 98.31 117 VAL B CA 1
ATOM 2936 C C . VAL B 1 117 ? 11 13.422 9.789 1 98.31 117 VAL B C 1
ATOM 2938 O O . VAL B 1 117 ? 12.055 13.102 10.352 1 98.31 117 VAL B O 1
ATOM 2941 N N . LEU B 1 118 ? 10.391 12.602 9.008 1 97.44 118 LEU B N 1
ATOM 2942 C CA . LEU B 1 118 ? 11.062 11.367 8.617 1 97.44 118 LEU B CA 1
ATOM 2943 C C . LEU B 1 118 ? 12.289 11.664 7.762 1 97.44 118 LEU B C 1
ATOM 2945 O O . LEU B 1 118 ? 12.25 12.547 6.898 1 97.44 118 LEU B O 1
ATOM 2949 N N . ALA B 1 119 ? 13.297 10.867 7.965 1 97.88 119 ALA B N 1
ATOM 2950 C CA . ALA B 1 119 ? 14.555 11.055 7.254 1 97.88 119 ALA B CA 1
ATOM 2951 C C . ALA B 1 119 ? 14.352 10.977 5.742 1 97.88 119 ALA B C 1
ATOM 2953 O O . ALA B 1 119 ? 14.922 11.766 4.988 1 97.88 119 ALA B O 1
ATOM 2954 N N . ALA B 1 120 ? 13.523 10.078 5.305 1 97.19 120 ALA B N 1
ATOM 2955 C CA . ALA B 1 120 ? 13.281 9.883 3.879 1 97.19 120 ALA B CA 1
ATOM 2956 C C . ALA B 1 120 ? 12.656 11.133 3.256 1 97.19 120 ALA B C 1
ATOM 2958 O O . ALA B 1 120 ? 12.922 11.453 2.096 1 97.19 120 ALA B O 1
ATOM 2959 N N . GLU B 1 121 ? 11.82 11.805 3.99 1 97.88 121 GLU B N 1
ATOM 2960 C CA . GLU B 1 121 ? 11.195 13.031 3.508 1 97.88 121 GLU B CA 1
ATOM 2961 C C . GLU B 1 121 ? 12.227 14.125 3.273 1 97.88 121 GLU B C 1
ATOM 2963 O O . GLU B 1 121 ? 12.273 14.727 2.197 1 97.88 121 GLU B O 1
ATOM 2968 N N . LEU B 1 122 ? 13.023 14.305 4.285 1 98.12 122 LEU B N 1
ATOM 2969 C CA . LEU B 1 122 ? 14.039 15.336 4.184 1 98.12 122 LEU B CA 1
ATOM 2970 C C . LEU B 1 122 ? 15.039 15.016 3.076 1 98.12 122 LEU B C 1
ATOM 2972 O O . LEU B 1 122 ? 15.398 15.891 2.285 1 98.12 122 LEU B O 1
ATOM 2976 N N . ALA B 1 123 ? 15.438 13.805 2.986 1 97.81 123 ALA B N 1
ATOM 2977 C CA . ALA B 1 123 ? 16.391 13.383 1.963 1 97.81 123 ALA B CA 1
ATOM 2978 C C . ALA B 1 123 ? 15.82 13.609 0.562 1 97.81 123 ALA B C 1
ATOM 2980 O O . ALA B 1 123 ? 16.516 14.109 -0.321 1 97.81 123 ALA B O 1
ATOM 2981 N N . ALA B 1 124 ? 14.609 13.242 0.368 1 97.25 124 ALA B N 1
ATOM 2982 C CA . ALA B 1 124 ? 13.977 13.414 -0.936 1 97.25 124 ALA B CA 1
ATOM 2983 C C . ALA B 1 124 ? 13.883 14.898 -1.307 1 97.25 124 ALA B C 1
ATOM 2985 O O . ALA B 1 124 ? 14.188 15.281 -2.439 1 97.25 124 ALA B O 1
ATOM 2986 N N . ALA B 1 125 ? 13.445 15.688 -0.373 1 96.88 125 ALA B N 1
ATOM 2987 C CA . ALA B 1 125 ? 13.32 17.125 -0.62 1 96.88 125 ALA B CA 1
ATOM 2988 C C . ALA B 1 125 ? 14.664 17.734 -0.985 1 96.88 125 ALA B C 1
ATOM 2990 O O . ALA B 1 125 ? 14.758 18.531 -1.929 1 96.88 125 ALA B O 1
ATOM 2991 N N . GLN B 1 126 ? 15.664 17.359 -0.249 1 96.19 126 GLN B N 1
ATOM 2992 C CA . GLN B 1 126 ? 17 17.906 -0.485 1 96.19 126 GLN B CA 1
ATOM 2993 C C . GLN B 1 126 ? 17.562 17.438 -1.825 1 96.19 126 GLN B C 1
ATOM 2995 O O . GLN B 1 126 ? 18.203 18.203 -2.539 1 96.19 126 GLN B O 1
ATOM 3000 N N . ALA B 1 127 ? 17.266 16.203 -2.174 1 96.5 127 ALA B N 1
ATOM 3001 C CA . ALA B 1 127 ? 17.75 15.633 -3.434 1 96.5 127 ALA B CA 1
ATOM 3002 C C . ALA B 1 127 ? 17.062 16.297 -4.625 1 96.5 127 ALA B C 1
ATOM 3004 O O . ALA B 1 127 ? 17.688 16.531 -5.66 1 96.5 127 ALA B O 1
ATOM 3005 N N . GLU B 1 128 ? 15.828 16.562 -4.574 1 95.06 128 GLU B N 1
ATOM 3006 C CA . GLU B 1 128 ? 15.062 17.156 -5.664 1 95.06 128 GLU B CA 1
ATOM 3007 C C . GLU B 1 128 ? 15.375 18.656 -5.801 1 95.06 128 GLU B C 1
ATOM 3009 O O . GLU B 1 128 ? 15.328 19.203 -6.902 1 95.06 128 GLU B O 1
ATOM 3014 N N . GLY B 1 129 ? 15.695 19.281 -4.75 1 91.5 129 GLY B N 1
ATOM 3015 C CA . GLY B 1 129 ? 15.883 20.734 -4.758 1 91.5 129 GLY B CA 1
ATOM 3016 C C . GLY B 1 129 ? 14.586 21.5 -4.898 1 91.5 129 GLY B C 1
ATOM 3017 O O . GLY B 1 129 ? 13.508 20.906 -4.93 1 91.5 129 GLY B O 1
ATOM 3018 N N . PRO B 1 130 ? 14.75 22.812 -4.949 1 91.94 130 PRO B N 1
ATOM 3019 C CA . PRO B 1 130 ? 13.547 23.641 -5.008 1 91.94 130 PRO B CA 1
ATOM 3020 C C . PRO B 1 130 ? 12.719 23.391 -6.266 1 91.94 130 PRO B C 1
ATOM 3022 O O . PRO B 1 130 ? 13.281 23.266 -7.359 1 91.94 130 PRO B O 1
ATOM 3025 N N . ASN B 1 131 ? 11.445 23.25 -6.133 1 95.69 131 ASN B N 1
ATOM 3026 C CA . ASN B 1 131 ? 10.477 23.031 -7.203 1 95.69 131 ASN B CA 1
ATOM 3027 C C . ASN B 1 131 ? 9.07 23.422 -6.77 1 95.69 131 ASN B C 1
ATOM 3029 O O . ASN B 1 131 ? 8.898 24.266 -5.879 1 95.69 131 ASN B O 1
ATOM 3033 N N . PHE B 1 132 ? 8.078 23 -7.438 1 94.62 132 PHE B N 1
ATOM 3034 C CA . PHE B 1 132 ? 6.688 23.328 -7.176 1 94.62 132 PHE B CA 1
ATOM 3035 C C . PHE B 1 132 ? 6.293 22.953 -5.758 1 94.62 132 PHE B C 1
ATOM 3037 O O . PHE B 1 132 ? 5.539 23.672 -5.098 1 94.62 132 PHE B O 1
ATOM 3044 N N . ARG B 1 133 ? 6.895 21.859 -5.246 1 95.56 133 ARG B N 1
ATOM 3045 C CA . ARG B 1 133 ? 6.52 21.281 -3.959 1 95.56 133 ARG B CA 1
ATOM 3046 C C . ARG B 1 133 ? 7.414 21.812 -2.844 1 95.56 133 ARG B C 1
ATOM 3048 O O . ARG B 1 133 ? 6.941 22.062 -1.729 1 95.56 133 ARG B O 1
ATOM 3055 N N . TYR B 1 134 ? 8.641 21.938 -3.098 1 97.56 134 TYR B N 1
ATOM 3056 C CA . TYR B 1 134 ? 9.656 22.266 -2.1 1 97.56 134 TYR B CA 1
ATOM 3057 C C . TYR B 1 134 ? 10.227 23.656 -2.324 1 97.56 134 TYR B C 1
ATOM 3059 O O . TYR B 1 134 ? 10.758 23.953 -3.396 1 97.56 134 TYR B O 1
ATOM 3067 N N . ARG B 1 135 ? 10.141 24.469 -1.281 1 97.62 135 ARG B N 1
ATOM 3068 C CA . ARG B 1 135 ? 10.531 25.875 -1.416 1 97.62 135 ARG B CA 1
ATOM 3069 C C . ARG B 1 135 ? 11.727 26.188 -0.523 1 97.62 135 ARG B C 1
ATOM 3071 O O . ARG B 1 135 ? 11.664 26.031 0.696 1 97.62 135 ARG B O 1
ATOM 3078 N N . GLU B 1 136 ? 12.742 26.703 -1.08 1 94.69 136 GLU B N 1
ATOM 3079 C CA . GLU B 1 136 ? 13.969 27.031 -0.353 1 94.69 136 GLU B CA 1
ATOM 3080 C C . GLU B 1 136 ? 13.688 28.031 0.771 1 94.69 136 GLU B C 1
ATOM 3082 O O . GLU B 1 136 ? 14.273 27.938 1.848 1 94.69 136 GLU B O 1
ATOM 3087 N N . ALA B 1 137 ? 12.867 28.953 0.549 1 96.69 137 ALA B N 1
ATOM 3088 C CA . ALA B 1 137 ? 12.547 30 1.507 1 96.69 137 ALA B CA 1
ATOM 3089 C C . ALA B 1 137 ? 12.07 29.422 2.834 1 96.69 137 ALA B C 1
ATOM 3091 O O . ALA B 1 137 ? 12.219 30.047 3.885 1 96.69 137 ALA B O 1
ATOM 3092 N N . HIS B 1 138 ? 11.531 28.25 2.812 1 97.88 138 HIS B N 1
ATOM 3093 C CA . HIS B 1 138 ? 10.914 27.656 3.992 1 97.88 138 HIS B CA 1
ATOM 3094 C C . HIS B 1 138 ? 11.961 27.031 4.91 1 97.88 138 HIS B C 1
ATOM 3096 O O . HIS B 1 138 ? 11.695 26.797 6.094 1 97.88 138 HIS B O 1
ATOM 3102 N N . TRP B 1 139 ? 13.156 26.781 4.422 1 95.19 139 TRP B N 1
ATOM 3103 C CA . TRP B 1 139 ? 14.133 26.094 5.266 1 95.19 139 TRP B CA 1
ATOM 3104 C C . TRP B 1 139 ? 15.5 26.766 5.168 1 95.19 139 TRP B C 1
ATOM 3106 O O . TRP B 1 139 ? 16.484 26.25 5.684 1 95.19 139 TRP B O 1
ATOM 3116 N N . ALA B 1 140 ? 15.57 27.969 4.539 1 95.75 140 ALA B N 1
ATOM 3117 C CA . ALA B 1 140 ? 16.812 28.703 4.367 1 95.75 140 ALA B CA 1
ATOM 3118 C C . ALA B 1 140 ? 17.391 29.125 5.715 1 95.75 140 ALA B C 1
ATOM 3120 O O . ALA B 1 140 ? 18.609 29.297 5.84 1 95.75 140 ALA B O 1
ATOM 3121 N N . HIS B 1 141 ? 16.609 29.281 6.676 1 96.75 141 HIS B N 1
ATOM 3122 C CA . HIS B 1 141 ? 17.062 29.719 7.988 1 96.75 141 HIS B CA 1
ATOM 3123 C C . HIS B 1 141 ? 17.75 28.578 8.734 1 96.75 141 HIS B C 1
ATOM 3125 O O . HIS B 1 141 ? 18.281 28.781 9.836 1 96.75 141 HIS B O 1
ATOM 3131 N N . GLY B 1 142 ? 17.75 27.359 8.18 1 97.19 142 GLY B N 1
ATOM 3132 C CA . GLY B 1 142 ? 18.453 26.234 8.781 1 97.19 142 GLY B CA 1
ATOM 3133 C C . GLY B 1 142 ? 17.703 25.625 9.961 1 97.19 142 GLY B C 1
ATOM 3134 O O . GLY B 1 142 ? 18.203 25.641 11.086 1 97.19 142 GLY B O 1
ATOM 3135 N N . PRO B 1 143 ? 16.5 25.094 9.617 1 98.44 143 PRO B N 1
ATOM 3136 C CA . PRO B 1 143 ? 15.742 24.453 10.703 1 98.44 143 PRO B CA 1
ATOM 3137 C C . PRO B 1 143 ? 16.562 23.422 11.477 1 98.44 143 PRO B C 1
ATOM 3139 O O . PRO B 1 143 ? 17.438 22.766 10.898 1 98.44 143 PRO B O 1
ATOM 3142 N N . ASP B 1 144 ? 16.375 23.312 12.82 1 98.44 144 ASP B N 1
ATOM 3143 C CA . ASP B 1 144 ? 16.953 22.266 13.648 1 98.44 144 ASP B CA 1
ATOM 3144 C C . ASP B 1 144 ? 16.234 20.938 13.422 1 98.44 144 ASP B C 1
ATOM 3146 O O . ASP B 1 144 ? 15.406 20.516 14.234 1 98.44 144 ASP B O 1
ATOM 3150 N N . TRP B 1 145 ? 16.672 20.234 12.398 1 98.62 145 TRP B N 1
ATOM 3151 C CA . TRP B 1 145 ? 16.016 19 11.977 1 98.62 145 TRP B CA 1
ATOM 3152 C C . TRP B 1 145 ? 16.297 17.875 12.945 1 98.62 145 TRP B C 1
ATOM 3154 O O . TRP B 1 145 ? 17.453 17.672 13.352 1 98.62 145 TRP B O 1
ATOM 3164 N N . VAL B 1 146 ? 15.32 17.172 13.328 1 98.5 146 VAL B N 1
ATOM 3165 C CA . VAL B 1 146 ? 15.398 15.875 14.008 1 98.5 146 VAL B CA 1
ATOM 3166 C C . VAL B 1 146 ? 14.734 14.805 13.148 1 98.5 146 VAL B C 1
ATOM 3168 O O . VAL B 1 146 ? 13.516 14.812 12.969 1 98.5 146 VAL B O 1
ATOM 3171 N N . THR B 1 147 ? 15.523 13.883 12.625 1 97.94 147 THR B N 1
ATOM 3172 C CA . THR B 1 147 ? 14.992 12.945 11.648 1 97.94 147 THR B CA 1
ATOM 3173 C C . THR B 1 147 ? 14.867 11.547 12.242 1 97.94 147 THR B C 1
ATOM 3175 O O . THR B 1 147 ? 15.484 11.242 13.266 1 97.94 147 THR B O 1
ATOM 3178 N N . TYR B 1 148 ? 13.969 10.797 11.617 1 96.44 148 TYR B N 1
ATOM 3179 C CA . TYR B 1 148 ? 13.641 9.461 12.109 1 96.44 148 TYR B CA 1
ATOM 3180 C C . TYR B 1 148 ? 13.656 8.445 10.977 1 96.44 148 TYR B C 1
ATOM 3182 O O . TYR B 1 148 ? 13.344 8.781 9.836 1 96.44 148 TYR B O 1
ATOM 3190 N N . HIS B 1 149 ? 14.016 7.211 11.297 1 92 149 HIS B N 1
ATOM 3191 C CA . HIS B 1 149 ? 13.828 6.039 10.445 1 92 149 HIS B CA 1
ATOM 3192 C C . HIS B 1 149 ? 12.758 5.109 11.016 1 92 149 HIS B C 1
ATOM 3194 O O . HIS B 1 149 ? 12.711 4.875 12.227 1 92 149 HIS B O 1
ATOM 3200 N N . PRO B 1 150 ? 11.828 4.746 10.039 1 81.69 150 PRO B N 1
ATOM 3201 C CA . PRO B 1 150 ? 10.773 3.865 10.555 1 81.69 150 PRO B CA 1
ATOM 3202 C C . PRO B 1 150 ? 11.312 2.523 11.039 1 81.69 150 PRO B C 1
ATOM 3204 O O . PRO B 1 150 ? 11.43 1.578 10.258 1 81.69 150 PRO B O 1
ATOM 3207 N N . ASP B 1 151 ? 12.172 2.426 11.898 1 66.5 151 ASP B N 1
ATOM 3208 C CA . ASP B 1 151 ? 12.734 1.175 12.391 1 66.5 151 ASP B CA 1
ATOM 3209 C C . ASP B 1 151 ? 11.93 0.644 13.578 1 66.5 151 ASP B C 1
ATOM 3211 O O . ASP B 1 151 ? 12.297 -0.369 14.18 1 66.5 151 ASP B O 1
ATOM 3215 N N . GLY B 1 152 ? 10.977 1.415 13.93 1 61 152 GLY B N 1
ATOM 3216 C CA . GLY B 1 152 ? 10.391 1.096 15.219 1 61 152 GLY B CA 1
ATOM 3217 C C . GLY B 1 152 ? 9.414 -0.069 15.164 1 61 152 GLY B C 1
ATOM 3218 O O . GLY B 1 152 ? 8.891 -0.392 14.094 1 61 152 GLY B O 1
ATOM 3219 N N . ASP B 1 153 ? 9.602 -1.002 16.047 1 63.56 153 ASP B N 1
ATOM 3220 C CA . ASP B 1 153 ? 8.922 -2.275 16.266 1 63.56 153 ASP B CA 1
ATOM 3221 C C . ASP B 1 153 ? 7.543 -2.061 16.891 1 63.56 153 ASP B C 1
ATOM 3223 O O . ASP B 1 153 ? 6.805 -3.02 17.125 1 63.56 153 ASP B O 1
ATOM 3227 N N . ASP B 1 154 ? 7.129 -0.714 17 1 68.5 154 ASP B N 1
ATOM 3228 C CA . ASP B 1 154 ? 5.879 -0.562 17.734 1 68.5 154 ASP B CA 1
ATOM 3229 C C . ASP B 1 154 ? 4.672 -0.691 16.797 1 68.5 154 ASP B C 1
ATOM 3231 O O . ASP B 1 154 ? 4.52 0.094 15.867 1 68.5 154 ASP B O 1
ATOM 3235 N N . ASP B 1 155 ? 3.961 -1.639 17.141 1 84.75 155 ASP B N 1
ATOM 3236 C CA . ASP B 1 155 ? 2.686 -1.794 16.453 1 84.75 155 ASP B CA 1
ATOM 3237 C C . ASP B 1 155 ? 1.627 -0.861 17.031 1 84.75 155 ASP B C 1
ATOM 3239 O O . ASP B 1 155 ? 1.297 -0.95 18.219 1 84.75 155 ASP B O 1
ATOM 3243 N N . TRP B 1 156 ? 1.291 0.165 16.312 1 94.44 156 TRP B N 1
ATOM 3244 C CA . TRP B 1 156 ? 0.233 1.11 16.641 1 94.44 156 TRP B CA 1
ATOM 3245 C C . TRP B 1 156 ? -1.002 0.877 15.781 1 94.44 156 TRP B C 1
ATOM 3247 O O . TRP B 1 156 ? -1.109 1.424 14.68 1 94.44 156 TRP B O 1
ATOM 3257 N N . PHE B 1 157 ? -1.955 0.092 16.281 1 94.81 157 PHE B N 1
ATOM 3258 C CA . PHE B 1 157 ? -3.193 -0.25 15.586 1 94.81 157 PHE B CA 1
ATOM 3259 C C . PHE B 1 157 ? -2.906 -0.786 14.188 1 94.81 157 PHE B C 1
ATOM 3261 O O . PHE B 1 157 ? -3.576 -0.412 13.227 1 94.81 157 PHE B O 1
ATOM 3268 N N . GLY B 1 158 ? -1.845 -1.552 14.031 1 90.56 158 GLY B N 1
ATOM 3269 C CA . GLY B 1 158 ? -1.518 -2.178 12.766 1 90.56 158 GLY B CA 1
ATOM 3270 C C . GLY B 1 158 ? -0.509 -1.387 11.953 1 90.56 158 GLY B C 1
ATOM 3271 O O . GLY B 1 158 ? -0.054 -1.845 10.898 1 90.56 158 GLY B O 1
ATOM 3272 N N . PHE B 1 159 ? -0.234 -0.206 12.383 1 94.38 159 PHE B N 1
ATOM 3273 C CA . PHE B 1 159 ? 0.788 0.619 11.75 1 94.38 159 PHE B CA 1
ATOM 3274 C C . PHE B 1 159 ? 2.076 0.604 12.562 1 94.38 159 PHE B C 1
ATOM 3276 O O . PHE B 1 159 ? 2.039 0.521 13.797 1 94.38 159 PHE B O 1
ATOM 3283 N N . ARG B 1 160 ? 3.201 0.671 11.836 1 92.38 160 ARG B N 1
ATOM 3284 C CA . ARG B 1 160 ? 4.438 1.001 12.531 1 92.38 160 ARG B CA 1
ATOM 3285 C C . ARG B 1 160 ? 4.418 2.441 13.031 1 92.38 160 ARG B C 1
ATOM 3287 O O . ARG B 1 160 ? 3.896 3.332 12.359 1 92.38 160 ARG B O 1
ATOM 3294 N N . ALA B 1 161 ? 4.887 2.639 14.242 1 94.44 161 ALA B N 1
ATOM 3295 C CA . ALA B 1 161 ? 4.941 3.988 14.797 1 94.44 161 ALA B CA 1
ATOM 3296 C C . ALA B 1 161 ? 6.289 4.258 15.461 1 94.44 161 ALA B C 1
ATOM 3298 O O . ALA B 1 161 ? 6.902 3.348 16.031 1 94.44 161 ALA B O 1
ATOM 3299 N N . THR B 1 162 ? 6.742 5.469 15.359 1 94.5 162 THR B N 1
ATOM 3300 C CA . THR B 1 162 ? 8.031 5.891 15.898 1 94.5 162 THR B CA 1
ATOM 3301 C C . THR B 1 162 ? 7.848 6.996 16.938 1 94.5 162 THR B C 1
ATOM 3303 O O . THR B 1 162 ? 7.285 8.047 16.641 1 94.5 162 THR B O 1
ATOM 3306 N N . PRO B 1 163 ? 8.281 6.711 18.156 1 93.94 163 PRO B N 1
ATOM 3307 C CA . PRO B 1 163 ? 8.258 7.789 19.141 1 93.94 163 PRO B CA 1
ATOM 3308 C C . PRO B 1 163 ? 9.211 8.93 18.797 1 93.94 163 PRO B C 1
ATOM 3310 O O . PRO B 1 163 ? 10.141 8.742 18 1 93.94 163 PRO B O 1
ATOM 3313 N N . LEU B 1 164 ? 8.922 10.062 19.281 1 94.81 164 LEU B N 1
ATOM 3314 C CA . LEU B 1 164 ? 9.727 11.242 18.969 1 94.81 164 LEU B CA 1
ATOM 3315 C C . LEU B 1 164 ? 10.664 11.586 20.125 1 94.81 164 LEU B C 1
ATOM 3317 O O . LEU B 1 164 ? 10.266 11.547 21.297 1 94.81 164 LEU B O 1
ATOM 3321 N N . THR B 1 165 ? 11.914 11.867 19.734 1 93.06 165 THR B N 1
ATOM 3322 C CA . THR B 1 165 ? 12.938 12.227 20.703 1 93.06 165 THR B CA 1
ATOM 3323 C C . THR B 1 165 ? 12.578 13.531 21.406 1 93.06 165 THR B C 1
ATOM 3325 O O . THR B 1 165 ? 12.234 14.523 20.75 1 93.06 165 THR B O 1
ATOM 3328 N N . GLY B 1 166 ? 12.648 13.5 22.719 1 93.06 166 GLY B N 1
ATOM 3329 C CA . GLY B 1 166 ? 12.43 14.719 23.484 1 93.06 166 GLY B CA 1
ATOM 3330 C C . GLY B 1 166 ? 10.961 15 23.75 1 93.06 166 GLY B C 1
ATOM 3331 O O . GLY B 1 166 ? 10.617 16.016 24.359 1 93.06 166 GLY B O 1
ATOM 3332 N N . LEU B 1 167 ? 10.07 14.156 23.297 1 94.81 167 LEU B N 1
ATOM 3333 C CA . LEU B 1 167 ? 8.633 14.297 23.5 1 94.81 167 LEU B CA 1
ATOM 3334 C C . LEU B 1 167 ? 8.07 13.07 24.219 1 94.81 167 LEU B C 1
ATOM 3336 O O . LEU B 1 167 ? 8.648 11.984 24.125 1 94.81 167 LEU B O 1
ATOM 3340 N N . PRO B 1 168 ? 7.016 13.297 24.984 1 92.44 168 PRO B N 1
ATOM 3341 C CA . PRO B 1 168 ? 6.391 12.133 25.625 1 92.44 168 PRO B CA 1
ATOM 3342 C C . PRO B 1 168 ? 5.848 11.125 24.625 1 92.44 168 PRO B C 1
ATOM 3344 O O . PRO B 1 168 ? 5.797 11.414 23.422 1 92.44 168 PRO B O 1
ATOM 3347 N N . SER B 1 169 ? 5.477 9.922 25.156 1 91.81 169 SER B N 1
ATOM 3348 C CA . SER B 1 169 ? 4.988 8.828 24.312 1 91.81 169 SER B CA 1
ATOM 3349 C C . SER B 1 169 ? 3.637 9.172 23.703 1 91.81 169 SER B C 1
ATOM 3351 O O . SER B 1 169 ? 3.105 8.406 22.891 1 91.81 169 SER B O 1
ATOM 3353 N N . ASP B 1 170 ? 3.188 10.375 23.969 1 94.56 170 ASP B N 1
ATOM 3354 C CA . ASP B 1 170 ? 1.895 10.859 23.5 1 94.56 170 ASP B CA 1
ATOM 3355 C C . ASP B 1 170 ? 1.978 11.312 22.047 1 94.56 170 ASP B C 1
ATOM 3357 O O . ASP B 1 170 ? 0.961 11.648 21.438 1 94.56 170 ASP B O 1
ATOM 3361 N N . PHE B 1 171 ? 3.203 11.289 21.484 1 96.44 171 PHE B N 1
ATOM 3362 C CA . PHE B 1 171 ? 3.426 11.672 20.094 1 96.44 171 PHE B CA 1
ATOM 3363 C C . PHE B 1 171 ? 4.125 10.555 19.328 1 96.44 171 PHE B C 1
ATOM 3365 O O . PHE B 1 171 ? 5.102 9.984 19.812 1 96.44 171 PHE B O 1
ATOM 3372 N N . LYS B 1 172 ? 3.574 10.203 18.188 1 96.31 172 LYS B N 1
ATOM 3373 C CA . LYS B 1 172 ? 4.207 9.203 17.328 1 96.31 172 LYS B CA 1
ATOM 3374 C C . LYS B 1 172 ? 4.137 9.609 15.859 1 96.31 172 LYS B C 1
ATOM 3376 O O . LYS B 1 172 ? 3.168 10.234 15.43 1 96.31 172 LYS B O 1
ATOM 3381 N N . LEU B 1 173 ? 5.215 9.273 15.148 1 97.06 173 LEU B N 1
ATOM 3382 C CA . LEU B 1 173 ? 5.152 9.312 13.695 1 97.06 173 LEU B CA 1
ATOM 3383 C C . LEU B 1 173 ? 4.652 7.988 13.133 1 97.06 173 LEU B C 1
ATOM 3385 O O . LEU B 1 173 ? 5.121 6.922 13.539 1 97.06 173 LEU B O 1
ATOM 3389 N N . VAL B 1 174 ? 3.664 8.07 12.273 1 96.88 174 VAL B N 1
ATOM 3390 C CA . VAL B 1 174 ? 3.078 6.891 11.641 1 96.88 174 VAL B CA 1
ATOM 3391 C C . VAL B 1 174 ? 3.27 6.973 10.125 1 96.88 174 VAL B C 1
ATOM 3393 O O . VAL B 1 174 ? 2.58 7.734 9.445 1 96.88 174 VAL B O 1
ATOM 3396 N N . PRO B 1 175 ? 4.156 6.184 9.578 1 96.06 175 PRO B N 1
ATOM 3397 C CA . PRO B 1 175 ? 4.355 6.242 8.133 1 96.06 175 PRO B CA 1
ATOM 3398 C C . PRO B 1 175 ? 3.07 5.988 7.348 1 96.06 175 PRO B C 1
ATOM 3400 O O . PRO B 1 175 ? 2.381 4.992 7.59 1 96.06 175 PRO B O 1
ATOM 3403 N N . LEU B 1 176 ? 2.691 6.895 6.566 1 97.75 176 LEU B N 1
ATOM 3404 C CA . LEU B 1 176 ? 1.591 6.855 5.609 1 97.75 176 LEU B CA 1
ATOM 3405 C C . LEU B 1 176 ? 2.082 7.18 4.203 1 97.75 176 LEU B C 1
ATOM 3407 O O . LEU B 1 176 ? 1.858 8.289 3.705 1 97.75 176 LEU B O 1
ATOM 3411 N N . GLY B 1 177 ? 2.65 6.215 3.6 1 95.5 177 GLY B N 1
ATOM 3412 C CA . GLY B 1 177 ? 3.395 6.441 2.373 1 95.5 177 GLY B CA 1
ATOM 3413 C C . GLY B 1 177 ? 2.504 6.641 1.161 1 95.5 177 GLY B C 1
ATOM 3414 O O . GLY B 1 177 ? 1.325 6.277 1.185 1 95.5 177 GLY B O 1
ATOM 3415 N N . GLY B 1 178 ? 3.135 7.203 0.041 1 96.75 178 GLY B N 1
ATOM 3416 C CA . GLY B 1 178 ? 2.459 7.359 -1.237 1 96.75 178 GLY B CA 1
ATOM 3417 C C . GLY B 1 178 ? 2.502 8.781 -1.765 1 96.75 178 GLY B C 1
ATOM 3418 O O . GLY B 1 178 ? 2.904 9.016 -2.906 1 96.75 178 GLY B O 1
ATOM 3419 N N . HIS B 1 179 ? 2.162 9.758 -0.927 1 97.88 179 HIS B N 1
ATOM 3420 C CA . HIS B 1 179 ? 2.113 11.156 -1.339 1 97.88 179 HIS B CA 1
ATOM 3421 C C . HIS B 1 179 ? 3.514 11.711 -1.561 1 97.88 179 HIS B C 1
ATOM 3423 O O . HIS B 1 179 ? 3.768 12.383 -2.564 1 97.88 179 HIS B O 1
ATOM 3429 N N . THR B 1 180 ? 4.383 11.469 -0.657 1 97.81 180 THR B N 1
ATOM 3430 C CA . THR B 1 180 ? 5.805 11.758 -0.779 1 97.81 180 THR B CA 1
ATOM 3431 C C . THR B 1 180 ? 6.641 10.594 -0.262 1 97.81 180 THR B C 1
ATOM 3433 O O . THR B 1 180 ? 6.105 9.641 0.313 1 97.81 180 THR B O 1
ATOM 3436 N N . ALA B 1 181 ? 7.934 10.625 -0.428 1 94.44 181 ALA B N 1
ATOM 3437 C CA . ALA B 1 181 ? 8.82 9.516 -0.086 1 94.44 181 ALA B CA 1
ATOM 3438 C C . ALA B 1 181 ? 8.844 9.273 1.421 1 94.44 181 ALA B C 1
ATOM 3440 O O . ALA B 1 181 ? 9.039 8.141 1.873 1 94.44 181 ALA B O 1
ATOM 3441 N N . GLY B 1 182 ? 8.594 10.32 2.158 1 97 182 GLY B N 1
ATOM 3442 C CA . GLY B 1 182 ? 8.641 10.203 3.607 1 97 182 GLY B CA 1
ATOM 3443 C C . GLY B 1 182 ? 7.398 10.758 4.289 1 97 182 GLY B C 1
ATOM 3444 O O . GLY B 1 182 ? 7.48 11.297 5.395 1 97 182 GLY B O 1
ATOM 3445 N N . HIS B 1 183 ? 6.297 10.656 3.6 1 98.31 183 HIS B N 1
ATOM 3446 C CA . HIS B 1 183 ? 5.059 11.148 4.195 1 98.31 183 HIS B CA 1
ATOM 3447 C C . HIS B 1 183 ? 4.695 10.352 5.445 1 98.31 183 HIS B C 1
ATOM 3449 O O . HIS B 1 183 ? 4.805 9.125 5.461 1 98.31 183 HIS B O 1
ATOM 3455 N N . THR B 1 184 ? 4.266 11.055 6.48 1 97.88 184 THR B N 1
ATOM 3456 C CA . THR B 1 184 ? 3.836 10.406 7.715 1 97.88 184 THR B CA 1
ATOM 3457 C C . THR B 1 184 ? 2.582 11.07 8.273 1 97.88 184 THR B C 1
ATOM 3459 O O . THR B 1 184 ? 2.271 12.211 7.922 1 97.88 184 THR B O 1
ATOM 3462 N N . GLY B 1 185 ? 1.824 10.266 9.047 1 98.5 185 GLY B N 1
ATOM 3463 C CA . GLY B 1 185 ? 0.87 10.844 9.977 1 98.5 185 GLY B CA 1
ATOM 3464 C C . GLY B 1 185 ? 1.475 11.156 11.336 1 98.5 185 GLY B C 1
ATOM 3465 O O . GLY B 1 185 ? 2.562 10.672 11.664 1 98.5 185 GLY B O 1
ATOM 3466 N N . VAL B 1 186 ? 0.814 11.984 12.039 1 98.75 186 VAL B N 1
ATOM 3467 C CA . VAL B 1 186 ? 1.216 12.312 13.406 1 98.75 186 VAL B CA 1
ATOM 3468 C C . VAL B 1 186 ? 0.113 11.906 14.383 1 98.75 186 VAL B C 1
ATOM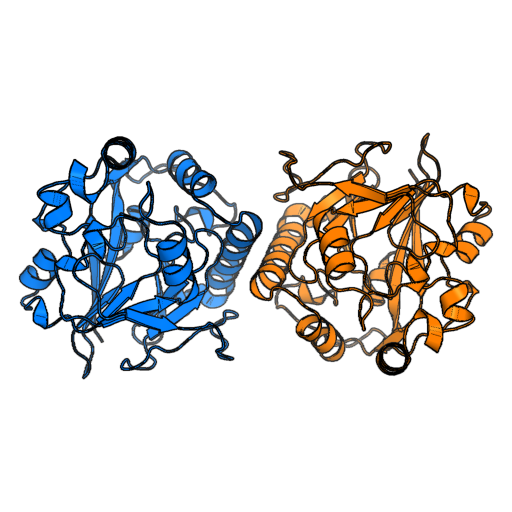 3470 O O . VAL B 1 186 ? -0.972 12.492 14.383 1 98.75 186 VAL B O 1
ATOM 3473 N N . ALA B 1 187 ? 0.414 10.922 15.188 1 98.31 187 ALA B N 1
ATOM 3474 C CA . ALA B 1 187 ? -0.514 10.492 16.234 1 98.31 187 ALA B CA 1
ATOM 3475 C C . ALA B 1 187 ? -0.285 11.273 17.516 1 98.31 187 ALA B C 1
ATOM 3477 O O . ALA B 1 187 ? 0.853 11.406 17.969 1 98.31 187 ALA B O 1
ATOM 3478 N N . VAL B 1 188 ? -1.354 11.844 18.047 1 98.25 188 VAL B N 1
ATOM 3479 C CA . VAL B 1 188 ? -1.324 12.594 19.297 1 98.25 188 VAL B CA 1
ATOM 3480 C C . VAL B 1 188 ? -2.338 12.008 20.281 1 98.25 188 VAL B C 1
ATOM 3482 O O . VAL B 1 188 ? -3.51 11.828 19.938 1 98.25 188 VAL B O 1
ATOM 3485 N N . ARG B 1 189 ? -1.89 11.75 21.453 1 96.62 189 ARG B N 1
ATOM 3486 C CA . ARG B 1 189 ? -2.795 11.242 22.469 1 96.62 189 ARG B CA 1
ATOM 3487 C C . ARG B 1 189 ? -3.787 12.312 22.906 1 96.62 189 ARG B C 1
ATOM 3489 O O . ARG B 1 189 ? -3.402 13.461 23.156 1 96.62 189 ARG B O 1
ATOM 3496 N N . GLU B 1 190 ? -5.035 12.047 22.922 1 95.06 190 GLU B N 1
ATOM 3497 C CA . GLU B 1 190 ? -6.133 12.875 23.422 1 95.06 190 GLU B CA 1
ATOM 3498 C C . GLU B 1 190 ? -6.961 12.133 24.469 1 95.06 190 GLU B C 1
ATOM 3500 O O . GLU B 1 190 ? -7.945 11.477 24.125 1 95.06 190 GLU B O 1
ATOM 3505 N N . GLY B 1 191 ? -6.586 12.312 25.797 1 94.12 191 GLY B N 1
ATOM 3506 C CA . GLY B 1 191 ? -7.199 11.492 26.828 1 94.12 191 GLY B CA 1
ATOM 3507 C C . GLY B 1 191 ? -6.922 10.008 26.656 1 94.12 191 GLY B C 1
ATOM 3508 O O . GLY B 1 191 ? -5.766 9.594 26.578 1 94.12 191 GLY B O 1
ATOM 3509 N N . ASP B 1 192 ? -7.988 9.289 26.516 1 95.88 192 ASP B N 1
ATOM 3510 C CA . ASP B 1 192 ? -7.852 7.844 26.359 1 95.88 192 ASP B CA 1
ATOM 3511 C C . ASP B 1 192 ? -7.883 7.441 24.891 1 95.88 192 ASP B C 1
ATOM 3513 O O . ASP B 1 192 ? -7.832 6.254 24.562 1 95.88 192 ASP B O 1
ATOM 3517 N N . ARG B 1 193 ? -7.906 8.414 24.062 1 97.44 193 ARG B N 1
ATOM 3518 C CA . ARG B 1 193 ? -7.98 8.172 22.625 1 97.44 193 ARG B CA 1
ATOM 3519 C C . ARG B 1 193 ? -6.773 8.766 21.906 1 97.44 193 ARG B C 1
ATOM 3521 O O . ARG B 1 193 ? -5.906 9.367 22.531 1 97.44 193 ARG B O 1
ATOM 3528 N N . TRP B 1 194 ? -6.723 8.438 20.641 1 97.94 194 TRP B N 1
ATOM 3529 C CA . TRP B 1 194 ? -5.691 9.016 19.797 1 97.94 194 TRP B CA 1
ATOM 3530 C C . TRP B 1 194 ? -6.312 9.867 18.688 1 97.94 194 TRP B C 1
ATOM 3532 O O . TRP B 1 194 ? -7.414 9.578 18.219 1 97.94 194 TRP B O 1
ATOM 3542 N N . LEU B 1 195 ? -5.598 10.938 18.391 1 98.25 195 LEU B N 1
ATOM 3543 C CA . LEU B 1 195 ? -5.832 11.719 17.172 1 98.25 195 LEU B CA 1
ATOM 3544 C C . LEU B 1 195 ? -4.73 11.477 16.156 1 98.25 195 LEU B C 1
ATOM 3546 O O . LEU B 1 195 ? -3.545 11.547 16.484 1 98.25 195 LEU B O 1
ATOM 3550 N N . LEU B 1 196 ? -5.156 11.102 14.969 1 98.69 196 LEU B N 1
ATOM 3551 C CA . LEU B 1 196 ? -4.172 10.945 13.898 1 98.69 196 LEU B CA 1
ATOM 3552 C C . LEU B 1 196 ? -4.344 12.023 12.836 1 98.69 196 LEU B C 1
ATOM 3554 O O . LEU B 1 196 ? -5.355 12.055 12.133 1 98.69 196 LEU B O 1
ATOM 3558 N N . HIS B 1 197 ? -3.406 12.977 12.805 1 98.88 197 HIS B N 1
ATOM 3559 C CA . HIS B 1 197 ? -3.283 13.883 11.664 1 98.88 197 HIS B CA 1
ATOM 3560 C C . HIS B 1 197 ? -2.711 13.156 10.453 1 98.88 197 HIS B C 1
ATOM 3562 O O . HIS B 1 197 ? -1.527 12.812 10.43 1 98.88 197 HIS B O 1
ATOM 3568 N N . CYS B 1 198 ? -3.482 13.023 9.422 1 98.88 198 CYS B N 1
ATOM 3569 C CA . CYS B 1 198 ? -3.117 12.133 8.328 1 98.88 198 CYS B CA 1
ATOM 3570 C C . CYS B 1 198 ? -2.416 12.891 7.211 1 98.88 198 CYS B C 1
ATOM 3572 O O . CYS B 1 198 ? -2.125 12.328 6.152 1 98.88 198 CYS B O 1
ATOM 3574 N N . GLY B 1 199 ? -2.168 14.133 7.434 1 98.75 199 GLY B N 1
ATOM 3575 C CA . GLY B 1 199 ? -1.55 14.906 6.363 1 98.75 199 GLY B CA 1
ATOM 3576 C C . GLY B 1 199 ? -2.266 14.758 5.035 1 98.75 199 GLY B C 1
ATOM 3577 O O . GLY B 1 199 ? -3.48 14.961 4.953 1 98.75 199 GLY B O 1
ATOM 3578 N N . ASP B 1 200 ? -1.497 14.422 4.027 1 98.62 200 ASP B N 1
ATOM 3579 C CA . ASP B 1 200 ? -2.059 14.32 2.684 1 98.62 200 ASP B CA 1
ATOM 3580 C C . ASP B 1 200 ? -2.197 12.859 2.264 1 98.62 200 ASP B C 1
ATOM 3582 O O . ASP B 1 200 ? -2.105 12.539 1.076 1 98.62 200 ASP B O 1
ATOM 3586 N N . ALA B 1 201 ? -2.377 11.977 3.271 1 98.38 201 ALA B N 1
ATOM 3587 C CA . ALA B 1 201 ? -2.646 10.57 2.961 1 98.38 201 ALA B CA 1
ATOM 3588 C C . ALA B 1 201 ? -4.004 10.414 2.283 1 98.38 201 ALA B C 1
ATOM 3590 O O . ALA B 1 201 ? -4.23 9.445 1.554 1 98.38 201 ALA B O 1
ATOM 3591 N N . TYR B 1 202 ? -4.906 11.258 2.58 1 97.88 202 TYR B N 1
ATOM 3592 C CA . TYR B 1 202 ? -6.172 11.453 1.878 1 97.88 202 TYR B CA 1
ATOM 3593 C C . TYR B 1 202 ? -6.613 12.906 1.948 1 97.88 202 TYR B C 1
ATOM 3595 O O . TYR B 1 202 ? -6.027 13.711 2.684 1 97.88 202 TYR B O 1
ATOM 3603 N N . TYR B 1 203 ? -7.664 13.297 1.174 1 97.81 203 TYR B N 1
ATOM 3604 C CA . TYR B 1 203 ? -7.941 14.727 1.054 1 97.81 203 TYR B CA 1
ATOM 3605 C C . TYR B 1 203 ? -9.375 15.039 1.465 1 97.81 203 TYR B C 1
ATOM 3607 O O . TYR B 1 203 ? -9.703 16.188 1.772 1 97.81 203 TYR B O 1
ATOM 3615 N N . TYR B 1 204 ? -10.219 14.086 1.397 1 97.38 204 TYR B N 1
ATOM 3616 C CA . TYR B 1 204 ? -11.648 14.297 1.59 1 97.38 204 TYR B CA 1
ATOM 3617 C C . TYR B 1 204 ? -12.242 13.242 2.518 1 97.38 204 TYR B C 1
ATOM 3619 O O . TYR B 1 204 ? -11.953 12.047 2.371 1 97.38 204 TYR B O 1
ATOM 3627 N N . HIS B 1 205 ? -13.023 13.609 3.459 1 96.44 205 HIS B N 1
ATOM 3628 C CA . HIS B 1 205 ? -13.492 12.727 4.52 1 96.44 205 HIS B CA 1
ATOM 3629 C C . HIS B 1 205 ? -14.258 11.539 3.949 1 96.44 205 HIS B C 1
ATOM 3631 O O . HIS B 1 205 ? -14.234 10.445 4.523 1 96.44 205 HIS B O 1
ATOM 3637 N N . ARG B 1 206 ? -14.82 11.672 2.785 1 95.38 206 ARG B N 1
ATOM 3638 C CA . ARG B 1 206 ? -15.625 10.578 2.242 1 95.38 206 ARG B CA 1
ATOM 3639 C C . ARG B 1 206 ? -14.75 9.555 1.532 1 95.38 206 ARG B C 1
ATOM 3641 O O . ARG B 1 206 ? -15.242 8.539 1.043 1 95.38 206 ARG B O 1
ATOM 3648 N N . GLU B 1 207 ? -13.461 9.797 1.493 1 95.19 207 GLU B N 1
ATOM 3649 C CA . GLU B 1 207 ? -12.531 8.789 1.005 1 95.19 207 GLU B CA 1
ATOM 3650 C C . GLU B 1 207 ? -12.367 7.652 2.014 1 95.19 207 GLU B C 1
ATOM 3652 O O . GLU B 1 207 ? -11.883 6.574 1.669 1 95.19 207 GLU B O 1
ATOM 3657 N N . LEU B 1 208 ? -12.695 7.859 3.287 1 94.94 208 LEU B N 1
ATOM 3658 C CA . LEU B 1 208 ? -12.523 6.848 4.324 1 94.94 208 LEU B CA 1
ATOM 3659 C C . LEU B 1 208 ? -13.859 6.184 4.656 1 94.94 208 LEU B C 1
ATOM 3661 O O . LEU B 1 208 ? -13.945 5.391 5.594 1 94.94 208 LEU B O 1
ATOM 3665 N N . THR B 1 209 ? -14.852 6.477 3.855 1 88.88 209 THR B N 1
ATOM 3666 C CA . THR B 1 209 ? -16.141 5.844 4.039 1 88.88 209 THR B CA 1
ATOM 3667 C C . THR B 1 209 ? -16.344 4.707 3.039 1 88.88 209 THR B C 1
ATOM 3669 O O . THR B 1 209 ? -15.523 4.523 2.133 1 88.88 209 THR B O 1
ATOM 3672 N N . GLN B 1 210 ? -17.344 3.846 3.291 1 80.25 210 GLN B N 1
ATOM 3673 C CA . GLN B 1 210 ? -17.812 2.842 2.34 1 80.25 210 GLN B CA 1
ATOM 3674 C C . GLN B 1 210 ? -19.281 3.062 1.979 1 80.25 210 GLN B C 1
ATOM 3676 O O . GLN B 1 210 ? -20.156 2.988 2.844 1 80.25 210 GLN B O 1
ATOM 3681 N N . PRO B 1 211 ? -19.516 3.537 0.7 1 82 211 PRO B N 1
ATOM 3682 C CA . PRO B 1 211 ? -18.609 3.471 -0.444 1 82 211 PRO B CA 1
ATOM 3683 C C . PRO B 1 211 ? -17.625 4.637 -0.484 1 82 211 PRO B C 1
ATOM 3685 O O . PRO B 1 211 ? -17.922 5.715 0.037 1 82 211 PRO B O 1
ATOM 3688 N N . TYR B 1 212 ? -16.5 4.363 -1.13 1 81.56 212 TYR B N 1
ATOM 3689 C CA . TYR B 1 212 ? -15.438 5.332 -1.388 1 81.56 212 TYR B CA 1
ATOM 3690 C C . TYR B 1 212 ? -15.938 6.461 -2.283 1 81.56 212 TYR B C 1
ATOM 3692 O O . TYR B 1 212 ? -16.516 6.211 -3.346 1 81.56 212 TYR B O 1
ATOM 3700 N N . HIS B 1 213 ? -15.734 7.727 -1.852 1 89.75 213 HIS B N 1
ATOM 3701 C CA . HIS B 1 213 ? -16.125 8.883 -2.643 1 89.75 213 HIS B CA 1
ATOM 3702 C C . HIS B 1 213 ? -15.062 9.977 -2.586 1 89.75 213 HIS B C 1
ATOM 3704 O O . HIS B 1 213 ? -15.039 10.773 -1.646 1 89.75 213 HIS B O 1
ATOM 3710 N N . PRO B 1 214 ? -14.258 10.07 -3.656 1 90.38 214 PRO B N 1
ATOM 3711 C CA . PRO B 1 214 ? -13.273 11.156 -3.686 1 90.38 214 PRO B CA 1
ATOM 3712 C C . PRO B 1 214 ? -13.891 12.492 -4.09 1 90.38 214 PRO B C 1
ATOM 3714 O O . PRO B 1 214 ? -14.984 12.523 -4.656 1 90.38 214 PRO B O 1
ATOM 3717 N N . HIS B 1 215 ? -13.328 13.586 -3.674 1 94 215 HIS B N 1
ATOM 3718 C CA . HIS B 1 215 ? -13.711 14.914 -4.125 1 94 215 HIS B CA 1
ATOM 3719 C C . HIS B 1 215 ? -13.117 15.227 -5.496 1 94 215 HIS B C 1
ATOM 3721 O O . HIS B 1 215 ? -11.898 15.141 -5.68 1 94 215 HIS B O 1
ATOM 3727 N N . PRO B 1 216 ? -13.883 15.562 -6.43 1 91.88 216 PRO B N 1
ATOM 3728 C CA . PRO B 1 216 ? -13.391 15.68 -7.809 1 91.88 216 PRO B CA 1
ATOM 3729 C C . PRO B 1 216 ? -12.227 16.656 -7.938 1 91.88 216 PRO B C 1
ATOM 3731 O O . PRO B 1 216 ? -11.258 16.375 -8.648 1 91.88 216 PRO B O 1
ATOM 3734 N N . VAL B 1 217 ? -12.227 17.75 -7.258 1 91.94 217 VAL B N 1
ATOM 3735 C CA . VAL B 1 217 ? -11.172 18.75 -7.348 1 91.94 217 VAL B CA 1
ATOM 3736 C C . VAL B 1 217 ? -9.961 18.297 -6.531 1 91.94 217 VAL B C 1
ATOM 3738 O O . VAL B 1 217 ? -8.828 18.344 -7.02 1 91.94 217 VAL B O 1
ATOM 3741 N N . MET B 1 218 ? -10.156 17.859 -5.371 1 94.75 218 MET B N 1
ATOM 3742 C CA . MET B 1 218 ? -9.07 17.453 -4.484 1 94.75 218 MET B CA 1
ATOM 3743 C C . MET B 1 218 ? -8.375 16.203 -5.004 1 94.75 218 MET B C 1
ATOM 3745 O O . MET B 1 218 ? -7.172 16.016 -4.801 1 94.75 218 MET B O 1
ATOM 3749 N N . ASP B 1 219 ? -9.188 15.43 -5.688 1 93.5 219 ASP B N 1
ATOM 3750 C CA . ASP B 1 219 ? -8.633 14.195 -6.227 1 93.5 219 ASP B CA 1
ATOM 3751 C C . ASP B 1 219 ? -7.613 14.477 -7.328 1 93.5 219 ASP B C 1
ATOM 3753 O O . ASP B 1 219 ? -6.656 13.727 -7.504 1 93.5 219 ASP B O 1
ATOM 3757 N N . VAL B 1 220 ? -7.812 15.523 -8.07 1 91.12 220 VAL B N 1
ATOM 3758 C CA . VAL B 1 220 ? -6.855 15.93 -9.094 1 91.12 220 VAL B CA 1
ATOM 3759 C C . VAL B 1 220 ? -5.512 16.25 -8.445 1 91.12 220 VAL B C 1
ATOM 3761 O O . VAL B 1 220 ? -4.461 15.805 -8.914 1 91.12 220 VAL B O 1
ATOM 3764 N N . VAL B 1 221 ? -5.551 16.953 -7.359 1 91.94 221 VAL B N 1
ATOM 3765 C CA . VAL B 1 221 ? -4.336 17.312 -6.629 1 91.94 221 VAL B CA 1
ATOM 3766 C C . VAL B 1 221 ? -3.691 16.047 -6.059 1 91.94 221 VAL B C 1
ATOM 3768 O O . VAL B 1 221 ? -2.48 15.852 -6.188 1 91.94 221 VAL B O 1
ATOM 3771 N N . GLN B 1 222 ? -4.531 15.25 -5.527 1 94.06 222 GLN B N 1
ATOM 3772 C CA . GLN B 1 222 ? -4.078 14.008 -4.898 1 94.06 222 GLN B CA 1
ATOM 3773 C C . GLN B 1 222 ? -3.354 13.117 -5.902 1 94.06 222 GLN B C 1
ATOM 3775 O O . GLN B 1 222 ? -2.244 12.648 -5.637 1 94.06 222 GLN B O 1
ATOM 3780 N N . THR B 1 223 ? -3.9 12.938 -7.098 1 92.31 223 THR B N 1
ATOM 3781 C CA . THR B 1 223 ? -3.377 11.977 -8.07 1 92.31 223 THR B CA 1
ATOM 3782 C C . THR B 1 223 ? -2.219 12.586 -8.852 1 92.31 223 THR B C 1
ATOM 3784 O O . THR B 1 223 ? -1.373 11.859 -9.383 1 92.31 223 THR B O 1
ATOM 3787 N N . SER B 1 224 ? -2.162 13.883 -8.867 1 93.19 224 SER B N 1
ATOM 3788 C CA . SER B 1 224 ? -1.087 14.523 -9.625 1 93.19 224 SER B CA 1
ATOM 3789 C C . SER B 1 224 ? 0.14 14.75 -8.742 1 93.19 224 SER B C 1
ATOM 3791 O O . SER B 1 224 ? 1.229 15.031 -9.25 1 93.19 224 SER B O 1
ATOM 3793 N N . SER B 1 225 ? -0.037 14.609 -7.461 1 94.06 225 SER B N 1
ATOM 3794 C CA . SER B 1 225 ? 1.07 14.969 -6.582 1 94.06 225 SER B CA 1
ATOM 3795 C C . SER B 1 225 ? 1.688 13.734 -5.938 1 94.06 225 SER B C 1
ATOM 3797 O O . SER B 1 225 ? 2.76 13.812 -5.336 1 94.06 225 SER B O 1
ATOM 3799 N N . GLU B 1 226 ? 1.01 12.578 -6.109 1 94.81 226 GLU B N 1
ATOM 3800 C CA . GLU B 1 226 ? 1.523 11.359 -5.496 1 94.81 226 GLU B CA 1
ATOM 3801 C C . GLU B 1 226 ? 2.842 10.93 -6.137 1 94.81 226 GLU B C 1
ATOM 3803 O O . GLU B 1 226 ? 3.09 11.219 -7.309 1 94.81 226 GLU B O 1
ATOM 3808 N N . VAL B 1 227 ? 3.736 10.203 -5.281 1 95.19 227 VAL B N 1
ATOM 3809 C CA . VAL B 1 227 ? 5.008 9.742 -5.832 1 95.19 227 VAL B CA 1
ATOM 3810 C C . VAL B 1 227 ? 4.98 8.219 -5.992 1 95.19 227 VAL B C 1
ATOM 3812 O O . VAL B 1 227 ? 5.848 7.645 -6.656 1 95.19 227 VAL B O 1
ATOM 3815 N N . HIS B 1 228 ? 4.035 7.586 -5.352 1 93.94 228 HIS B N 1
ATOM 3816 C CA . HIS B 1 228 ? 3.867 6.141 -5.426 1 93.94 228 HIS B CA 1
ATOM 3817 C C . HIS B 1 228 ? 2.396 5.75 -5.324 1 93.94 228 HIS B C 1
ATOM 3819 O O . HIS B 1 228 ? 1.869 5.574 -4.227 1 93.94 228 HIS B O 1
ATOM 3825 N N . HIS B 1 229 ? 1.79 5.512 -6.434 1 92.38 229 HIS B N 1
ATOM 3826 C CA . HIS B 1 229 ? 0.345 5.352 -6.543 1 92.38 229 HIS B CA 1
ATOM 3827 C C . HIS B 1 229 ? -0.146 4.184 -5.695 1 92.38 229 HIS B C 1
ATOM 3829 O O . HIS B 1 229 ? -1.044 4.348 -4.863 1 92.38 229 HIS B O 1
ATOM 3835 N N . ASP B 1 230 ? 0.472 2.986 -5.789 1 91.94 230 ASP B N 1
ATOM 3836 C CA . ASP B 1 230 ? 0.004 1.797 -5.086 1 91.94 230 ASP B CA 1
ATOM 3837 C C . ASP B 1 230 ? 0.168 1.956 -3.574 1 91.94 230 ASP B C 1
ATOM 3839 O O . ASP B 1 230 ? -0.673 1.493 -2.801 1 91.94 230 ASP B O 1
ATOM 3843 N N . LEU B 1 231 ? 1.264 2.545 -3.209 1 94.69 231 LEU B N 1
ATOM 3844 C CA . LEU B 1 231 ? 1.465 2.811 -1.788 1 94.69 231 LEU B CA 1
ATOM 3845 C C . LEU B 1 231 ? 0.393 3.756 -1.255 1 94.69 231 LEU B C 1
ATOM 3847 O O . LEU B 1 231 ? -0.145 3.539 -0.166 1 94.69 231 LEU B O 1
ATOM 3851 N N . ARG B 1 232 ? 0.063 4.781 -2.023 1 95.94 232 ARG B N 1
ATOM 3852 C CA . ARG B 1 232 ? -0.939 5.758 -1.606 1 95.94 232 ARG B CA 1
ATOM 3853 C C . ARG B 1 232 ? -2.305 5.102 -1.438 1 95.94 232 ARG B C 1
ATOM 3855 O O . ARG B 1 232 ? -2.971 5.293 -0.419 1 95.94 232 ARG B O 1
ATOM 3862 N N . VAL B 1 233 ? -2.707 4.34 -2.412 1 94.75 233 VAL B N 1
ATOM 3863 C CA . VAL B 1 233 ? -4.023 3.711 -2.365 1 94.75 233 VAL B CA 1
ATOM 3864 C C . VAL B 1 233 ? -4.051 2.652 -1.266 1 94.75 233 VAL B C 1
ATOM 3866 O O . VAL B 1 233 ? -5.066 2.48 -0.586 1 94.75 233 VAL B O 1
ATOM 3869 N N . GLY B 1 234 ? -2.902 1.906 -1.088 1 96.5 234 GLY B N 1
ATOM 3870 C CA . GLY B 1 234 ? -2.793 0.971 0.02 1 96.5 234 GLY B CA 1
ATOM 3871 C C . GLY B 1 234 ? -2.9 1.641 1.378 1 96.5 234 GLY B C 1
ATOM 3872 O O . GLY B 1 234 ? -3.572 1.13 2.275 1 96.5 234 GLY B O 1
ATOM 3873 N N . THR B 1 235 ? -2.246 2.775 1.545 1 97.31 235 THR B N 1
ATOM 3874 C CA . THR B 1 235 ? -2.314 3.559 2.775 1 97.31 235 THR B CA 1
ATOM 3875 C C . THR B 1 235 ? -3.754 3.957 3.082 1 97.31 235 THR B C 1
ATOM 3877 O O . THR B 1 235 ? -4.215 3.816 4.219 1 97.31 235 THR B O 1
ATOM 3880 N N . ARG B 1 236 ? -4.434 4.426 2.078 1 96.94 236 ARG B N 1
ATOM 3881 C CA . ARG B 1 236 ? -5.824 4.828 2.26 1 96.94 236 ARG B CA 1
ATOM 3882 C C . ARG B 1 236 ? -6.688 3.646 2.686 1 96.94 236 ARG B C 1
ATOM 3884 O O . ARG B 1 236 ? -7.547 3.781 3.559 1 96.94 236 ARG B O 1
ATOM 3891 N N . ALA B 1 237 ? -6.484 2.473 2.098 1 95.88 237 ALA B N 1
ATOM 3892 C CA . ALA B 1 237 ? -7.227 1.274 2.484 1 95.88 237 ALA B CA 1
ATOM 3893 C C . ALA B 1 237 ? -6.957 0.91 3.941 1 95.88 237 ALA B C 1
ATOM 3895 O O . ALA B 1 237 ? -7.883 0.553 4.68 1 95.88 237 ALA B O 1
ATOM 3896 N N . ARG B 1 238 ? -5.73 1.008 4.316 1 96.38 238 ARG B N 1
ATOM 3897 C CA . ARG B 1 238 ? -5.363 0.694 5.695 1 96.38 238 ARG B CA 1
ATOM 3898 C C . ARG B 1 238 ? -5.984 1.688 6.668 1 96.38 238 ARG B C 1
ATOM 3900 O O . ARG B 1 238 ? -6.398 1.312 7.766 1 96.38 238 ARG B O 1
ATOM 3907 N N . LEU B 1 239 ? -6.031 2.943 6.262 1 97.81 239 LEU B N 1
ATOM 3908 C CA . LEU B 1 239 ? -6.676 3.953 7.094 1 97.81 239 LEU B CA 1
ATOM 3909 C C . LEU B 1 239 ? -8.164 3.674 7.23 1 97.81 239 LEU B C 1
ATOM 3911 O O . LEU B 1 239 ? -8.742 3.867 8.305 1 97.81 239 LEU B O 1
ATOM 3915 N N . ARG B 1 240 ? -8.805 3.248 6.152 1 95.94 240 ARG B N 1
ATOM 3916 C CA . ARG B 1 240 ? -10.211 2.877 6.23 1 95.94 240 ARG B CA 1
ATOM 3917 C C . ARG B 1 240 ? -10.43 1.755 7.242 1 95.94 240 ARG B C 1
ATOM 3919 O O . ARG B 1 240 ? -11.391 1.788 8.016 1 95.94 240 ARG B O 1
ATOM 3926 N N . GLU B 1 241 ? -9.539 0.748 7.238 1 94.25 241 GLU B N 1
ATOM 3927 C CA . GLU B 1 241 ? -9.625 -0.35 8.195 1 94.25 241 GLU B CA 1
ATOM 3928 C C . GLU B 1 241 ? -9.422 0.148 9.625 1 94.25 241 GLU B C 1
ATOM 3930 O O . GLU B 1 241 ? -10.094 -0.308 10.547 1 94.25 241 GLU B O 1
ATOM 3935 N N . LEU B 1 242 ? -8.5 1.071 9.797 1 96.31 242 LEU B N 1
ATOM 3936 C CA . LEU B 1 242 ? -8.258 1.658 11.109 1 96.31 242 LEU B CA 1
ATOM 3937 C C . LEU B 1 242 ? -9.523 2.303 11.664 1 96.31 242 LEU B C 1
ATOM 3939 O O . LEU B 1 242 ? -9.914 2.035 12.805 1 96.31 242 LEU B O 1
ATOM 3943 N N . VAL B 1 243 ? -10.141 3.127 10.828 1 96.44 243 VAL B N 1
ATOM 3944 C CA . VAL B 1 243 ? -11.336 3.848 11.258 1 96.44 243 VAL B CA 1
ATOM 3945 C C . VAL B 1 243 ? -12.461 2.855 11.531 1 96.44 243 VAL B C 1
ATOM 3947 O O . VAL B 1 243 ? -13.195 2.994 12.508 1 96.44 243 VAL B O 1
ATOM 3950 N N . ARG B 1 244 ? -12.602 1.89 10.703 1 93.19 244 ARG B N 1
ATOM 3951 C CA . ARG B 1 244 ? -13.648 0.886 10.844 1 93.19 244 ARG B CA 1
ATOM 3952 C C . ARG B 1 244 ? -13.477 0.097 12.141 1 93.19 244 ARG B C 1
ATOM 3954 O O . ARG B 1 244 ? -14.438 -0.095 12.891 1 93.19 244 ARG B O 1
ATOM 3961 N N . ASP B 1 245 ? -12.281 -0.329 12.406 1 93.81 245 ASP B N 1
ATOM 3962 C CA . ASP B 1 245 ? -12.031 -1.299 13.469 1 93.81 245 ASP B CA 1
ATOM 3963 C C . ASP B 1 245 ? -11.75 -0.599 14.797 1 93.81 245 ASP B C 1
ATOM 3965 O O . ASP B 1 245 ? -11.984 -1.165 15.867 1 93.81 245 ASP B O 1
ATOM 3969 N N . HIS B 1 246 ? -11.297 0.643 14.734 1 96.62 246 HIS B N 1
ATOM 3970 C CA . HIS B 1 246 ? -10.836 1.311 15.945 1 96.62 246 HIS B CA 1
ATOM 3971 C C . HIS B 1 246 ? -11.367 2.738 16.031 1 96.62 246 HIS B C 1
ATOM 3973 O O . HIS B 1 246 ? -10.734 3.611 16.625 1 96.62 246 HIS B O 1
ATOM 3979 N N . GLY B 1 247 ? -12.508 2.994 15.469 1 95.56 247 GLY B N 1
ATOM 3980 C CA . GLY B 1 247 ? -13.094 4.328 15.438 1 95.56 247 GLY B CA 1
ATOM 3981 C C . GLY B 1 247 ? -13.391 4.883 16.812 1 95.56 247 GLY B C 1
ATOM 3982 O O . GLY B 1 247 ? -13.477 6.098 17 1 95.56 247 GLY B O 1
ATOM 3983 N N . ASP B 1 248 ? -13.516 3.988 17.75 1 96.88 248 ASP B N 1
ATOM 3984 C CA . ASP B 1 248 ? -13.789 4.406 19.125 1 96.88 248 ASP B CA 1
ATOM 3985 C C . ASP B 1 248 ? -12.5 4.777 19.844 1 96.88 248 ASP B C 1
ATOM 3987 O O . ASP B 1 248 ? -12.539 5.406 20.906 1 96.88 248 ASP B O 1
ATOM 3991 N N . GLU B 1 249 ? -11.375 4.41 19.281 1 97.94 249 GLU B N 1
ATOM 3992 C CA . GLU B 1 249 ? -10.086 4.609 19.938 1 97.94 249 GLU B CA 1
ATOM 3993 C C . GLU B 1 249 ? -9.258 5.66 19.203 1 97.94 249 GLU B C 1
ATOM 3995 O O . GLU B 1 249 ? -8.406 6.316 19.812 1 97.94 249 GLU B O 1
ATOM 4000 N N . VAL B 1 250 ? -9.492 5.793 17.875 1 98.12 250 VAL B N 1
ATOM 4001 C CA . VAL B 1 250 ? -8.664 6.672 17.047 1 98.12 250 VAL B CA 1
ATOM 4002 C C . VAL B 1 250 ? -9.562 7.551 16.172 1 98.12 250 VAL B C 1
ATOM 4004 O O . VAL B 1 250 ? -10.406 7.043 15.43 1 98.12 250 VAL B O 1
ATOM 4007 N N . SER B 1 251 ? -9.414 8.859 16.281 1 97.81 251 SER B N 1
ATOM 4008 C CA . SER B 1 251 ? -9.984 9.797 15.328 1 97.81 251 SER B CA 1
ATOM 4009 C C . SER B 1 251 ? -8.945 10.227 14.297 1 97.81 251 SER B C 1
ATOM 4011 O O . SER B 1 251 ? -7.781 10.445 14.633 1 97.81 251 SER B O 1
ATOM 4013 N N . VAL B 1 252 ? -9.414 10.312 13.055 1 98.38 252 VAL B N 1
ATOM 4014 C CA . VAL B 1 252 ? -8.477 10.695 12 1 98.38 252 VAL B CA 1
ATOM 4015 C C . VAL B 1 252 ? -8.984 11.945 11.289 1 98.38 252 VAL B C 1
ATOM 4017 O O . VAL B 1 252 ? -10.195 12.195 11.234 1 98.38 252 VAL B O 1
ATOM 4020 N N . PHE B 1 253 ? -8.078 12.773 10.742 1 98.44 253 PHE B N 1
ATOM 4021 C CA . PHE B 1 253 ? -8.438 13.867 9.844 1 98.44 253 PHE B CA 1
ATOM 4022 C C . PHE B 1 253 ? -7.289 14.18 8.891 1 98.44 253 PHE B C 1
ATOM 4024 O O . PHE B 1 253 ? -6.133 13.867 9.172 1 98.44 253 PHE B O 1
ATOM 4031 N N . SER B 1 254 ? -7.609 14.711 7.738 1 98.38 254 SER B N 1
ATOM 4032 C CA . SER B 1 254 ? -6.617 15.102 6.742 1 98.38 254 SER B CA 1
ATOM 4033 C C . SER B 1 254 ? -6.254 16.578 6.875 1 98.38 254 SER B C 1
ATOM 4035 O O . SER B 1 254 ? -6.887 17.312 7.637 1 98.38 254 SER B O 1
ATOM 4037 N N . ALA B 1 255 ? -5.316 17 6.117 1 98.69 255 ALA B N 1
ATOM 4038 C CA . ALA B 1 255 ? -4.738 18.328 6.277 1 98.69 255 ALA B CA 1
ATOM 4039 C C . ALA B 1 255 ? -5.605 19.391 5.605 1 98.69 255 ALA B C 1
ATOM 4041 O O . ALA B 1 255 ? -5.523 20.578 5.941 1 98.69 255 ALA B O 1
ATOM 4042 N N . HIS B 1 256 ? -6.555 18.984 4.684 1 98.62 256 HIS B N 1
ATOM 4043 C CA . HIS B 1 256 ? -7.078 20.031 3.816 1 98.62 256 HIS B CA 1
ATOM 4044 C C . HIS B 1 256 ? -8.602 20.016 3.783 1 98.62 256 HIS B C 1
ATOM 4046 O O . HIS B 1 256 ? -9.227 20.844 3.117 1 98.62 256 HIS B O 1
ATOM 4052 N N . ASP B 1 257 ? -9.234 19.172 4.496 1 98.31 257 ASP B N 1
ATOM 4053 C CA . ASP B 1 257 ? -10.68 19 4.457 1 98.31 257 ASP B CA 1
ATOM 4054 C C . ASP B 1 257 ? -11.367 19.984 5.41 1 98.31 257 ASP B C 1
ATOM 4056 O O . ASP B 1 257 ? -11.312 19.812 6.633 1 98.31 257 ASP B O 1
ATOM 4060 N N . PRO B 1 258 ? -12.078 21 4.855 1 98.12 258 PRO B N 1
ATOM 4061 C CA . PRO B 1 258 ? -12.672 22 5.742 1 98.12 258 PRO B CA 1
ATOM 4062 C C . PRO B 1 258 ? -13.805 21.438 6.594 1 98.12 258 PRO B C 1
ATOM 4064 O O . PRO B 1 258 ? -14.086 21.953 7.68 1 98.12 258 PRO B O 1
ATOM 4067 N N . TRP B 1 259 ? -14.398 20.406 6.176 1 97.31 259 TRP B N 1
ATOM 4068 C CA . TRP B 1 259 ? -15.523 19.844 6.91 1 97.31 259 TRP B CA 1
ATOM 4069 C C . TRP B 1 259 ? -15.039 18.953 8.047 1 97.31 259 TRP B C 1
ATOM 4071 O O . TRP B 1 259 ? -15.703 18.828 9.078 1 97.31 259 TRP B O 1
ATOM 4081 N N . GLU B 1 260 ? -13.906 18.281 7.848 1 97.25 260 GLU B N 1
ATOM 4082 C CA . GLU B 1 260 ? -13.281 17.625 8.992 1 97.25 260 GLU B CA 1
ATOM 4083 C C . GLU B 1 260 ? -12.82 18.641 10.023 1 97.25 260 GLU B C 1
ATOM 4085 O O . GLU B 1 260 ? -13.008 18.453 11.227 1 97.25 260 GLU B O 1
ATOM 4090 N N . PHE B 1 261 ? -12.258 19.734 9.555 1 98.44 261 PHE B N 1
ATOM 4091 C CA . PHE B 1 261 ? -11.797 20.781 10.445 1 98.44 261 PHE B CA 1
ATOM 4092 C C . PHE B 1 261 ? -12.953 21.344 11.273 1 98.44 261 PHE B C 1
ATOM 4094 O O . PHE B 1 261 ? -12.805 21.578 12.469 1 98.44 261 PHE B O 1
ATOM 4101 N N . SER B 1 262 ? -14.078 21.547 10.688 1 96.19 262 SER B N 1
ATOM 4102 C CA . SER B 1 262 ? -15.234 22.156 11.336 1 96.19 262 SER B CA 1
ATOM 4103 C C . SER B 1 262 ? -15.75 21.297 12.484 1 96.19 262 SER B C 1
ATOM 4105 O O . SER B 1 262 ? -16.422 21.797 13.383 1 96.19 262 SER B O 1
ATOM 4107 N N . GLY B 1 263 ? -15.383 20 12.445 1 93.88 263 GLY B N 1
ATOM 4108 C CA . GLY B 1 263 ? -15.828 19.094 13.484 1 93.88 263 GLY B CA 1
ATOM 4109 C C . GLY B 1 263 ? -15.125 19.312 14.812 1 93.88 263 GLY B C 1
ATOM 4110 O O . GLY B 1 263 ? -15.57 18.797 15.844 1 93.88 263 GLY B O 1
ATOM 4111 N N . TYR B 1 264 ? -14.133 20.109 14.836 1 93.31 264 TYR B N 1
ATOM 4112 C CA . TYR B 1 264 ? -13.367 20.344 16.047 1 93.31 264 TYR B CA 1
ATOM 4113 C C . TYR B 1 264 ? -13.625 21.734 16.609 1 93.31 264 TYR B C 1
ATOM 4115 O O . TYR B 1 264 ? -13 22.141 17.594 1 93.31 264 TYR B O 1
ATOM 4123 N N . HIS B 1 265 ? -14.516 22.547 16.047 1 82.81 265 HIS B N 1
ATOM 4124 C CA . HIS B 1 265 ? -14.898 23.875 16.531 1 82.81 265 HIS B CA 1
ATOM 4125 C C . HIS B 1 265 ? -16.406 23.984 16.688 1 82.81 265 HIS B C 1
ATOM 4127 O O . HIS B 1 265 ? -17.172 23.281 16 1 82.81 265 HIS B O 1
#

Nearest PDB structures (foldseek):
  3dhb-assembly1_A  TM=7.990E-01  e=3.799E-17  Bacillus thuringiensis serovar kurstaki
  4j5h-assembly1_A  TM=7.988E-01  e=4.832E-17  Bacillus thuringiensis
  5eht-assembly1_A  TM=7.984E-01  e=7.816E-17  Bacillus thuringiensis
  5eh9-assembly1_A  TM=7.950E-01  e=6.526E-17  Bacillus thuringiensis serovar kurstaki
  9ayt-assembly1_P  TM=7.688E-01  e=3.450E-15  Saccharococcus caldoxylosilyticus

InterPro domains:
  IPR001279 Metallo-beta-lactamase [PF00753] (28-245)
  IPR001279 Metallo-beta-lactamase [SM00849] (27-256)
  IPR036866 Ribonuclease Z/Hydroxyacylglutathione hydrolase-like [G3DSA:3.60.15.10] (1-265)
  IPR036866 Ribonuclease Z/Hydroxyacylglutathione hydrolase-like [SSF56281] (1-259)
  IPR051013 N-acyl homoserine lactonase-like [PTHR42978] (1-258)

Foldseek 3Di:
DDKDKAFAWFWDWDQDPDPDDGIGTWTQIKIWDQDDPQFIEIEFFFAALVCLVPVCQFQNPVNCVLGVIPSDNCRGPQNVCVVVPDHLQRHAEYEYQAAFSGGQNHVVVNQNHEYEFAPQRVVVDVVVDDDNGHGCVRCVSPHNYDHDDLPAPDQDLNFRWADDPSDPSQWTWTAQAWLGRGGTWIWGDDPQAIEIAREVLDAEPQCLPVVGDHRPSVVVVSVVRTPHHVSSVVSSVVVSVCCVVPVVHYDYDYRTYVVVSVVVD/DDKDKAFAWFWDWDQDPDPDDGIGTWTQIKIWDQDDPQFIEIEFFFAALVCLVPVCQFQNPVNCVQGVIPSDNCRGPQNVCVVVPDHLQRHAEYEYQAAFSGGQNHVVVNQNHEYEFAPQRVVVDVVVDDDNGHGCNRCVSPHNYDHDDLPAPDQDLNFRWADDPSDPSQWTWTAQAWLGRGGTWIWGDDPQAIEIAREVLDAEPQCLPVVGDHRPSVVVVSVVRTPHHVSSVVSSVVVSVCCVVPVVHYDYDYRTYVVVSVVVD

Secondary structure (DSSP, 8-state):
-EEEEEE-----EE--SSSSSPPEE---EEEEEE-SSS-EEEE--BS-HHHHH-HHHHH-HHHHHHH-----GGGSHHHHHHHTT--GGGEEEEE-S---TTTBTTGGG-TTSEEEEEHHHHHHHHHH-SSSS--GGGTTT--EEEEE-S---EEETTEEEEEPTTS-TTEEEEE--SSSTT-EEEEEEETTEEEEE-TTS-SSGGGGSSS----HHHHHHHHHH-S-HHHHHHHHHHHHHHHHHHTTTEEEE-SS-HHHHHTT-/-EEEEEE-----EE--SSSSSPPEE---EEEEEE-SSS-EEEE--BS-HHHHH-HHHHH-HHHHHHH-----GGGSHHHHHHHTT--GGGEEEEE-S---TTTBTTGGG-TTSEEEEEHHHHHHHHHH-SSSS--GGGTTT--EEEEE-S---EEETTEEEEEPTTS-TTEEEEE--SSSTT-EEEEEEETTEEEEE-TTS-SSGGGGSSS----HHHHHHHHHH-S-HHHHHHHHHHHHHHHHHHTTTEEEE-SS-HHHHHTT-

Organism: Nocardia brasiliensis (strain ATCC 700358 / HUJEG-1) (NCBI:txid1133849)

Radius of gyration: 26.07 Å; Cα contacts (8 Å, |Δi|>4): 1223; chains: 2; bounding box: 48×76×61 Å

Sequence (530 aa):
MKIHHLNCGSLRQIDATYAGPQAAPAVNHCLLVETDSDGLVLVETGLGLDNVRDPEGTLGADWVAMAQPLLDPAETAIRQVARLGYAPADVQHIILTHLDVDHCGGLPDFPQAKVHVLAAELAAAQAEGPNFRYREAHWAHGPDWVTYHPDGDDDWFGFRATPLTGLPSDFKLVPLGGHTAGHTGVAVREGDRWLLHCGDAYYYHRELTQPYHPHPVMDVVQTSSEVHHDLRVGTRARLRELVRDHGDEVSVFSAHDPWEFSGYHMKIHHLNCGSLRQIDATYAGPQAAPAVNHCLLVETDSDGLVLVETGLGLDNVRDPEGTLGADWVAMAQPLLDPAETAIRQVARLGYAPADVQHIILTHLDVDHCGGLPDFPQAKVHVLAAELAAAQAEGPNFRYREAHWAHGPDWVTYHPDGDDDWFGFRATPLTGLPSDFKLVPLGGHTAGHTGVAVREGDRWLLHCGDAYYYHRELTQPYHPHPVMDVVQTSSEVHHDLRVGTRARLRELVRDHGDEVSVFSAHDPWEFSGYH